Protein AF-A0A8H6WVQ0-F1 (afdb_monomer_lite)

Secondary structure (DSSP, 8-state):
-----------------EEEEEEE--SSS-EEEEEEEPTTSSBPP-S---EEE-TT-EEEEEEETTBEEEEEE--TTSS-SS-TT-STTTT-----EEEEEEEE--SSS--EEEEEEEE-SSS------SS-------STT--TTS---TT--S--SS------------SS----HHHHHHHHHHHHHHHHHTT--TT-EEEEEE-S-SHHHHHHHHHHHHTT-EEEEEEGGGGGGS--STTS-SSPPPP------TTPPPPPP-SS--TTSEEEEEEE--TTTSSPEEEEEEHHHHHHHHHHHHHHH--S-SSS--EEE--S-TTSHHHHHHHHHHHTTT-EEE--SSTT--HHHHHHHHHHH---EEE--HHHHHHHHHHHTT-HHHHHHHHH-SEEEEESSPPPHHHHHHHHHTT--EEEEEEETTTEEEEEEESS--TTS----EEPTTS----PPP-------------PPP---HHHHHHHHSTTTEEEEEEE-TTSSS-EEEEEESS------HHHHHHHHHHHHHHHHHHHTTS-GGG---SGGGEEE--TT-S-B-TTT--B-HHHHHHHTHHHHHHHH-

Foldseek 3Di:
DDDDDDDPDPPPPPPFDWDKDKDFAQDQAKFAKAKDFDPPFWDDDPDDGPGIDGHRGIDMDIGTARTWIKMWTQDPQQQCPRHPPDDPVPPTHHTWMKIKGWQDPDPDPDIDIAIEGQAHDPDKDDDDDPDDDDQDDDDPDDDPVRDDDPPDDQDDPPDDDDDDDYDYDIHDPPPDVLLLQLLLLVCLVVCVVVVHDAAEEDEDEDCLQDPLVVSNLSSVLQNRYAYEYHYPVCCVVDVDPPDPDPDDDDDSDSDRDPPGDGDDDPPPDDQQRFRYWAWDCPLPNNDTDIDTAGNVNVVVLLVVLLVVQPDPDPPPAAEEEQAFRCSDPVRVSPVSNCVSNVHHYDRAPANLDDLVSLLCCCPVVVHQEYEYEQVSVLRLLVVVVPDVSSLVSQQRHPEYEYEPDDHQPVSVVSCLVSNRFYKYFYADSHRGTFWIWTSPDDPVRDGDTDGDPPDDDDDDDDDDPDDDDDDPDPDDDPDDDLQRQLCVQCVQFFPGKDWEAVPHQAIAIETETPDQDPPPDPVVLVVSLVVSLVSCVVVQVPDDPRHHDNDSLSYHYDHHPPFDADRTNRHGRRVVCCVVCVVSSVSSVD

Sequence (590 aa):
MLSPFSFVTLLASVVSATRRITLKNNCGNSMSLTLSNFPHNGVDYTGPPIGEVTAHNTKDIEVPTGWHGRICHNAADSGCENDCLGGTLFNKPPCSMTEFKFDLVALEGQTDYDISNIHGFSVAQQIIPENGETVTCLDENCPCNESYRPGDTSGTCGGTGPKDQETRLGASAGYTIVDVEAMAAYWFRRLTQEGVPAGSVVGVWFSGWCYNDVLHVYGLSRAGFILQVFGLEFINANPEPSRSSSIPPFSLTCALESALPLPPVNMHPNPDDFALILHSSGSTSGMPKRMPYTFKFLDSLTTKAGTLARPTRKDEGDTFAWMGSICCNGQTRAFLGTLQHGSCTIQPTRPGFSSAELVRMHDECGLNRLHQYPQHLSKHLRSSRTDADVLRVLQSLDDVRYSAMPLDKEDDKWAFENEVTLQTHFASTECGPLMTLAHRRAEDGVTVFRPMGGFTYKFIPFRESGSGSGASRPRERPGLSIEDNIRNVCADLIHECVVVGNGRPSPTLFVEPSSASDSDSDDTNCNLKAEILRRTASFNARLFVHERIETPERVVVVARGVLPRTNTKGNVRRRAVEEMFKSEIDAAYA

Structure (mmCIF, N/CA/C/O backbone):
data_AF-A0A8H6WVQ0-F1
#
_entry.id   AF-A0A8H6WVQ0-F1
#
loop_
_atom_site.group_PDB
_atom_site.id
_atom_site.type_symbol
_atom_site.label_atom_id
_atom_site.label_alt_id
_atom_site.label_comp_id
_atom_site.label_asym_id
_atom_site.label_entity_id
_atom_site.label_seq_id
_atom_site.pdbx_PDB_ins_code
_atom_site.Cartn_x
_atom_site.Cartn_y
_atom_site.Cartn_z
_atom_site.occupancy
_atom_site.B_iso_or_equiv
_atom_site.auth_seq_id
_atom_site.auth_comp_id
_atom_site.auth_asym_id
_atom_site.auth_atom_id
_atom_site.pdbx_PDB_model_num
ATOM 1 N N . MET A 1 1 ? -67.039 -56.745 36.124 1.00 39.38 1 MET A N 1
ATOM 2 C CA . MET A 1 1 ? -65.928 -56.804 35.150 1.00 39.38 1 MET A CA 1
ATOM 3 C C . MET A 1 1 ? -65.747 -55.406 34.587 1.00 39.38 1 MET A C 1
ATOM 5 O O . MET A 1 1 ? -66.597 -54.963 33.831 1.00 39.38 1 MET A O 1
ATOM 9 N N . LEU A 1 2 ? -64.734 -54.678 35.057 1.00 33.69 2 LEU A N 1
ATOM 10 C CA . LEU A 1 2 ? -64.422 -53.311 34.631 1.00 33.69 2 LEU A CA 1
ATOM 11 C C . LEU A 1 2 ? -63.181 -53.379 33.733 1.00 33.69 2 LEU A C 1
ATOM 13 O O . LEU A 1 2 ? -62.146 -53.882 34.160 1.00 33.69 2 LEU A O 1
ATOM 17 N N . SER A 1 3 ? -63.334 -52.951 32.481 1.00 31.64 3 SER A N 1
ATOM 18 C CA . SER A 1 3 ? -62.285 -52.889 31.454 1.00 31.64 3 SER A CA 1
ATOM 19 C C . SER A 1 3 ? -61.475 -51.592 31.600 1.00 31.64 3 SER A C 1
ATOM 21 O O . SER A 1 3 ? -62.070 -50.572 31.958 1.00 31.64 3 SER A O 1
ATOM 23 N N . PRO A 1 4 ? -60.157 -51.579 31.326 1.00 41.91 4 PRO A N 1
ATOM 24 C CA . PRO A 1 4 ? -59.329 -50.400 31.537 1.00 41.91 4 PRO A CA 1
ATOM 25 C C . PRO A 1 4 ? -59.470 -49.399 30.381 1.00 41.91 4 PRO A C 1
ATOM 27 O O . PRO A 1 4 ? -59.544 -49.778 29.213 1.00 41.91 4 PRO A O 1
ATOM 30 N N . PHE A 1 5 ? -59.481 -48.109 30.718 1.00 34.19 5 PHE A N 1
ATOM 31 C CA . PHE A 1 5 ? -59.296 -47.012 29.772 1.00 34.19 5 PHE A CA 1
ATOM 32 C C . PHE A 1 5 ? -57.810 -46.923 29.394 1.00 34.19 5 PHE A C 1
ATOM 34 O O . PHE A 1 5 ? -56.979 -46.564 30.227 1.00 34.19 5 PHE A O 1
ATOM 41 N N . SER A 1 6 ? -57.472 -47.227 28.140 1.00 31.94 6 SER A N 1
ATOM 42 C CA . SER A 1 6 ? -56.183 -46.855 27.549 1.00 31.94 6 SER A CA 1
ATOM 43 C C . SER A 1 6 ? -56.224 -45.382 27.147 1.00 31.94 6 SER A C 1
ATOM 45 O O . SER A 1 6 ? -56.907 -45.010 26.196 1.00 31.94 6 SER A O 1
ATOM 47 N N . PHE A 1 7 ? -55.471 -44.546 27.860 1.00 33.50 7 PHE A N 1
ATOM 48 C CA . PHE A 1 7 ? -55.072 -43.231 27.367 1.00 33.50 7 PHE A CA 1
ATOM 49 C C . PHE A 1 7 ? -54.080 -43.438 26.216 1.00 33.50 7 PHE A C 1
ATOM 51 O O . PHE A 1 7 ? -52.951 -43.873 26.431 1.00 33.50 7 PHE A O 1
ATOM 58 N N . VAL A 1 8 ? -54.509 -43.158 24.985 1.00 34.19 8 VAL A N 1
ATOM 59 C CA . VAL A 1 8 ? -53.602 -43.000 23.846 1.00 34.19 8 VAL A CA 1
ATOM 60 C C . VAL A 1 8 ? -53.028 -41.592 23.939 1.00 34.19 8 VAL A C 1
ATOM 62 O O . VAL A 1 8 ? -53.697 -40.612 23.618 1.00 34.19 8 VAL A O 1
ATOM 65 N N . THR A 1 9 ? -51.797 -41.488 24.428 1.00 34.59 9 THR A N 1
ATOM 66 C CA . THR A 1 9 ? -51.009 -40.259 24.354 1.00 34.59 9 THR A CA 1
ATOM 67 C C . THR A 1 9 ? -50.671 -40.025 22.885 1.00 34.59 9 THR A C 1
ATOM 69 O O . THR A 1 9 ? -49.849 -40.737 22.310 1.00 34.59 9 THR A O 1
ATOM 72 N N . LEU A 1 10 ? -51.337 -39.058 22.253 1.00 32.56 10 LEU A N 1
ATOM 73 C CA . LEU A 1 10 ? -50.964 -38.579 20.927 1.00 32.56 10 LEU A CA 1
ATOM 74 C C . LEU A 1 10 ? -49.610 -37.862 21.074 1.00 32.56 10 LEU A C 1
ATOM 76 O O . LEU A 1 10 ? -49.553 -36.697 21.462 1.00 32.56 10 LEU A O 1
ATOM 80 N N . LEU A 1 11 ? -48.506 -38.573 20.834 1.00 35.59 11 LEU A N 1
ATOM 81 C CA . LEU A 1 11 ? -47.214 -37.938 20.588 1.00 35.59 11 LEU A CA 1
ATOM 82 C C . LEU A 1 11 ? -47.351 -37.204 19.256 1.00 35.59 11 LEU A C 1
ATOM 84 O O . LEU A 1 11 ? -47.245 -37.808 18.191 1.00 35.59 11 LEU A O 1
ATOM 88 N N . ALA A 1 12 ? -47.652 -35.909 19.324 1.00 31.78 12 ALA A N 1
ATOM 89 C CA . ALA A 1 12 ? -47.467 -35.023 18.193 1.00 31.78 12 ALA A CA 1
ATOM 90 C C . ALA A 1 12 ? -45.983 -35.093 17.819 1.00 31.78 12 ALA A C 1
ATOM 92 O O . ALA A 1 12 ? -45.122 -34.589 18.539 1.00 31.78 12 ALA A O 1
ATOM 93 N N . SER A 1 13 ? -45.679 -35.785 16.725 1.00 32.75 13 SER A N 1
ATOM 94 C CA . SER A 1 13 ? -44.389 -35.704 16.060 1.00 32.75 13 SER A CA 1
ATOM 95 C C . SER A 1 13 ? -44.189 -34.249 15.660 1.00 32.75 13 SER A C 1
ATOM 97 O O . SER A 1 13 ? -44.790 -33.776 14.694 1.00 32.75 13 SER A O 1
ATOM 99 N N . VAL A 1 14 ? -43.395 -33.528 16.449 1.00 32.91 14 VAL A N 1
ATOM 100 C CA . VAL A 1 14 ? -42.875 -32.220 16.070 1.00 32.91 14 VAL A CA 1
ATOM 101 C C . VAL A 1 14 ? -42.027 -32.479 14.833 1.00 32.91 14 VAL A C 1
ATOM 103 O O . VAL A 1 14 ? -40.942 -33.049 14.925 1.00 32.91 14 VAL A O 1
ATOM 106 N N . VAL A 1 15 ? -42.565 -32.154 13.660 1.00 34.34 15 VAL A N 1
ATOM 107 C CA . VAL A 1 15 ? -41.780 -32.090 12.431 1.00 34.34 15 VAL A CA 1
ATOM 108 C C . VAL A 1 15 ? -40.783 -30.960 12.661 1.00 34.34 15 VAL A C 1
ATOM 110 O O . VAL A 1 15 ? -41.132 -29.788 12.556 1.00 34.34 15 VAL A O 1
ATOM 113 N N . SER A 1 16 ? -39.572 -31.307 13.098 1.00 42.91 16 SER A N 1
ATOM 114 C CA . SER A 1 16 ? -38.459 -30.367 13.127 1.00 42.91 16 SER A CA 1
ATOM 115 C C . SER A 1 16 ? -38.181 -30.012 11.674 1.00 42.91 16 SER A C 1
ATOM 117 O O . SER A 1 16 ? -37.849 -30.888 10.878 1.00 42.91 16 SER A O 1
ATOM 119 N N . ALA A 1 17 ? -38.417 -28.757 11.300 1.00 52.81 17 ALA A N 1
ATOM 120 C CA . ALA A 1 17 ? -37.956 -28.262 10.017 1.00 52.81 17 ALA A CA 1
ATOM 121 C C . ALA A 1 17 ? -36.429 -28.467 9.951 1.00 52.81 17 ALA A C 1
ATOM 123 O O . ALA A 1 17 ? -35.717 -28.169 10.912 1.00 52.81 17 ALA A O 1
ATOM 124 N N . THR A 1 18 ? -35.939 -29.048 8.857 1.00 66.88 18 THR A N 1
ATOM 125 C CA . THR A 1 18 ? -34.509 -29.241 8.602 1.00 66.88 18 THR A CA 1
ATOM 126 C C . THR A 1 18 ? -34.034 -28.218 7.574 1.00 66.88 18 THR A C 1
ATOM 128 O O . THR A 1 18 ? -34.762 -27.845 6.651 1.00 66.88 18 THR A O 1
ATOM 131 N N . ARG A 1 19 ? -32.809 -27.718 7.745 1.00 73.81 19 ARG A N 1
ATOM 132 C CA . ARG A 1 19 ? -32.132 -26.817 6.806 1.00 73.81 19 ARG A CA 1
ATOM 133 C C . ARG A 1 19 ? -31.151 -27.621 5.974 1.00 73.81 19 ARG A C 1
ATOM 135 O O . ARG A 1 19 ? -30.399 -28.422 6.522 1.00 73.81 19 ARG A O 1
ATOM 142 N N . ARG A 1 20 ? -31.148 -27.403 4.660 1.00 83.19 20 ARG A N 1
ATOM 143 C CA . ARG A 1 20 ? -30.210 -28.060 3.749 1.00 83.19 20 ARG A CA 1
ATOM 144 C C . ARG A 1 20 ? -28.993 -27.173 3.529 1.00 83.19 20 ARG A C 1
ATOM 146 O O . ARG A 1 20 ? -29.134 -26.011 3.165 1.00 83.19 20 ARG A O 1
ATOM 153 N N . ILE A 1 21 ? -27.807 -27.736 3.717 1.00 84.75 21 ILE A N 1
ATOM 154 C CA . ILE A 1 21 ? -26.544 -27.137 3.287 1.00 84.75 21 ILE A CA 1
ATOM 155 C C . ILE A 1 21 ? -26.010 -27.983 2.137 1.00 84.75 21 ILE A C 1
ATOM 157 O O . ILE A 1 21 ? -25.754 -29.177 2.304 1.00 84.75 21 ILE A O 1
ATOM 161 N N . THR A 1 22 ? -25.820 -27.348 0.985 1.00 84.44 22 THR A N 1
ATOM 162 C CA . THR A 1 22 ? -25.262 -27.973 -0.216 1.00 84.44 22 THR A CA 1
ATOM 163 C C . THR A 1 22 ? -23.779 -27.648 -0.323 1.00 84.44 22 THR A C 1
ATOM 165 O O . THR A 1 22 ? -23.376 -26.516 -0.587 1.00 84.44 22 THR A O 1
ATOM 168 N N . LEU A 1 23 ? -22.941 -28.658 -0.121 1.00 86.19 23 LEU A N 1
ATOM 169 C CA . LEU A 1 23 ? -21.489 -28.560 -0.185 1.00 86.19 23 LEU A CA 1
ATOM 170 C C . LEU A 1 23 ? -21.038 -28.872 -1.609 1.00 86.19 23 LEU A C 1
ATOM 172 O O . LEU A 1 23 ? -21.154 -30.011 -2.059 1.00 86.19 23 LEU A O 1
ATOM 176 N N . LYS A 1 24 ? -20.514 -27.876 -2.328 1.00 79.81 24 LYS A N 1
ATOM 177 C CA . LYS A 1 24 ? -19.993 -28.044 -3.691 1.00 79.81 24 LYS A CA 1
ATOM 178 C C . LYS A 1 24 ? -18.469 -28.002 -3.692 1.00 79.81 24 LYS A C 1
ATOM 180 O O . LYS A 1 24 ? -17.873 -26.967 -3.403 1.00 79.81 24 LYS A O 1
ATOM 185 N N . ASN A 1 25 ? -17.838 -29.111 -4.059 1.00 80.62 25 ASN A N 1
ATOM 186 C CA . ASN A 1 25 ? -16.397 -29.169 -4.245 1.00 80.62 25 ASN A CA 1
ATOM 187 C C . ASN A 1 25 ? -16.042 -28.734 -5.674 1.00 80.62 25 ASN A C 1
ATOM 189 O O . ASN A 1 25 ? -16.269 -29.483 -6.616 1.00 80.62 25 ASN A O 1
ATOM 193 N N . ASN A 1 26 ? -15.478 -27.537 -5.843 1.00 72.44 26 ASN A N 1
ATOM 194 C CA . ASN A 1 26 ? -14.994 -27.058 -7.147 1.00 72.44 26 ASN A CA 1
ATOM 195 C C . ASN A 1 26 ? -13.518 -27.414 -7.414 1.00 72.44 26 ASN A C 1
ATOM 197 O O . ASN A 1 26 ? -13.008 -27.113 -8.492 1.00 72.44 26 ASN A O 1
ATOM 201 N N . CYS A 1 27 ? -12.825 -28.031 -6.455 1.00 59.03 27 CYS A N 1
ATOM 202 C CA . CYS A 1 27 ? -11.421 -28.402 -6.572 1.00 59.03 27 CYS A CA 1
ATOM 203 C C . CYS A 1 27 ? -11.244 -29.685 -7.402 1.00 59.03 27 CYS A C 1
ATOM 205 O O . CYS A 1 27 ? -12.135 -30.535 -7.462 1.00 59.03 27 CYS A O 1
ATOM 207 N N . GLY A 1 28 ? -10.050 -29.853 -7.982 1.00 66.88 28 GLY A N 1
ATOM 208 C CA . GLY A 1 28 ? -9.656 -31.070 -8.709 1.00 66.88 28 GLY A CA 1
ATOM 209 C C . GLY A 1 28 ? -9.325 -32.275 -7.816 1.00 66.88 28 GLY A C 1
ATOM 210 O O . GLY A 1 28 ? -9.060 -33.355 -8.331 1.00 66.88 28 GLY A O 1
ATOM 211 N N . ASN A 1 29 ? -9.354 -32.102 -6.490 1.00 75.44 29 ASN A N 1
ATOM 212 C CA . ASN A 1 29 ? -9.096 -33.141 -5.493 1.00 75.44 29 ASN A CA 1
ATOM 213 C C . ASN A 1 29 ? -10.320 -33.333 -4.586 1.00 75.44 29 ASN A C 1
ATOM 215 O O . ASN A 1 29 ? -11.144 -32.430 -4.436 1.00 75.44 29 ASN A O 1
ATOM 219 N N . SER A 1 30 ? -10.430 -34.509 -3.968 1.00 80.94 30 SER A N 1
ATOM 220 C CA . SER A 1 30 ? -11.442 -34.791 -2.947 1.00 80.94 30 SER A CA 1
ATOM 221 C C . SER A 1 30 ? -11.234 -33.991 -1.661 1.00 80.94 30 SER A C 1
ATOM 223 O O . SER A 1 30 ? -10.105 -33.691 -1.281 1.00 80.94 30 SER A O 1
ATOM 225 N N . MET A 1 31 ? -12.338 -33.698 -0.972 1.00 81.69 31 MET A N 1
ATOM 226 C CA . MET A 1 31 ? -12.387 -32.823 0.199 1.00 81.69 31 MET A CA 1
ATOM 227 C C . MET A 1 31 ? -13.004 -33.537 1.405 1.00 81.69 31 MET A C 1
ATOM 229 O O . MET A 1 31 ? -14.186 -33.870 1.378 1.00 81.69 31 MET A O 1
ATOM 233 N N . SER A 1 32 ? -12.236 -33.742 2.477 1.00 87.31 32 SER A N 1
ATOM 234 C CA . SER A 1 32 ? -12.718 -34.381 3.715 1.00 87.31 32 SER A CA 1
ATOM 235 C C . SER A 1 32 ? -13.291 -33.352 4.685 1.00 87.31 32 SER A C 1
ATOM 237 O O . SER A 1 32 ? -12.556 -32.506 5.175 1.00 87.31 32 SER A O 1
ATOM 239 N N . LEU A 1 33 ? -14.582 -33.403 5.002 1.00 87.75 33 LEU A N 1
ATOM 240 C CA . LEU A 1 33 ? -15.242 -32.396 5.837 1.00 87.75 33 LEU A CA 1
ATOM 241 C C . LEU A 1 33 ? -15.695 -32.966 7.189 1.00 87.75 33 LEU A C 1
ATOM 243 O O . LEU A 1 33 ? -16.226 -34.077 7.275 1.00 87.75 33 LEU A O 1
ATOM 247 N N . THR A 1 34 ? -15.529 -32.163 8.236 1.00 87.06 34 THR A N 1
ATOM 248 C CA . THR A 1 34 ? -16.010 -32.418 9.601 1.00 87.06 34 THR A CA 1
ATOM 249 C C . THR A 1 34 ? -17.043 -31.363 9.981 1.00 87.06 34 THR A C 1
ATOM 251 O O . THR A 1 34 ? -16.953 -30.224 9.533 1.00 87.06 34 THR A O 1
ATOM 254 N N . LEU A 1 35 ? -18.017 -31.747 10.807 1.00 89.00 35 LEU A N 1
ATOM 255 C CA . LEU A 1 35 ? -19.004 -30.860 11.421 1.00 89.00 35 LEU A CA 1
ATOM 256 C C . LEU A 1 35 ? -18.847 -30.929 12.942 1.00 89.00 35 LEU A C 1
ATOM 258 O O . LEU A 1 35 ? -18.700 -32.017 13.496 1.00 89.00 35 LEU A O 1
ATOM 262 N N . SER A 1 36 ? -18.880 -29.791 13.630 1.00 84.38 36 SER A N 1
ATOM 263 C CA . SER A 1 36 ? -18.856 -29.726 15.095 1.00 84.38 36 SER A CA 1
ATOM 264 C C . SER A 1 36 ? -19.938 -28.797 15.623 1.00 84.38 36 SER A C 1
ATOM 266 O O . SER A 1 36 ? -20.082 -27.679 15.137 1.00 84.38 36 SER A O 1
ATOM 268 N N . ASN A 1 37 ? -20.681 -29.248 16.633 1.00 82.56 37 ASN A N 1
ATOM 269 C CA . ASN A 1 37 ? -21.639 -28.403 17.345 1.00 82.56 37 ASN A CA 1
ATOM 270 C C . ASN A 1 37 ? -20.901 -27.363 18.189 1.00 82.56 37 ASN A C 1
ATOM 272 O O . ASN A 1 37 ? -19.827 -27.641 18.734 1.00 82.56 37 ASN A O 1
ATOM 276 N N . PHE A 1 38 ? -21.472 -26.168 18.301 1.00 72.94 38 PHE A N 1
ATOM 277 C CA . PHE A 1 38 ? -20.915 -25.138 19.163 1.00 72.94 38 PHE A CA 1
ATOM 278 C C . PHE A 1 38 ? -21.281 -25.413 20.636 1.00 72.94 38 PHE A C 1
ATOM 280 O O . PHE A 1 38 ? -22.445 -25.692 20.930 1.00 72.94 38 PHE A O 1
ATOM 287 N N . PRO A 1 39 ? -20.344 -25.315 21.598 1.00 60.59 39 PRO A N 1
ATOM 288 C CA . PRO A 1 39 ? -20.660 -25.553 23.003 1.00 60.59 39 PRO A CA 1
ATOM 289 C C . PRO A 1 39 ? -21.666 -24.529 23.554 1.00 60.59 39 PRO A C 1
ATOM 291 O O . PRO A 1 39 ? -21.463 -23.323 23.439 1.00 60.59 39 PRO A O 1
ATOM 294 N N . HIS A 1 40 ? -22.708 -25.013 24.233 1.00 53.09 40 HIS A N 1
ATOM 295 C CA . HIS A 1 40 ? -23.639 -24.223 25.056 1.00 53.09 40 HIS A CA 1
ATOM 296 C C . HIS A 1 40 ? -24.600 -23.254 24.339 1.00 53.09 40 HIS A C 1
ATOM 298 O O . HIS A 1 40 ? -25.270 -22.493 25.031 1.00 53.09 40 HIS A O 1
ATOM 304 N N . ASN A 1 41 ? -24.749 -23.311 23.009 1.00 54.12 41 ASN A N 1
ATOM 305 C CA . ASN A 1 41 ? -25.729 -22.504 22.265 1.00 54.12 41 ASN A CA 1
ATOM 306 C C . ASN A 1 41 ? -26.316 -23.292 21.078 1.00 54.12 41 ASN A C 1
ATOM 308 O O . ASN A 1 41 ? -25.554 -23.665 20.195 1.00 54.12 41 ASN A O 1
ATOM 312 N N . GLY A 1 42 ? -27.646 -23.451 21.006 1.00 62.53 42 GLY A N 1
ATOM 313 C CA . GLY A 1 42 ? -28.361 -24.035 19.852 1.00 62.53 42 GLY A CA 1
ATOM 314 C C . GLY A 1 42 ? -28.828 -25.490 20.023 1.00 62.53 42 GLY A C 1
ATOM 315 O O . GLY A 1 42 ? -28.685 -26.080 21.094 1.00 62.53 42 GLY A O 1
ATOM 316 N N . VAL A 1 43 ? -29.437 -26.053 18.972 1.00 77.56 43 VAL A N 1
ATOM 317 C CA . VAL A 1 43 ? -29.817 -27.478 18.879 1.00 77.56 43 VAL A CA 1
ATOM 318 C C . VAL A 1 43 ? -28.662 -28.261 18.268 1.00 77.56 43 VAL A C 1
ATOM 320 O O . VAL A 1 43 ? -28.236 -27.940 17.167 1.00 77.56 43 VAL A O 1
ATOM 323 N N . ASP A 1 44 ? -28.184 -29.308 18.937 1.00 82.56 44 ASP A N 1
ATOM 324 C CA . ASP A 1 44 ? -27.074 -30.120 18.432 1.00 82.56 44 ASP A CA 1
ATOM 325 C C . ASP A 1 44 ? -27.454 -30.931 17.185 1.00 82.56 44 ASP A C 1
ATOM 327 O O . ASP A 1 44 ? -28.477 -31.622 17.138 1.00 82.56 44 ASP A O 1
ATOM 331 N N . TYR A 1 45 ? -26.571 -30.926 16.186 1.00 85.25 45 TYR A N 1
ATOM 332 C CA . TYR A 1 45 ? -26.618 -31.889 15.096 1.00 85.25 45 TYR A CA 1
ATOM 333 C C . TYR A 1 45 ? -26.200 -33.269 15.614 1.00 85.25 45 TYR A C 1
ATOM 335 O O . TYR A 1 45 ? -25.126 -33.431 16.197 1.00 85.25 45 TYR A O 1
ATOM 343 N N . THR A 1 46 ? -27.049 -34.267 15.372 1.00 86.50 46 THR A N 1
ATOM 344 C CA . THR A 1 46 ? -26.841 -35.676 15.762 1.00 86.50 46 THR A CA 1
ATOM 345 C C . THR A 1 46 ? -26.856 -36.628 14.560 1.00 86.50 46 THR A C 1
ATOM 347 O O . THR A 1 46 ? -26.882 -37.848 14.724 1.00 86.50 46 THR A O 1
ATOM 350 N N . GLY A 1 47 ? -26.854 -36.074 13.343 1.00 82.50 47 GLY A N 1
ATOM 351 C CA . GLY A 1 47 ? -26.865 -36.839 12.101 1.00 82.50 47 GLY A CA 1
ATOM 352 C C . GLY A 1 47 ? -25.503 -37.454 11.743 1.00 82.50 47 GLY A C 1
ATOM 353 O O . GLY A 1 47 ? -24.523 -37.311 12.479 1.00 82.50 47 GLY A O 1
ATOM 354 N N . PRO A 1 48 ? -25.418 -38.154 10.598 1.00 85.56 48 PRO A N 1
ATOM 355 C CA . PRO A 1 48 ? -24.184 -38.798 10.157 1.00 85.56 48 PRO A CA 1
ATOM 356 C C . PRO A 1 48 ? -23.063 -37.779 9.876 1.00 85.56 48 PRO A C 1
ATOM 358 O O . PRO A 1 48 ? -23.339 -36.634 9.513 1.00 85.56 48 PRO A O 1
ATOM 361 N N . PRO A 1 49 ? -21.784 -38.175 9.992 1.00 84.12 49 PRO A N 1
ATOM 362 C CA . PRO A 1 49 ? -20.666 -37.301 9.646 1.00 84.12 49 PRO A CA 1
ATOM 363 C C . PRO A 1 49 ? -20.695 -36.917 8.159 1.00 84.12 49 PRO A C 1
ATOM 365 O O . PRO A 1 49 ? -21.115 -37.709 7.312 1.00 84.12 49 PRO A O 1
ATOM 368 N N . ILE A 1 50 ? -20.199 -35.717 7.833 1.00 89.06 50 ILE A N 1
ATOM 369 C CA . ILE A 1 50 ? -20.122 -35.249 6.441 1.00 89.06 50 ILE A CA 1
ATOM 370 C C . ILE A 1 50 ? -19.164 -36.138 5.643 1.00 89.06 50 ILE A C 1
ATOM 372 O O . ILE A 1 50 ? -19.565 -36.699 4.630 1.00 89.06 50 ILE A O 1
ATOM 376 N N . GLY A 1 51 ? -17.919 -36.319 6.088 1.00 86.56 51 GLY A N 1
ATOM 377 C CA . GLY A 1 51 ? -16.944 -37.145 5.373 1.00 86.56 51 GLY A CA 1
ATOM 378 C C . GLY A 1 51 ? -16.498 -36.517 4.048 1.00 86.56 51 GLY A C 1
ATOM 379 O O . GLY A 1 51 ? -16.409 -35.298 3.930 1.00 86.56 51 GLY A O 1
ATOM 380 N N . GLU A 1 52 ? -16.185 -37.346 3.053 1.00 89.06 52 GLU A N 1
ATOM 381 C CA . GLU A 1 52 ? -15.577 -36.897 1.795 1.00 89.06 52 GLU A CA 1
ATOM 382 C C . GLU A 1 52 ? -16.606 -36.366 0.777 1.00 89.06 52 GLU A C 1
ATOM 384 O O . GLU A 1 52 ? -17.662 -36.970 0.556 1.00 89.06 52 GLU A O 1
ATOM 389 N N . VAL A 1 53 ? -16.264 -35.255 0.119 1.00 89.25 53 VAL A N 1
ATOM 390 C CA . VAL A 1 53 ? -16.913 -34.729 -1.088 1.00 89.25 53 VAL A CA 1
ATOM 391 C C . VAL A 1 53 ? -15.909 -34.822 -2.237 1.00 89.25 53 VAL A C 1
ATOM 393 O O . VAL A 1 53 ? -14.905 -34.106 -2.258 1.00 89.25 53 VAL A O 1
ATOM 396 N N . THR A 1 54 ? -16.151 -35.721 -3.191 1.00 90.44 54 THR A N 1
ATOM 397 C CA . THR A 1 54 ? -15.221 -35.971 -4.306 1.00 90.44 54 THR A CA 1
ATOM 398 C C . THR A 1 54 ? -15.042 -34.738 -5.195 1.00 90.44 54 THR A C 1
ATOM 400 O O . THR A 1 54 ? -15.916 -33.869 -5.229 1.00 90.44 54 THR A O 1
ATOM 403 N N . ALA A 1 55 ? -13.926 -34.667 -5.927 1.00 81.88 55 ALA A N 1
ATOM 404 C CA . ALA A 1 55 ? -13.635 -33.583 -6.871 1.00 81.88 55 ALA A CA 1
ATOM 405 C C . ALA A 1 55 ? -14.826 -33.277 -7.799 1.00 81.88 55 ALA A C 1
ATOM 407 O O . ALA A 1 55 ? -15.462 -34.199 -8.317 1.00 81.88 55 ALA A O 1
ATOM 408 N N . HIS A 1 56 ? -15.117 -31.990 -8.004 1.00 79.94 56 HIS A N 1
ATOM 409 C CA . HIS A 1 56 ? -16.200 -31.495 -8.872 1.00 79.94 56 HIS A CA 1
ATOM 410 C C . HIS A 1 56 ? -17.608 -32.030 -8.556 1.00 79.94 56 HIS A C 1
ATOM 412 O O . HIS A 1 56 ? -18.477 -32.035 -9.428 1.00 79.94 56 HIS A O 1
ATOM 418 N N . ASN A 1 57 ? -17.846 -32.479 -7.322 1.00 87.69 57 ASN A N 1
ATOM 419 C CA . ASN A 1 57 ? -19.108 -33.084 -6.907 1.00 87.69 57 ASN A CA 1
ATOM 420 C C . ASN A 1 57 ? -19.788 -32.289 -5.784 1.00 87.69 57 ASN A C 1
ATOM 422 O O . ASN A 1 57 ? -19.208 -31.379 -5.183 1.00 87.69 57 ASN A O 1
ATOM 426 N N . THR A 1 58 ? -21.036 -32.646 -5.502 1.00 87.56 58 THR A N 1
ATOM 427 C CA . THR A 1 58 ? -21.895 -31.976 -4.531 1.00 87.56 58 THR A CA 1
ATOM 428 C C . THR A 1 58 ? -22.408 -32.964 -3.491 1.00 87.56 58 THR A C 1
ATOM 430 O O . THR A 1 58 ? -22.691 -34.121 -3.802 1.00 87.56 58 THR A O 1
ATOM 433 N N . LYS A 1 59 ? -22.535 -32.507 -2.245 1.00 90.69 59 LYS A N 1
ATOM 434 C CA . LYS A 1 59 ? -23.119 -33.274 -1.147 1.00 90.69 59 LYS A CA 1
ATOM 435 C C . LYS A 1 59 ? -24.033 -32.401 -0.304 1.00 90.69 59 LYS A C 1
ATOM 437 O O . LYS A 1 59 ? -23.618 -31.340 0.146 1.00 90.69 59 LYS A O 1
ATOM 442 N N . ASP A 1 60 ? -25.232 -32.896 -0.037 1.00 90.06 60 ASP A N 1
ATOM 443 C CA . ASP A 1 60 ? -26.185 -32.226 0.840 1.00 90.06 60 ASP A CA 1
ATOM 444 C C . ASP A 1 60 ? -26.098 -32.775 2.263 1.00 90.06 60 ASP A C 1
ATOM 446 O O . ASP A 1 60 ? -25.921 -33.979 2.476 1.00 90.06 60 ASP A O 1
ATOM 450 N N . ILE A 1 61 ? -26.255 -31.885 3.236 1.00 88.81 61 ILE A N 1
ATOM 451 C CA . ILE A 1 61 ? -26.457 -32.230 4.642 1.00 88.81 61 ILE A CA 1
ATOM 452 C C . ILE A 1 61 ? -27.700 -31.516 5.160 1.00 88.81 61 ILE A C 1
ATOM 454 O O . ILE A 1 61 ? -27.976 -30.378 4.780 1.00 88.81 61 ILE A O 1
ATOM 458 N N . GLU A 1 62 ? -28.446 -32.189 6.028 1.00 88.56 62 GLU A N 1
ATOM 459 C CA . GLU A 1 62 ? -29.630 -31.627 6.670 1.00 88.56 62 GLU A CA 1
ATOM 460 C C . GLU A 1 62 ? -29.349 -31.387 8.148 1.00 88.56 62 GLU A C 1
ATOM 462 O O . GLU A 1 62 ? -29.108 -32.329 8.899 1.00 88.56 62 GLU A O 1
ATOM 467 N N . VAL A 1 63 ? -29.372 -30.128 8.568 1.00 85.50 63 VAL A N 1
ATOM 468 C CA . VAL A 1 63 ? -29.135 -29.712 9.954 1.00 85.50 63 VAL A CA 1
ATOM 469 C C . VAL A 1 63 ? -30.453 -29.281 10.603 1.00 85.50 63 VAL A C 1
ATOM 471 O O . VAL A 1 63 ? -31.337 -28.777 9.903 1.00 85.50 63 VAL A O 1
ATOM 474 N N . PRO A 1 64 ? -30.650 -29.509 11.913 1.00 81.00 64 PRO A N 1
ATOM 475 C CA . PRO A 1 64 ? -31.905 -29.149 12.561 1.00 81.00 64 PRO A CA 1
ATOM 476 C C . PRO A 1 64 ? -32.088 -27.628 12.612 1.00 81.00 64 PRO A C 1
ATOM 478 O O . PRO A 1 64 ? -31.120 -26.871 12.690 1.00 81.00 64 PRO A O 1
ATOM 481 N N . THR A 1 65 ? -33.339 -27.171 12.617 1.00 72.88 65 THR A N 1
ATOM 482 C CA . THR A 1 65 ? -33.657 -25.773 12.927 1.00 72.88 65 THR A CA 1
ATOM 483 C C . THR A 1 65 ? -33.089 -25.367 14.289 1.00 72.88 65 THR A C 1
ATOM 485 O O . THR A 1 65 ? -33.220 -26.101 15.271 1.00 72.88 65 THR A O 1
ATOM 488 N N . GLY A 1 66 ? -32.447 -24.198 14.347 1.00 67.88 66 GLY A N 1
ATOM 489 C CA . GLY A 1 66 ? -31.735 -23.717 15.536 1.00 67.88 66 GLY A CA 1
ATOM 490 C C . GLY A 1 66 ? -30.337 -24.317 15.720 1.00 67.88 66 GLY A C 1
ATOM 491 O O . GLY A 1 66 ? -29.731 -24.126 16.780 1.00 67.88 66 GLY A O 1
ATOM 492 N N . TRP A 1 67 ? -29.824 -25.067 14.735 1.00 77.38 67 TRP A N 1
ATOM 493 C CA . TRP A 1 67 ? -28.458 -25.579 14.773 1.00 77.38 67 TRP A CA 1
ATOM 494 C C . TRP A 1 67 ? -27.438 -24.445 14.746 1.00 77.38 67 TRP A C 1
ATOM 496 O O . TRP A 1 67 ? -27.526 -23.510 13.944 1.00 77.38 67 TRP A O 1
ATOM 506 N N . HIS A 1 68 ? -26.445 -24.578 15.620 1.00 75.12 68 HIS A N 1
ATOM 507 C CA . HIS A 1 68 ? -25.285 -23.712 15.682 1.00 75.12 68 HIS A CA 1
ATOM 508 C C . HIS A 1 68 ? -24.030 -24.578 15.733 1.00 75.12 68 HIS A C 1
ATOM 510 O O . HIS A 1 68 ? -23.851 -25.425 16.616 1.00 75.12 68 HIS A O 1
ATOM 516 N N . GLY A 1 69 ? -23.153 -24.383 14.761 1.00 76.12 69 GLY A N 1
ATOM 517 C CA . GLY A 1 69 ? -21.964 -25.200 14.644 1.00 76.12 69 GLY A CA 1
ATOM 518 C C . GLY A 1 69 ? -21.070 -24.782 13.496 1.00 76.12 69 GLY A C 1
ATOM 519 O O . GLY A 1 69 ? -21.271 -23.766 12.836 1.00 76.12 69 GLY A O 1
ATOM 520 N N . ARG A 1 70 ? -20.030 -25.577 13.288 1.00 82.75 70 ARG A N 1
ATOM 521 C CA . ARG A 1 70 ? -18.957 -25.306 12.340 1.00 82.75 70 ARG A CA 1
ATOM 522 C C . ARG A 1 70 ? -18.767 -26.478 11.404 1.00 82.75 70 ARG A C 1
ATOM 524 O O . ARG A 1 70 ? -18.900 -27.625 11.821 1.00 82.75 70 ARG A O 1
ATOM 531 N N . ILE A 1 71 ? -18.403 -26.181 10.164 1.00 84.88 71 ILE A N 1
ATOM 532 C CA . ILE A 1 71 ? -17.950 -27.155 9.174 1.00 84.88 71 ILE A CA 1
ATOM 533 C C . ILE A 1 71 ? -16.528 -26.790 8.777 1.00 84.88 71 ILE A C 1
ATOM 535 O O . ILE A 1 71 ? -16.250 -25.635 8.466 1.00 84.88 71 ILE A O 1
ATOM 539 N N . CYS A 1 72 ? -15.623 -27.760 8.774 1.00 76.94 72 CYS A N 1
ATOM 540 C CA . CYS A 1 72 ? -14.217 -27.535 8.475 1.00 76.94 72 CYS A CA 1
ATOM 541 C C . CYS A 1 72 ? -13.609 -28.645 7.619 1.00 76.94 72 CYS A C 1
ATOM 543 O O . CYS A 1 72 ? -14.114 -29.767 7.571 1.00 76.94 72 CYS A O 1
ATOM 545 N N . HIS A 1 73 ? -12.505 -28.328 6.943 1.00 78.62 73 HIS A N 1
ATOM 546 C CA . HIS A 1 73 ? -11.709 -29.305 6.207 1.00 78.62 73 HIS A CA 1
ATOM 547 C C . HIS A 1 73 ? -10.819 -30.110 7.165 1.00 78.62 73 HIS A C 1
ATOM 549 O O . HIS A 1 73 ? -9.969 -29.542 7.844 1.00 78.62 73 HIS A O 1
ATOM 555 N N . ASN A 1 74 ? -11.008 -31.429 7.176 1.00 74.50 74 ASN A N 1
ATOM 556 C CA . ASN A 1 74 ? -10.312 -32.424 7.988 1.00 74.50 74 ASN A CA 1
ATOM 557 C C . ASN A 1 74 ? -9.320 -33.228 7.130 1.00 74.50 74 ASN A C 1
ATOM 559 O O . ASN A 1 74 ? -9.506 -34.420 6.874 1.00 74.50 74 ASN A O 1
ATOM 563 N N . ALA A 1 75 ? -8.285 -32.554 6.631 1.00 66.50 75 ALA A N 1
ATOM 564 C CA . ALA A 1 75 ? -7.122 -33.228 6.051 1.00 66.50 75 ALA A CA 1
ATOM 565 C C . ALA A 1 75 ? -6.140 -33.649 7.152 1.00 66.50 75 ALA A C 1
ATOM 567 O O . ALA A 1 75 ? -6.080 -33.001 8.199 1.00 66.50 75 ALA A O 1
ATOM 568 N N . ALA A 1 76 ? -5.333 -34.679 6.873 1.00 57.72 76 ALA A N 1
ATOM 569 C CA . ALA A 1 76 ? -4.361 -35.268 7.803 1.00 57.72 76 ALA A CA 1
ATOM 570 C C . ALA A 1 76 ? -3.325 -34.275 8.376 1.00 57.72 76 ALA A C 1
ATOM 572 O O . ALA A 1 76 ? -2.702 -34.583 9.378 1.00 57.72 76 ALA A O 1
ATOM 573 N N . ASP A 1 77 ? -3.195 -33.081 7.781 1.00 56.03 77 ASP A N 1
ATOM 574 C CA . ASP A 1 77 ? -2.282 -32.016 8.220 1.00 56.03 77 ASP A CA 1
ATOM 575 C C . ASP A 1 77 ? -3.006 -30.685 8.534 1.00 56.03 77 ASP A C 1
ATOM 577 O O . ASP A 1 77 ? -2.380 -29.638 8.694 1.00 56.03 77 ASP A O 1
ATOM 581 N N . SER A 1 78 ? -4.345 -30.684 8.582 1.00 53.53 78 SER A N 1
ATOM 582 C CA . SER A 1 78 ? -5.158 -29.458 8.703 1.00 53.53 78 SER A CA 1
ATOM 583 C C . SER A 1 78 ? -5.293 -28.919 10.132 1.00 53.53 78 SER A C 1
ATOM 585 O O . SER A 1 78 ? -5.783 -27.811 10.313 1.00 53.53 78 SER A O 1
ATOM 587 N N . GLY A 1 79 ? -4.894 -29.688 11.151 1.00 56.25 79 GLY A N 1
ATOM 588 C CA . GLY A 1 79 ? -5.013 -29.317 12.568 1.00 56.25 79 GLY A CA 1
ATOM 589 C C . GLY A 1 79 ? -6.433 -29.315 13.149 1.00 56.25 79 GLY A C 1
ATOM 590 O O . GLY A 1 79 ? -6.593 -29.140 14.356 1.00 56.25 79 GLY A O 1
ATOM 591 N N . CYS A 1 80 ? -7.448 -29.605 12.332 1.00 60.25 80 CYS A N 1
ATOM 592 C CA . CYS A 1 80 ? -8.837 -29.846 12.741 1.00 60.25 80 CYS A CA 1
ATOM 593 C C . CYS A 1 80 ? -9.177 -31.340 12.751 1.00 60.25 80 CYS A C 1
ATOM 595 O O . CYS A 1 80 ? -10.283 -31.756 12.402 1.00 60.25 80 CYS A O 1
ATOM 597 N N . GLU A 1 81 ? -8.197 -32.155 13.147 1.00 61.41 81 GLU A N 1
ATOM 598 C CA . GLU A 1 81 ? -8.354 -33.596 13.298 1.00 61.41 81 GLU A CA 1
ATOM 599 C C . GLU A 1 81 ? -9.481 -33.883 14.299 1.00 61.41 81 GLU A C 1
ATOM 601 O O . GLU A 1 81 ? -9.307 -33.787 15.515 1.00 61.41 81 GLU A O 1
ATOM 606 N N . ASN A 1 82 ? -10.646 -34.250 13.760 1.00 63.59 82 ASN A N 1
ATOM 607 C CA . ASN A 1 82 ? -11.868 -34.658 14.464 1.00 63.59 82 ASN A CA 1
ATOM 608 C C . ASN A 1 82 ? -12.715 -33.554 15.134 1.00 63.59 82 ASN A C 1
ATOM 610 O O . ASN A 1 82 ? -13.811 -33.871 15.594 1.00 63.59 82 ASN A O 1
ATOM 614 N N . ASP A 1 83 ? -12.293 -32.284 15.148 1.00 71.00 83 ASP A N 1
ATOM 615 C CA . ASP A 1 83 ? -13.129 -31.160 15.604 1.00 71.00 83 ASP A CA 1
ATOM 616 C C . ASP A 1 83 ? -12.856 -29.851 14.842 1.00 71.00 83 ASP A C 1
ATOM 618 O O . ASP A 1 83 ? -11.728 -29.544 14.465 1.00 71.00 83 ASP A O 1
ATOM 622 N N . CYS A 1 84 ? -13.909 -29.058 14.637 1.00 70.00 84 CYS A N 1
ATOM 623 C CA . CYS A 1 84 ? -13.860 -27.722 14.036 1.00 70.00 84 CYS A CA 1
ATOM 624 C C . CYS A 1 84 ? -13.758 -26.622 15.105 1.00 70.00 84 CYS A C 1
ATOM 626 O O . CYS A 1 84 ? -14.279 -25.520 14.942 1.00 70.00 84 CYS A O 1
ATOM 628 N N . LEU A 1 85 ? -13.127 -26.915 16.243 1.00 67.00 85 LEU A N 1
ATOM 629 C CA . LEU A 1 85 ? -12.834 -25.916 17.276 1.00 67.00 85 LEU A CA 1
ATOM 630 C C . LEU A 1 85 ? -11.391 -25.389 17.151 1.00 67.00 85 LEU A C 1
ATOM 632 O O . LEU A 1 85 ? -11.017 -24.445 17.845 1.00 67.00 85 LEU A O 1
ATOM 636 N N . GLY A 1 86 ? -10.603 -25.970 16.237 1.00 50.84 86 GLY A N 1
ATOM 637 C CA . GLY A 1 86 ? -9.202 -25.662 15.959 1.00 50.84 86 GLY A CA 1
ATOM 638 C C . GLY A 1 86 ? -8.958 -24.277 15.351 1.00 50.84 86 GLY A C 1
ATOM 639 O O . GLY A 1 86 ? -9.260 -23.999 14.193 1.00 50.84 86 GLY A O 1
ATOM 640 N N . GLY A 1 87 ? -8.339 -23.424 16.157 1.00 47.25 87 GLY A N 1
ATOM 641 C CA . GLY A 1 87 ? -7.736 -22.140 15.813 1.00 47.25 87 GLY A CA 1
ATOM 642 C C . GLY A 1 87 ? -6.723 -21.780 16.902 1.00 47.25 87 GLY A C 1
ATOM 643 O O . GLY A 1 87 ? -6.594 -22.511 17.885 1.00 47.25 87 GLY A O 1
ATOM 644 N N . THR A 1 88 ? -6.025 -20.654 16.774 1.00 39.66 88 THR A N 1
ATOM 645 C CA . THR A 1 88 ? -5.001 -20.127 17.711 1.00 39.66 88 THR A CA 1
ATOM 646 C C . THR A 1 88 ? -5.386 -20.113 19.205 1.00 39.66 88 THR A C 1
ATOM 648 O O . THR A 1 88 ? -4.509 -19.974 20.051 1.00 39.66 88 THR A O 1
ATOM 651 N N . LEU A 1 89 ? -6.659 -20.336 19.545 1.00 37.91 89 LEU A N 1
ATOM 652 C CA . LEU A 1 89 ? -7.191 -20.561 20.894 1.00 37.91 89 LEU A CA 1
ATOM 653 C C . LEU A 1 89 ? -6.748 -21.884 21.568 1.00 37.91 89 LEU A C 1
ATOM 655 O O . LEU A 1 89 ? -6.761 -21.950 22.794 1.00 37.91 89 LEU A O 1
ATOM 659 N N . PHE A 1 90 ? -6.345 -22.926 20.819 1.00 43.81 90 PHE A N 1
ATOM 660 C CA . PHE A 1 90 ? -6.092 -24.278 21.375 1.00 43.81 90 PHE A CA 1
ATOM 661 C C . PHE A 1 90 ? -4.758 -24.928 20.974 1.00 43.81 90 PHE A C 1
ATOM 663 O O . PHE A 1 90 ? -4.580 -26.132 21.152 1.00 43.81 90 PHE A O 1
ATOM 670 N N . ASN A 1 91 ? -3.801 -24.152 20.454 1.00 48.78 91 ASN A N 1
ATOM 671 C CA . ASN A 1 91 ? -2.467 -24.650 20.085 1.00 48.78 91 ASN A CA 1
ATOM 672 C C . ASN A 1 91 ? -2.480 -25.763 19.002 1.00 48.78 91 ASN A C 1
ATOM 674 O O . ASN A 1 91 ? -1.596 -26.619 18.979 1.00 48.78 91 ASN A O 1
ATOM 678 N N . LYS A 1 92 ? -3.486 -25.754 18.112 1.00 49.38 92 LYS A N 1
ATOM 679 C CA . LYS A 1 92 ? -3.612 -26.657 16.952 1.00 49.38 92 LYS A CA 1
ATOM 680 C C . LYS A 1 92 ? -3.336 -25.908 15.627 1.00 49.38 92 LYS A C 1
ATOM 682 O O . LYS A 1 92 ? -3.573 -24.697 15.577 1.00 49.38 92 LYS A O 1
ATOM 687 N N . PRO A 1 93 ? -2.854 -26.584 14.562 1.00 50.50 93 PRO A N 1
ATOM 688 C CA . PRO A 1 93 ? -2.720 -25.990 13.227 1.00 50.50 93 PRO A CA 1
ATOM 689 C C . PRO A 1 93 ? -4.074 -25.485 12.678 1.00 50.50 93 PRO A C 1
ATOM 691 O O . PRO A 1 93 ? -5.114 -26.040 13.033 1.00 50.50 93 PRO A O 1
ATOM 694 N N . PRO A 1 94 ? -4.098 -24.430 11.844 1.00 52.19 94 PRO A N 1
ATOM 695 C CA . PRO A 1 94 ? -5.348 -23.843 11.367 1.00 52.19 94 PRO A CA 1
ATOM 696 C C . PRO A 1 94 ? -5.920 -24.567 10.126 1.00 52.19 94 PRO A C 1
ATOM 698 O O . PRO A 1 94 ? -5.196 -24.814 9.162 1.00 52.19 94 PRO A O 1
ATOM 701 N N . CYS A 1 95 ? -7.235 -24.827 10.104 1.00 56.50 95 CYS A N 1
ATOM 702 C CA . CYS A 1 95 ? -7.964 -25.406 8.962 1.00 56.50 95 CYS A CA 1
ATOM 703 C C . CYS A 1 95 ? -8.942 -24.408 8.312 1.00 56.50 95 CYS A C 1
ATOM 705 O O . CYS A 1 95 ? -9.319 -23.409 8.924 1.00 56.50 95 CYS A O 1
ATOM 707 N N . SER A 1 96 ? -9.389 -24.678 7.076 1.00 56.22 96 SER A N 1
ATOM 708 C CA . SER A 1 96 ? -10.517 -23.943 6.477 1.00 56.22 96 SER A CA 1
ATOM 709 C C . SER A 1 96 ? -11.832 -24.287 7.171 1.00 56.22 96 SER A C 1
ATOM 711 O O . SER A 1 96 ? -12.137 -25.471 7.327 1.00 56.22 96 SER A O 1
ATOM 713 N N . MET A 1 97 ? -12.602 -23.274 7.571 1.00 64.75 97 MET A N 1
ATOM 714 C CA . MET A 1 97 ? -13.752 -23.416 8.459 1.00 64.75 97 MET A CA 1
ATOM 715 C C . MET A 1 97 ? -14.834 -22.357 8.220 1.00 64.75 97 MET A C 1
ATOM 717 O O . MET A 1 97 ? -14.548 -21.159 8.162 1.00 64.75 97 MET A O 1
ATOM 721 N N . THR A 1 98 ? -16.084 -22.812 8.218 1.00 63.47 98 THR A N 1
ATOM 722 C CA . THR A 1 98 ? -17.304 -22.001 8.154 1.00 63.47 98 THR A CA 1
ATOM 723 C C . THR A 1 98 ? -18.142 -22.236 9.406 1.00 63.47 98 THR A C 1
ATOM 725 O O . THR A 1 98 ? -18.343 -23.378 9.813 1.00 63.47 98 THR A O 1
ATOM 728 N N . GLU A 1 99 ? -18.635 -21.168 10.016 1.00 69.56 99 GLU A N 1
ATOM 729 C CA . GLU A 1 99 ? -19.585 -21.185 11.124 1.00 69.56 99 GLU A CA 1
ATOM 730 C C . GLU A 1 99 ? -20.991 -20.877 10.606 1.00 69.56 99 GLU A C 1
ATOM 732 O O . GLU A 1 99 ? -21.168 -20.042 9.717 1.00 69.56 99 GLU A O 1
ATOM 737 N N . PHE A 1 100 ? -21.976 -21.586 11.149 1.00 71.44 100 PHE A N 1
ATOM 738 C CA . PHE A 1 100 ? -23.380 -21.480 10.790 1.00 71.44 100 PHE A CA 1
ATOM 739 C C . PHE A 1 100 ? -24.226 -21.343 12.044 1.00 71.44 100 PHE A C 1
ATOM 741 O O . PHE A 1 100 ? -24.078 -22.128 12.983 1.00 71.44 100 PHE A O 1
ATOM 748 N N . LYS A 1 101 ? -25.179 -20.421 12.011 1.00 64.25 101 LYS A N 1
ATOM 749 C CA . LYS A 1 101 ? -26.181 -20.225 13.048 1.00 64.25 101 LYS A CA 1
ATOM 750 C C . LYS A 1 101 ? -27.536 -20.016 12.379 1.00 64.25 101 LYS A C 1
ATOM 752 O O . LYS A 1 101 ? -27.810 -18.968 11.795 1.00 64.25 101 LYS A O 1
ATOM 757 N N . PHE A 1 102 ? -28.362 -21.057 12.425 1.00 60.94 102 PHE A N 1
ATOM 758 C CA . PHE A 1 102 ? -29.663 -21.089 11.760 1.00 60.94 102 PHE A CA 1
ATOM 759 C C . PHE A 1 102 ? -30.797 -20.673 12.691 1.00 60.94 102 PHE A C 1
ATOM 761 O O . PHE A 1 102 ? -30.758 -20.962 13.885 1.00 60.94 102 PHE A O 1
ATOM 768 N N . ASP A 1 103 ? -31.846 -20.091 12.103 1.00 56.06 103 ASP A N 1
ATOM 769 C CA . ASP A 1 103 ? -33.134 -19.834 12.751 1.00 56.06 103 ASP A CA 1
ATOM 770 C C . ASP A 1 103 ? -32.994 -18.999 14.027 1.00 56.06 103 ASP A C 1
ATOM 772 O O . ASP A 1 103 ? -33.492 -19.341 15.105 1.00 56.06 103 ASP A O 1
ATOM 776 N N . LEU A 1 104 ? -32.301 -17.870 13.874 1.00 48.47 104 LEU A N 1
ATOM 777 C CA . LEU A 1 104 ? -32.343 -16.786 14.844 1.00 48.47 104 LEU A CA 1
ATOM 778 C C . LEU A 1 104 ? -33.810 -16.373 15.005 1.00 48.47 104 LEU A C 1
ATOM 780 O O . LEU A 1 104 ? -34.492 -16.077 14.027 1.00 48.47 104 LEU A O 1
ATOM 784 N N . VAL A 1 105 ? -34.335 -16.423 16.229 1.00 41.59 105 VAL A N 1
ATOM 785 C CA . VAL A 1 105 ? -35.744 -16.100 16.474 1.00 41.59 105 VAL A CA 1
ATOM 786 C C . VAL A 1 105 ? -35.957 -14.605 16.224 1.00 41.59 105 VAL A C 1
ATOM 788 O O . VAL A 1 105 ? -35.617 -13.790 17.080 1.00 41.59 105 VAL A O 1
ATOM 791 N N . ALA A 1 106 ? -36.548 -14.252 15.082 1.00 33.06 106 ALA A N 1
ATOM 792 C CA . ALA A 1 106 ? -37.016 -12.905 14.776 1.00 33.06 106 ALA A CA 1
ATOM 793 C C . ALA A 1 106 ? -38.537 -12.886 14.535 1.00 33.06 106 ALA A C 1
ATOM 795 O O . ALA A 1 106 ? -39.154 -13.874 14.135 1.00 33.06 106 ALA A O 1
ATOM 796 N N . LEU A 1 107 ? -39.142 -11.748 14.879 1.00 34.84 107 LEU A N 1
ATOM 797 C CA . LEU A 1 107 ? -40.573 -11.455 14.822 1.00 34.84 107 LEU A CA 1
ATOM 798 C C . LEU A 1 107 ? -41.185 -11.778 13.444 1.00 34.84 107 LEU A C 1
ATOM 800 O O . LEU A 1 107 ? -40.590 -11.510 12.410 1.00 34.84 107 LEU A O 1
ATOM 804 N N . GLU A 1 108 ? -42.413 -12.303 13.452 1.00 33.97 108 GLU A N 1
ATOM 805 C CA . GLU A 1 108 ? -43.293 -12.385 12.272 1.00 33.97 108 GLU A CA 1
ATOM 806 C C . GLU A 1 108 ? -42.805 -13.245 11.086 1.00 33.97 108 GLU A C 1
ATOM 808 O O . GLU A 1 108 ? -42.832 -12.832 9.931 1.00 33.97 108 GLU A O 1
ATOM 813 N N . GLY A 1 109 ? -42.474 -14.514 11.339 1.00 38.22 109 GLY A N 1
ATOM 814 C CA . GLY A 1 109 ? -42.515 -15.549 10.292 1.00 38.22 109 GLY A CA 1
ATOM 815 C C . GLY A 1 109 ? -41.408 -15.492 9.230 1.00 38.22 109 GLY A C 1
ATOM 816 O O . GLY A 1 109 ? -41.537 -16.171 8.210 1.00 38.22 109 GLY A O 1
ATOM 817 N N . GLN A 1 110 ? -40.333 -14.734 9.466 1.00 38.72 110 GLN A N 1
ATOM 818 C CA . GLN A 1 110 ? -39.098 -14.760 8.672 1.00 38.72 110 GLN A CA 1
ATOM 819 C C . GLN A 1 110 ? -38.028 -15.644 9.336 1.00 38.72 110 GLN A C 1
ATOM 821 O O . GLN A 1 110 ? -38.068 -15.887 10.541 1.00 38.72 110 GLN A O 1
ATOM 826 N N . THR A 1 111 ? -37.107 -16.185 8.534 1.00 46.31 111 THR A N 1
ATOM 827 C CA . THR A 1 111 ? -36.042 -17.096 8.986 1.00 46.31 111 THR A CA 1
ATOM 828 C C . THR A 1 111 ? -34.684 -16.501 8.631 1.00 46.31 111 THR A C 1
ATOM 830 O O . THR A 1 111 ? -34.309 -16.538 7.459 1.00 46.31 111 THR A O 1
ATOM 833 N N . ASP A 1 112 ? -33.983 -15.974 9.635 1.00 47.28 112 ASP A N 1
ATOM 834 C CA . ASP A 1 112 ? -32.671 -15.325 9.498 1.00 47.28 112 ASP A CA 1
ATOM 835 C C . ASP A 1 112 ? -31.520 -16.334 9.715 1.00 47.28 112 ASP A C 1
ATOM 837 O O . ASP A 1 112 ? -31.654 -17.289 10.498 1.00 47.28 112 ASP A O 1
ATOM 841 N N . TYR A 1 113 ? -30.381 -16.127 9.033 1.00 53.03 113 TYR A N 1
ATOM 842 C CA . TYR A 1 113 ? -29.214 -17.021 9.060 1.00 53.03 113 TYR A CA 1
ATOM 843 C C . TYR A 1 113 ? -27.898 -16.243 9.198 1.00 53.03 113 TYR A C 1
ATOM 845 O O . TYR A 1 113 ? -27.506 -15.520 8.289 1.00 53.03 113 TYR A O 1
ATOM 853 N N . ASP A 1 114 ? -27.131 -16.509 10.256 1.00 48.75 114 ASP A N 1
ATOM 854 C CA . ASP A 1 114 ? -25.770 -15.980 10.395 1.00 48.75 114 ASP A CA 1
ATOM 855 C C . ASP A 1 114 ? -24.750 -17.042 9.950 1.00 48.75 114 ASP A C 1
ATOM 857 O O . ASP A 1 114 ? -24.633 -18.112 10.555 1.00 48.75 114 ASP A O 1
ATOM 861 N N . ILE A 1 115 ? -24.071 -16.787 8.825 1.00 56.28 115 ILE A N 1
ATOM 862 C CA . ILE A 1 115 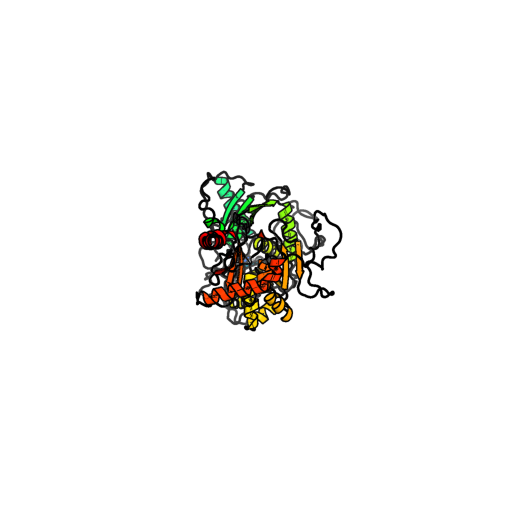? -23.131 -17.722 8.193 1.00 56.28 115 ILE A CA 1
ATOM 863 C C . ILE A 1 115 ? -21.836 -16.994 7.827 1.00 56.28 115 ILE A C 1
ATOM 865 O O . ILE A 1 115 ? -21.826 -16.080 6.996 1.00 56.28 115 ILE A O 1
ATOM 869 N N . SER A 1 116 ? -20.720 -17.458 8.390 1.00 48.12 116 SER A N 1
ATOM 870 C CA . SER A 1 116 ? -19.430 -16.771 8.316 1.00 48.12 116 SER A CA 1
ATOM 871 C C . SER A 1 116 ? -18.278 -17.739 8.069 1.00 48.12 116 SER A C 1
ATOM 873 O O . SER A 1 116 ? -18.143 -18.753 8.747 1.00 48.12 116 SER A O 1
ATOM 875 N N . ASN A 1 117 ? -17.389 -17.426 7.124 1.00 49.88 117 ASN A N 1
ATOM 876 C CA . ASN A 1 117 ? -16.123 -18.152 7.007 1.00 49.88 117 ASN A CA 1
ATOM 877 C C . ASN A 1 117 ? -15.160 -17.613 8.062 1.00 49.88 117 ASN A C 1
ATOM 879 O O . ASN A 1 117 ? -14.764 -16.452 8.004 1.00 49.88 117 ASN A O 1
ATOM 883 N N . ILE A 1 118 ? -14.786 -18.465 9.009 1.00 48.56 118 ILE A N 1
ATOM 884 C CA . ILE A 1 118 ? -13.958 -18.087 10.153 1.00 48.56 118 ILE A CA 1
ATOM 885 C C . ILE A 1 118 ? -12.480 -18.133 9.776 1.00 48.56 118 ILE A C 1
ATOM 887 O O . ILE A 1 118 ? -11.733 -17.225 10.114 1.00 48.56 118 ILE A O 1
ATOM 891 N N . HIS A 1 119 ? -12.067 -19.156 9.024 1.00 48.41 119 HIS A N 1
ATOM 892 C CA . HIS A 1 119 ? -10.682 -19.380 8.612 1.00 48.41 119 HIS A CA 1
ATOM 893 C C . HIS A 1 119 ? -10.640 -19.979 7.201 1.00 48.41 119 HIS A C 1
ATOM 895 O O . HIS A 1 119 ? -11.507 -20.770 6.842 1.00 48.41 119 HIS A O 1
ATOM 901 N N . GLY A 1 120 ? -9.616 -19.679 6.399 1.00 46.53 120 GLY A N 1
ATOM 902 C CA . GLY A 1 120 ? -9.409 -20.364 5.116 1.00 46.53 120 GLY A CA 1
ATOM 903 C C . GLY A 1 120 ? -7.938 -20.568 4.808 1.00 46.53 120 GLY A C 1
ATOM 904 O O . GLY A 1 120 ? -7.320 -19.759 4.128 1.00 46.53 120 GLY A O 1
ATOM 905 N N . PHE A 1 121 ? -7.386 -21.654 5.345 1.00 47.47 121 PHE A N 1
ATOM 906 C CA . PHE A 1 121 ? -5.957 -21.965 5.264 1.00 47.47 121 PHE A CA 1
ATOM 907 C C . PHE A 1 121 ? -5.634 -23.123 4.320 1.00 47.47 121 PHE A C 1
ATOM 909 O O . PHE A 1 121 ? -4.590 -23.102 3.680 1.00 47.47 121 PHE A O 1
ATOM 916 N N . SER A 1 122 ? -6.502 -24.135 4.225 1.00 49.84 122 SER A N 1
ATOM 917 C CA . SER A 1 122 ? -6.232 -25.352 3.445 1.00 49.84 122 SER A CA 1
ATOM 918 C C . SER A 1 122 ? -7.044 -25.449 2.150 1.00 49.84 122 SER A C 1
ATOM 920 O O . SER A 1 122 ? -6.722 -26.257 1.285 1.00 49.84 122 SER A O 1
ATOM 922 N N . VAL A 1 123 ? -8.096 -24.636 2.014 1.00 52.97 123 VAL A N 1
ATOM 923 C CA . VAL A 1 123 ? -9.056 -24.636 0.896 1.00 52.97 123 VAL A CA 1
ATOM 924 C C . VAL A 1 123 ? -9.802 -23.305 0.838 1.00 52.97 123 VAL A C 1
ATOM 926 O O . VAL A 1 123 ? -10.255 -22.814 1.878 1.00 52.97 123 VAL A O 1
ATOM 929 N N . ALA A 1 124 ? -10.007 -22.767 -0.363 1.00 51.28 124 ALA A N 1
ATOM 930 C CA . ALA A 1 124 ? -10.916 -21.647 -0.591 1.00 51.28 124 ALA A CA 1
ATOM 931 C C . ALA A 1 124 ? -12.386 -22.090 -0.450 1.00 51.28 124 ALA A C 1
ATOM 933 O O . ALA A 1 124 ? -12.757 -23.183 -0.882 1.00 51.28 124 ALA A O 1
ATOM 934 N N . GLN A 1 125 ? -13.226 -21.244 0.153 1.00 54.09 125 GLN A N 1
ATOM 935 C CA . GLN A 1 125 ? -14.638 -21.532 0.430 1.00 54.09 125 GLN A CA 1
ATOM 936 C C . GLN A 1 125 ? -15.512 -20.325 0.065 1.00 54.09 125 GLN A C 1
ATOM 938 O O . GLN A 1 125 ? -15.203 -19.194 0.436 1.00 54.09 125 GLN A O 1
ATOM 943 N N . GLN A 1 126 ? -16.624 -20.579 -0.624 1.00 53.31 126 GLN A N 1
ATOM 944 C CA . GLN A 1 126 ? -17.650 -19.597 -0.985 1.00 53.31 126 GLN A CA 1
ATOM 945 C C . GLN A 1 126 ? -18.998 -20.048 -0.410 1.00 53.31 126 GLN A C 1
ATOM 947 O O . GLN A 1 126 ? -19.279 -21.245 -0.376 1.00 53.31 126 GLN A O 1
ATOM 952 N N . ILE A 1 127 ? -19.830 -19.098 0.018 1.00 59.84 127 ILE A N 1
ATOM 953 C CA . ILE A 1 127 ? -21.185 -19.340 0.529 1.00 59.84 127 ILE A CA 1
ATOM 954 C C . ILE A 1 127 ? -22.170 -18.680 -0.430 1.00 59.84 127 ILE A C 1
ATOM 956 O O . ILE A 1 127 ? -22.016 -17.504 -0.760 1.00 59.84 127 ILE A O 1
ATOM 960 N N . ILE A 1 128 ? -23.168 -19.442 -0.873 1.00 55.97 128 ILE A N 1
ATOM 961 C CA . ILE A 1 128 ? -24.215 -18.983 -1.785 1.00 55.97 128 ILE A CA 1
ATOM 962 C C . ILE A 1 128 ? -25.566 -19.377 -1.170 1.00 55.97 128 ILE A C 1
ATOM 964 O O . ILE A 1 128 ? -25.788 -20.572 -0.965 1.00 55.97 128 ILE A O 1
ATOM 968 N N . PRO A 1 129 ? -26.460 -18.424 -0.851 1.00 57.56 129 PRO A N 1
ATOM 969 C CA . PRO A 1 129 ? -27.816 -18.757 -0.425 1.00 57.56 129 PRO A CA 1
ATOM 970 C C . PRO A 1 129 ? -28.633 -19.310 -1.607 1.00 57.56 129 PRO A C 1
ATOM 972 O O . PRO A 1 129 ? -28.578 -18.767 -2.706 1.00 57.56 129 PRO A O 1
ATOM 975 N N . GLU A 1 130 ? -29.405 -20.382 -1.383 1.00 53.69 130 GLU A N 1
ATOM 976 C CA . GLU A 1 130 ? -30.233 -21.026 -2.424 1.00 53.69 130 GLU A CA 1
ATOM 977 C C . GLU A 1 130 ? -31.373 -20.109 -2.905 1.00 53.69 130 GLU A C 1
ATOM 979 O O . GLU A 1 130 ? -31.728 -20.134 -4.079 1.00 53.69 130 GLU A O 1
ATOM 984 N N . ASN A 1 131 ? -31.902 -19.262 -2.012 1.00 47.81 131 ASN A N 1
ATOM 985 C CA . ASN A 1 131 ? -32.922 -18.253 -2.302 1.00 47.81 131 ASN A CA 1
ATOM 986 C C . ASN A 1 131 ? -32.679 -16.997 -1.439 1.00 47.81 131 ASN A C 1
ATOM 988 O O . ASN A 1 131 ? -33.207 -16.898 -0.333 1.00 47.81 131 ASN A O 1
ATOM 992 N N . GLY A 1 132 ? -31.858 -16.052 -1.910 1.00 43.53 132 GLY A N 1
ATOM 993 C CA . GLY A 1 132 ? -31.622 -14.775 -1.224 1.00 43.53 132 GLY A CA 1
ATOM 994 C C . GLY A 1 132 ? -30.595 -13.885 -1.927 1.00 43.53 132 GLY A C 1
ATOM 995 O O . GLY A 1 132 ? -29.703 -14.380 -2.613 1.00 43.53 132 GLY A O 1
ATOM 996 N N . GLU A 1 133 ? -30.716 -12.568 -1.761 1.00 35.97 133 GLU A N 1
ATOM 997 C CA . GLU A 1 133 ? -29.733 -11.594 -2.248 1.00 35.97 133 GLU A CA 1
ATOM 998 C C . GLU A 1 133 ? -28.616 -11.352 -1.219 1.00 35.97 133 GLU A C 1
ATOM 1000 O O . GLU A 1 133 ? -28.783 -11.503 -0.007 1.00 35.97 133 GLU A O 1
ATOM 1005 N N . THR A 1 134 ? -27.437 -10.962 -1.707 1.00 38.28 134 THR A N 1
ATOM 1006 C CA . THR A 1 134 ? -26.343 -10.471 -0.862 1.00 38.28 134 THR A CA 1
ATOM 1007 C C . THR A 1 134 ? -26.526 -8.981 -0.617 1.00 38.28 134 THR A C 1
ATOM 1009 O O . THR A 1 134 ? -26.175 -8.178 -1.475 1.00 38.28 134 THR A O 1
ATOM 1012 N N . VAL A 1 135 ? -27.086 -8.593 0.529 1.00 34.12 135 VAL A N 1
ATOM 1013 C CA . VAL A 1 135 ? -27.359 -7.175 0.811 1.00 34.12 135 VAL A CA 1
ATOM 1014 C C . VAL A 1 135 ? -26.051 -6.440 1.125 1.00 34.12 135 VAL A C 1
ATOM 1016 O O . VAL A 1 135 ? -25.400 -6.718 2.129 1.00 34.12 135 VAL A O 1
ATOM 1019 N N . THR A 1 136 ? -25.651 -5.509 0.257 1.00 35.72 136 THR A N 1
ATOM 1020 C CA . THR A 1 136 ? -24.558 -4.552 0.502 1.00 35.72 136 THR A CA 1
ATOM 1021 C C . THR A 1 136 ? -25.144 -3.152 0.335 1.00 35.72 136 THR A C 1
ATOM 1023 O O . THR A 1 136 ? -25.517 -2.777 -0.774 1.00 35.72 136 THR A O 1
ATOM 1026 N N . CYS A 1 137 ? -25.288 -2.391 1.422 1.00 32.59 137 CYS A N 1
ATOM 1027 C CA . CYS A 1 137 ? -25.832 -1.031 1.376 1.00 32.59 137 CYS A CA 1
ATOM 1028 C C . CYS A 1 137 ? -24.766 -0.058 0.840 1.00 32.59 137 CYS A C 1
ATOM 1030 O O . CYS A 1 137 ? -23.652 -0.010 1.360 1.00 32.59 137 CYS A O 1
ATOM 1032 N N . LEU A 1 138 ? -25.086 0.681 -0.228 1.00 34.53 138 LEU A N 1
ATOM 1033 C CA . LEU A 1 138 ? -24.127 1.503 -0.984 1.00 34.53 138 LEU A CA 1
ATOM 1034 C C . LEU A 1 138 ? -24.503 3.003 -1.056 1.00 34.53 138 LEU A C 1
ATOM 1036 O O . LEU A 1 138 ? -23.802 3.746 -1.746 1.00 34.53 138 LEU A O 1
ATOM 1040 N N . ASP A 1 139 ? -25.568 3.456 -0.373 1.00 33.28 139 ASP A N 1
ATOM 1041 C CA . ASP A 1 139 ? -26.073 4.847 -0.415 1.00 33.28 139 ASP A CA 1
ATOM 1042 C C . ASP A 1 139 ? -26.637 5.331 0.945 1.00 33.28 139 ASP A C 1
ATOM 1044 O O . ASP A 1 139 ? -27.093 4.536 1.764 1.00 33.28 139 ASP A O 1
ATOM 1048 N N . GLU A 1 140 ? -26.614 6.648 1.188 1.00 32.22 140 GLU A N 1
ATOM 1049 C CA . GLU A 1 140 ? -27.088 7.303 2.420 1.00 32.22 140 GLU A CA 1
ATOM 1050 C C . GLU A 1 140 ? -28.625 7.354 2.564 1.00 32.22 140 GLU A C 1
ATOM 1052 O O . GLU A 1 140 ? -29.125 7.633 3.655 1.00 32.22 140 GLU A O 1
ATOM 1057 N N . ASN A 1 141 ? -29.377 7.064 1.494 1.00 35.31 141 ASN A N 1
ATOM 1058 C CA . ASN A 1 141 ? -30.843 7.153 1.447 1.00 35.31 141 ASN A CA 1
ATOM 1059 C C . ASN A 1 141 ? -31.565 5.801 1.273 1.00 35.31 141 ASN A C 1
ATOM 1061 O O . ASN A 1 141 ? -32.714 5.779 0.820 1.00 35.31 141 ASN A O 1
ATOM 1065 N N . CYS A 1 142 ? -30.930 4.674 1.608 1.00 36.97 142 CYS A N 1
ATOM 1066 C CA . CYS A 1 142 ? -31.587 3.366 1.525 1.00 36.97 142 CYS A CA 1
ATOM 1067 C C . CYS A 1 142 ? -32.873 3.296 2.389 1.00 36.97 142 CYS A C 1
ATOM 1069 O O . CYS A 1 142 ? -32.887 3.795 3.521 1.00 36.97 142 CYS A O 1
ATOM 1071 N N . PRO A 1 143 ? -33.967 2.692 1.882 1.00 35.25 143 PRO A N 1
ATOM 1072 C CA . PRO A 1 143 ? -35.224 2.552 2.619 1.00 35.25 143 PRO A CA 1
ATOM 1073 C C . PRO A 1 143 ? -35.094 1.636 3.856 1.00 35.25 143 PRO A C 1
ATOM 1075 O O . PRO A 1 143 ? -34.197 0.804 3.960 1.00 35.25 143 PRO A O 1
ATOM 1078 N N . CYS A 1 144 ? -35.996 1.798 4.837 1.00 35.00 144 CYS A N 1
ATOM 1079 C CA . CYS A 1 144 ? -35.916 1.174 6.174 1.00 35.00 144 CYS A CA 1
ATOM 1080 C C . CYS A 1 144 ? -35.938 -0.367 6.221 1.00 35.00 144 CYS A C 1
ATOM 1082 O O . CYS A 1 144 ? -35.738 -0.931 7.291 1.00 35.00 144 CYS A O 1
ATOM 1084 N N . ASN A 1 145 ? -36.171 -1.052 5.105 1.00 40.62 145 ASN A N 1
ATOM 1085 C CA . ASN A 1 145 ? -36.009 -2.501 4.970 1.00 40.62 145 ASN A CA 1
ATOM 1086 C C . ASN A 1 145 ? -34.559 -2.920 4.635 1.00 40.62 145 ASN A C 1
ATOM 1088 O O . ASN A 1 145 ? -34.326 -4.094 4.373 1.00 40.62 145 ASN A O 1
ATOM 1092 N N . GLU A 1 146 ? -33.598 -1.985 4.643 1.00 36.47 146 GLU A N 1
ATOM 1093 C CA . GLU A 1 146 ? -32.211 -2.215 4.206 1.00 36.47 146 GLU A CA 1
ATOM 1094 C C . GLU A 1 146 ? -31.127 -1.646 5.165 1.00 36.47 146 GLU A C 1
ATOM 1096 O O . GLU A 1 146 ? -29.963 -1.555 4.775 1.00 36.47 146 GLU A O 1
ATOM 1101 N N . SER A 1 147 ? -31.437 -1.241 6.416 1.00 36.84 147 SER A N 1
ATOM 1102 C CA . SER A 1 147 ? -30.400 -0.751 7.365 1.00 36.84 147 SER A CA 1
ATOM 1103 C C . SER A 1 147 ? -30.768 -0.738 8.872 1.00 36.84 147 SER A C 1
ATOM 1105 O O . SER A 1 147 ? -31.877 -0.365 9.247 1.00 36.84 147 SER A O 1
ATOM 1107 N N . TYR A 1 148 ? -29.786 -1.035 9.749 1.00 34.59 148 TYR A N 1
ATOM 1108 C CA . TYR A 1 148 ? -29.748 -0.667 11.186 1.00 34.59 148 TYR A CA 1
ATOM 1109 C C . TYR A 1 148 ? -28.573 0.297 11.473 1.00 34.59 148 TYR A C 1
ATOM 1111 O O . TYR A 1 148 ? -27.574 0.288 10.756 1.00 34.59 148 TYR A O 1
ATOM 1119 N N . ARG A 1 149 ? -28.657 1.128 12.533 1.00 32.44 149 ARG A N 1
ATOM 1120 C CA . ARG A 1 149 ? -27.607 2.105 12.914 1.00 32.44 149 ARG A CA 1
ATOM 1121 C C . ARG A 1 149 ? -26.701 1.612 14.061 1.00 32.44 149 ARG A C 1
ATOM 1123 O O . ARG A 1 149 ? -27.225 1.195 15.094 1.00 32.44 149 ARG A O 1
ATOM 1130 N N . PRO A 1 150 ? -25.366 1.780 13.968 1.00 32.22 150 PRO A N 1
ATOM 1131 C CA . PRO A 1 150 ? -24.454 1.646 15.107 1.00 32.22 150 PRO A CA 1
ATOM 1132 C C . PRO A 1 150 ? -24.759 2.670 16.216 1.00 32.22 150 PRO A C 1
ATOM 1134 O O . PRO A 1 150 ? -24.742 3.876 15.973 1.00 32.22 150 PRO A O 1
ATOM 1137 N N . GLY A 1 151 ? -25.002 2.200 17.444 1.00 34.97 151 GLY A N 1
ATOM 1138 C CA . GLY A 1 151 ? -25.083 3.048 18.645 1.00 34.97 151 GLY A CA 1
ATOM 1139 C C . GLY A 1 151 ? -26.475 3.500 19.117 1.00 34.97 151 GLY A C 1
ATOM 1140 O O . GLY A 1 151 ? -26.544 4.189 20.133 1.00 34.97 151 GLY A O 1
ATOM 1141 N N . ASP A 1 152 ? -27.582 3.105 18.481 1.00 36.34 152 ASP A N 1
ATOM 1142 C CA . ASP A 1 152 ? -28.929 3.308 19.050 1.00 36.34 152 ASP A CA 1
ATOM 1143 C C . ASP A 1 152 ? -29.362 2.079 19.871 1.00 36.34 152 ASP A C 1
ATOM 1145 O O . ASP A 1 152 ? -29.377 0.955 19.375 1.00 36.34 152 ASP A O 1
ATOM 1149 N N . THR A 1 153 ? -29.697 2.284 21.151 1.00 38.28 153 THR A N 1
ATOM 1150 C CA . THR A 1 153 ? -30.090 1.221 22.100 1.00 38.28 153 THR A CA 1
ATOM 1151 C C . THR A 1 153 ? -31.564 1.257 22.508 1.00 38.28 153 THR A C 1
ATOM 1153 O O . THR A 1 153 ? -31.967 0.438 23.336 1.00 38.28 153 THR A O 1
ATOM 1156 N N . SER A 1 154 ? -32.370 2.168 21.949 1.00 38.12 154 SER A N 1
ATOM 1157 C CA . SER A 1 154 ? -33.769 2.367 22.359 1.00 38.12 154 SER A CA 1
ATOM 1158 C C . SER A 1 154 ? -34.774 1.478 21.620 1.00 38.12 154 SER A C 1
ATOM 1160 O O . SER A 1 154 ? -35.789 1.105 22.201 1.00 38.12 154 SER A O 1
ATOM 1162 N N . GLY A 1 155 ? -34.445 1.062 20.396 1.00 33.69 155 GLY A N 1
ATOM 1163 C CA . GLY A 1 155 ? -35.167 0.059 19.626 1.00 33.69 155 GLY A CA 1
ATOM 1164 C C . GLY A 1 155 ? -36.544 0.493 19.122 1.00 33.69 155 GLY A C 1
ATOM 1165 O O . GLY A 1 155 ? -37.483 0.610 19.907 1.00 33.69 155 GLY A O 1
ATOM 1166 N N . THR A 1 156 ? -36.636 0.500 17.781 1.00 32.88 156 THR A N 1
ATOM 1167 C CA . THR A 1 156 ? -37.782 0.265 16.867 1.00 32.88 156 THR A CA 1
ATOM 1168 C C . THR A 1 156 ? -38.573 1.482 16.352 1.00 32.88 156 THR A C 1
ATOM 1170 O O . THR A 1 156 ? -38.750 2.489 17.033 1.00 32.88 156 THR A O 1
ATOM 1173 N N . CYS A 1 157 ? -39.199 1.316 15.181 1.00 42.03 157 CYS A N 1
ATOM 1174 C CA . CYS A 1 157 ? -40.616 1.670 15.114 1.00 42.03 157 CYS A CA 1
ATOM 1175 C C . CYS A 1 157 ? -41.416 0.486 15.684 1.00 42.03 157 CYS A C 1
ATOM 1177 O O . CYS A 1 157 ? -41.627 -0.497 14.986 1.00 42.03 157 CYS A O 1
ATOM 1179 N N . GLY A 1 158 ? -41.808 0.573 16.958 1.00 35.34 158 GLY A N 1
ATOM 1180 C CA . GLY A 1 158 ? -42.601 -0.440 17.675 1.00 35.34 158 GLY A CA 1
ATOM 1181 C C . GLY A 1 158 ? -41.805 -1.317 18.647 1.00 35.34 158 GLY A C 1
ATOM 1182 O O . GLY A 1 158 ? -41.372 -2.404 18.287 1.00 35.34 158 GLY A O 1
ATOM 1183 N N . GLY A 1 159 ? -41.581 -0.795 19.862 1.00 38.75 159 GLY A N 1
ATOM 1184 C CA . GLY A 1 159 ? -40.613 -1.306 20.834 1.00 38.75 159 GLY A CA 1
ATOM 1185 C C . GLY A 1 159 ? -40.826 -2.766 21.195 1.00 38.75 159 GLY A C 1
ATOM 1186 O O . GLY A 1 159 ? -41.957 -3.239 21.182 1.00 38.75 159 GLY A O 1
ATOM 1187 N N . THR A 1 160 ? -39.732 -3.401 21.639 1.00 33.31 160 THR A N 1
ATOM 1188 C CA . THR A 1 160 ? -39.613 -4.715 22.312 1.00 33.31 160 THR A CA 1
ATOM 1189 C C . THR A 1 160 ? -39.173 -5.912 21.438 1.00 33.31 160 THR A C 1
ATOM 1191 O O . THR A 1 160 ? -39.983 -6.715 20.998 1.00 33.31 160 THR A O 1
ATOM 1194 N N . GLY A 1 161 ? -37.853 -6.097 21.251 1.00 36.19 161 GLY A N 1
ATOM 1195 C CA . GLY A 1 161 ? -37.262 -7.339 20.709 1.00 36.19 161 GLY A CA 1
ATOM 1196 C C . GLY A 1 161 ? -35.728 -7.421 20.885 1.00 36.19 161 GLY A C 1
ATOM 1197 O O . GLY A 1 161 ? -35.098 -6.362 20.947 1.00 36.19 161 GLY A O 1
ATOM 1198 N N . PRO A 1 162 ? -35.110 -8.618 21.039 1.00 27.12 162 PRO A N 1
ATOM 1199 C CA . PRO A 1 162 ? -33.685 -8.761 21.356 1.00 27.12 162 PRO A CA 1
ATOM 1200 C C . PRO A 1 162 ? -32.757 -8.428 20.183 1.00 27.12 162 PRO A C 1
ATOM 1202 O O . PRO A 1 162 ? -33.106 -8.589 19.019 1.00 27.12 162 PRO A O 1
ATOM 1205 N N . LYS A 1 163 ? -31.562 -7.970 20.561 1.00 28.59 163 LYS A N 1
ATOM 1206 C CA . LYS A 1 163 ? -30.442 -7.514 19.735 1.00 28.59 163 LYS A CA 1
ATOM 1207 C C . LYS A 1 163 ? -29.649 -8.730 19.245 1.00 28.59 163 LYS A C 1
ATOM 1209 O O . LYS A 1 163 ? -29.391 -9.584 20.085 1.00 28.59 163 LYS A O 1
ATOM 1214 N N . ASP A 1 164 ? -29.328 -8.810 17.949 1.00 26.52 164 ASP A N 1
ATOM 1215 C CA . ASP A 1 164 ? -28.055 -9.309 17.368 1.00 26.52 164 ASP A CA 1
ATOM 1216 C C . ASP A 1 164 ? -28.266 -9.845 15.927 1.00 26.52 164 ASP A C 1
ATOM 1218 O O . ASP A 1 164 ? -28.901 -10.882 15.740 1.00 26.52 164 ASP A O 1
ATOM 1222 N N . GLN A 1 165 ? -27.712 -9.154 14.914 1.00 26.47 165 GLN A N 1
ATOM 1223 C CA . GLN A 1 165 ? -27.672 -9.567 13.492 1.00 26.47 165 GLN A CA 1
ATOM 1224 C C . GLN A 1 165 ? -26.273 -9.339 12.830 1.00 26.47 165 GLN A C 1
ATOM 1226 O O . GLN A 1 165 ? -25.717 -8.249 12.957 1.00 26.47 165 GLN A O 1
ATOM 1231 N N . GLU A 1 166 ? -25.778 -10.413 12.169 1.00 26.19 166 GLU A N 1
ATOM 1232 C CA . GLU A 1 166 ? -24.911 -10.721 10.972 1.00 26.19 166 GLU A CA 1
ATOM 1233 C C . GLU A 1 166 ? -23.688 -9.894 10.450 1.00 26.19 166 GLU A C 1
ATOM 1235 O O . GLU A 1 166 ? -23.805 -8.679 10.317 1.00 26.19 166 GLU A O 1
ATOM 1240 N N . THR A 1 167 ? -22.594 -10.566 9.950 1.00 24.77 167 THR A N 1
ATOM 1241 C CA . THR A 1 167 ? -21.908 -10.386 8.599 1.00 24.77 167 THR A CA 1
ATOM 1242 C C . THR A 1 167 ? -20.748 -11.398 8.219 1.00 24.77 167 THR A C 1
ATOM 1244 O O . THR A 1 167 ? -20.131 -11.982 9.095 1.00 24.77 167 THR A O 1
ATOM 1247 N N . ARG A 1 168 ? -20.400 -11.506 6.898 1.00 23.92 168 ARG A N 1
ATOM 1248 C CA . ARG A 1 168 ? -19.874 -12.613 6.004 1.00 23.92 168 ARG A CA 1
ATOM 1249 C C . ARG A 1 168 ? -18.340 -12.836 5.696 1.00 23.92 168 ARG A C 1
ATOM 1251 O O . ARG A 1 168 ? -17.567 -11.892 5.741 1.00 23.92 168 ARG A O 1
ATOM 1258 N N . LEU A 1 169 ? -18.022 -14.066 5.178 1.00 26.56 169 LEU A N 1
ATOM 1259 C CA . LEU A 1 169 ? -17.038 -14.594 4.138 1.00 26.56 169 LEU A CA 1
ATOM 1260 C C . LEU A 1 169 ? -15.510 -14.215 4.148 1.00 26.56 169 LEU A C 1
ATOM 1262 O O . LEU A 1 169 ? -15.174 -13.049 4.082 1.00 26.56 169 LEU A O 1
ATOM 1266 N N . GLY A 1 170 ? -14.509 -15.130 4.172 1.00 24.44 170 GLY A N 1
ATOM 1267 C CA . GLY A 1 170 ? -13.896 -15.833 3.011 1.00 24.44 170 GLY A CA 1
ATOM 1268 C C . GLY A 1 170 ? -12.341 -15.864 3.031 1.00 24.44 170 GLY A C 1
ATOM 1269 O O . GLY A 1 170 ? -11.712 -14.945 2.529 1.00 24.44 170 GLY A O 1
ATOM 1270 N N . ALA A 1 171 ? -11.725 -16.916 3.604 1.00 29.98 171 ALA A N 1
ATOM 1271 C CA . ALA A 1 171 ? -10.276 -17.229 3.632 1.00 29.98 171 ALA A CA 1
ATOM 1272 C C . ALA A 1 171 ? -9.287 -16.083 3.915 1.00 29.98 171 ALA A C 1
ATOM 1274 O O . ALA A 1 171 ? -8.276 -15.887 3.246 1.00 29.98 171 ALA A O 1
ATOM 1275 N N . SER A 1 172 ? -9.557 -15.360 4.982 1.00 32.06 172 SER A N 1
ATOM 1276 C CA . SER A 1 172 ? -8.642 -14.407 5.585 1.00 32.06 172 SER A CA 1
ATOM 1277 C C . SER A 1 172 ? -8.310 -14.928 6.983 1.00 32.06 172 SER A C 1
ATOM 1279 O O . SER A 1 172 ? -9.177 -15.520 7.626 1.00 32.06 172 SER A O 1
ATOM 1281 N N . ALA A 1 173 ? -7.131 -14.637 7.540 1.00 33.19 173 ALA A N 1
ATOM 1282 C CA . ALA A 1 173 ? -7.188 -14.188 8.929 1.00 33.19 173 ALA A CA 1
ATOM 1283 C C . ALA A 1 173 ? -8.093 -12.957 8.850 1.00 33.19 173 ALA A C 1
ATOM 1285 O O . ALA A 1 173 ? -7.661 -11.901 8.384 1.00 33.19 173 ALA A O 1
ATOM 1286 N N . GLY A 1 174 ? -9.398 -13.172 9.051 1.00 38.84 174 GLY A N 1
ATOM 1287 C CA . GLY A 1 174 ? -10.377 -12.111 8.961 1.00 38.84 174 GLY A CA 1
ATOM 1288 C C . GLY A 1 174 ? -9.873 -11.058 9.900 1.00 38.84 174 GLY A C 1
ATOM 1289 O O . GLY A 1 174 ? -9.563 -11.358 11.047 1.00 38.84 174 GLY A O 1
ATOM 1290 N N . TYR A 1 175 ? -9.706 -9.837 9.420 1.00 43.22 175 TYR A N 1
ATOM 1291 C CA . TYR A 1 175 ? -9.721 -8.731 10.349 1.00 43.22 175 TYR A CA 1
ATOM 1292 C C . TYR A 1 175 ? -11.138 -8.735 10.922 1.00 43.22 175 TYR A C 1
ATOM 1294 O O . TYR A 1 175 ? -12.056 -8.161 10.343 1.00 43.22 175 TYR A O 1
ATOM 1302 N N . THR A 1 176 ? -11.352 -9.533 11.963 1.00 51.06 176 THR A N 1
ATOM 1303 C CA . THR A 1 176 ? -12.653 -9.652 12.584 1.00 51.06 176 THR A CA 1
ATOM 1304 C C . THR A 1 176 ? -12.709 -8.578 13.643 1.00 51.06 176 THR A C 1
ATOM 1306 O O . THR A 1 176 ? -11.735 -8.310 14.355 1.00 51.06 176 THR A O 1
ATOM 1309 N N . ILE A 1 177 ? -13.868 -7.940 13.756 1.00 58.94 177 ILE A N 1
ATOM 1310 C CA . ILE A 1 177 ? -14.108 -7.034 14.871 1.00 58.94 177 ILE A CA 1
ATOM 1311 C C . ILE A 1 177 ? -13.877 -7.756 16.207 1.00 58.94 177 ILE A C 1
ATOM 1313 O O . ILE A 1 177 ? -13.377 -7.142 17.138 1.00 58.94 177 ILE A O 1
ATOM 1317 N N . VAL A 1 178 ? -14.111 -9.073 16.260 1.00 59.00 178 VAL A N 1
ATOM 1318 C CA . VAL A 1 178 ? -13.852 -9.931 17.423 1.00 59.00 178 VAL A CA 1
ATOM 1319 C C . VAL A 1 178 ? -12.372 -9.946 17.807 1.00 59.00 178 VAL A C 1
ATOM 1321 O O . VAL A 1 178 ? -12.046 -9.724 18.970 1.00 59.00 178 VAL A O 1
ATOM 1324 N N . ASP A 1 179 ? -11.462 -10.148 16.854 1.00 65.75 179 ASP A N 1
ATOM 1325 C CA . ASP A 1 179 ? -10.018 -10.162 17.119 1.00 65.75 179 ASP A CA 1
ATOM 1326 C C . ASP A 1 179 ? -9.511 -8.777 17.531 1.00 65.75 179 ASP A C 1
ATOM 1328 O O . ASP A 1 179 ? -8.672 -8.639 18.424 1.00 65.75 179 ASP A O 1
ATOM 1332 N N . VAL A 1 180 ? -10.060 -7.728 16.915 1.00 72.19 180 VAL A N 1
ATOM 1333 C CA . VAL A 1 180 ? -9.762 -6.330 17.256 1.00 72.19 180 VAL A CA 1
ATOM 1334 C C . VAL A 1 180 ? -10.234 -6.005 18.660 1.00 72.19 180 VAL A C 1
ATOM 1336 O O . VAL A 1 180 ? -9.518 -5.346 19.409 1.00 72.19 180 VAL A O 1
ATOM 1339 N N . GLU A 1 181 ? -11.425 -6.459 19.029 1.00 73.69 181 GLU A N 1
ATOM 1340 C CA . GLU A 1 181 ? -12.002 -6.249 20.347 1.00 73.69 181 GLU A CA 1
ATOM 1341 C C . GLU A 1 181 ? -11.273 -7.061 21.414 1.00 73.69 181 GLU A C 1
ATOM 1343 O O . GLU A 1 181 ? -10.921 -6.507 22.452 1.00 73.69 181 GLU A O 1
ATOM 1348 N N . ALA A 1 182 ? -10.927 -8.320 21.151 1.00 70.12 182 ALA A N 1
ATOM 1349 C CA . ALA A 1 182 ? -10.085 -9.105 22.049 1.00 70.12 182 ALA A CA 1
ATOM 1350 C C . ALA A 1 182 ? -8.718 -8.428 22.264 1.00 70.12 182 ALA A C 1
ATOM 1352 O O . ALA A 1 182 ? -8.262 -8.277 23.401 1.00 70.12 182 ALA A O 1
ATOM 1353 N N . MET A 1 183 ? -8.098 -7.926 21.191 1.00 75.94 183 MET A N 1
ATOM 1354 C CA . MET A 1 183 ? -6.853 -7.161 21.266 1.00 75.94 183 MET A CA 1
ATOM 1355 C C . MET A 1 183 ? -7.037 -5.834 22.021 1.00 75.94 183 MET A C 1
ATOM 1357 O O . MET A 1 183 ? -6.181 -5.443 22.819 1.00 75.94 183 MET A O 1
ATOM 1361 N N . ALA A 1 184 ? -8.158 -5.141 21.817 1.00 82.31 184 ALA A N 1
ATOM 1362 C CA . ALA A 1 184 ? -8.480 -3.901 22.513 1.00 82.31 184 ALA A CA 1
ATOM 1363 C C . ALA A 1 184 ? -8.675 -4.123 24.013 1.00 82.31 184 ALA A C 1
ATOM 1365 O O . ALA A 1 184 ? -8.132 -3.373 24.822 1.00 82.31 184 ALA A O 1
ATOM 1366 N N . ALA A 1 185 ? -9.411 -5.165 24.395 1.00 80.19 185 ALA A N 1
ATOM 1367 C CA . ALA A 1 185 ? -9.650 -5.508 25.786 1.00 80.19 185 ALA A CA 1
ATOM 1368 C C . ALA A 1 185 ? -8.338 -5.887 26.494 1.00 80.19 185 ALA A C 1
ATOM 1370 O O . ALA A 1 185 ? -8.070 -5.404 27.599 1.00 80.19 185 ALA A O 1
ATOM 1371 N N . TYR A 1 186 ? -7.480 -6.661 25.819 1.00 82.69 186 TYR A N 1
ATOM 1372 C CA . TYR A 1 186 ? -6.134 -6.983 26.290 1.00 82.69 186 TYR A CA 1
ATOM 1373 C C . TYR A 1 186 ? -5.301 -5.719 26.556 1.00 82.69 186 TYR A C 1
ATOM 1375 O O . TYR A 1 186 ? -4.829 -5.516 27.679 1.00 82.69 186 TYR A O 1
ATOM 1383 N N . TRP A 1 187 ? -5.155 -4.826 25.567 1.00 86.06 187 TRP A N 1
ATOM 1384 C CA . TRP A 1 187 ? -4.333 -3.621 25.731 1.00 86.06 187 TRP A CA 1
ATOM 1385 C C . TRP A 1 187 ? -4.919 -2.627 26.720 1.00 86.06 187 TRP A C 1
ATOM 1387 O O . TRP A 1 187 ? -4.167 -2.052 27.506 1.00 86.06 187 TRP A O 1
ATOM 1397 N N . PHE A 1 188 ? -6.239 -2.446 26.722 1.00 86.62 188 PHE A N 1
ATOM 1398 C CA . PHE A 1 188 ? -6.906 -1.578 27.682 1.00 86.62 188 PHE A CA 1
ATOM 1399 C C . PHE A 1 188 ? -6.608 -2.023 29.112 1.00 86.62 188 PHE A C 1
ATOM 1401 O O . PHE A 1 188 ? -6.127 -1.225 29.917 1.00 86.62 188 PHE A O 1
ATOM 1408 N N . ARG A 1 189 ? -6.808 -3.312 29.416 1.00 85.06 189 ARG A N 1
ATOM 1409 C CA . ARG A 1 189 ? -6.498 -3.884 30.730 1.00 85.06 189 ARG A CA 1
ATOM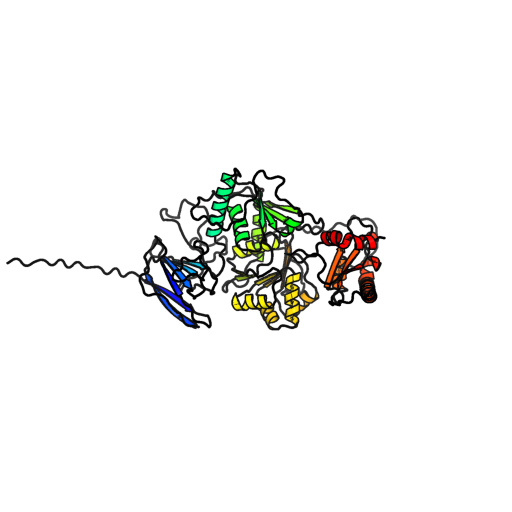 1410 C C . ARG A 1 189 ? -5.020 -3.723 31.063 1.00 85.06 189 ARG A C 1
ATOM 1412 O O . ARG A 1 189 ? -4.693 -3.232 32.142 1.00 85.06 189 ARG A O 1
ATOM 1419 N N . ARG A 1 190 ? -4.138 -4.132 30.148 1.00 85.38 190 ARG A N 1
ATOM 1420 C CA . ARG A 1 190 ? -2.693 -4.173 30.386 1.00 85.38 190 ARG A CA 1
ATOM 1421 C C . ARG A 1 190 ? -2.118 -2.788 30.663 1.00 85.38 190 ARG A C 1
ATOM 1423 O O . ARG A 1 190 ? -1.379 -2.626 31.624 1.00 85.38 190 ARG A O 1
ATOM 1430 N N . LEU A 1 191 ? -2.474 -1.798 29.852 1.00 87.31 191 LEU A N 1
ATOM 1431 C CA . LEU A 1 191 ? -1.960 -0.435 29.982 1.00 87.31 191 LEU A CA 1
ATOM 1432 C C . LEU A 1 191 ? -2.596 0.303 31.167 1.00 87.31 191 LEU A C 1
ATOM 1434 O O . LEU A 1 191 ? -1.896 1.008 31.891 1.00 87.31 191 LEU A O 1
ATOM 1438 N N . THR A 1 192 ? -3.881 0.071 31.447 1.00 87.19 192 THR A N 1
ATOM 1439 C CA . THR A 1 192 ? -4.545 0.657 32.624 1.00 87.19 192 THR A CA 1
ATOM 1440 C C . THR A 1 192 ? -3.965 0.117 33.936 1.00 87.19 192 THR A C 1
ATOM 1442 O O . THR A 1 192 ? -3.796 0.884 34.882 1.00 87.19 192 THR A O 1
ATOM 1445 N N . GLN A 1 193 ? -3.606 -1.174 34.005 1.00 86.88 193 GLN A N 1
ATOM 1446 C CA . GLN A 1 193 ? -2.917 -1.764 35.169 1.00 86.88 193 GLN A CA 1
ATOM 1447 C C . GLN A 1 193 ? -1.573 -1.088 35.474 1.00 86.88 193 GLN A C 1
ATOM 1449 O O . GLN A 1 193 ? -1.154 -1.047 36.626 1.00 86.88 193 GLN A O 1
ATOM 1454 N N . GLU A 1 194 ? -0.934 -0.530 34.451 1.00 87.06 194 GLU A N 1
ATOM 1455 C CA . GLU A 1 194 ? 0.343 0.185 34.532 1.00 87.06 194 GLU A CA 1
ATOM 1456 C C . GLU A 1 194 ? 0.138 1.705 34.689 1.00 87.06 194 GLU A C 1
ATOM 1458 O O . GLU A 1 194 ? 1.082 2.488 34.609 1.00 87.06 194 GLU A O 1
ATOM 1463 N N . GLY A 1 195 ? -1.107 2.145 34.914 1.00 88.88 195 GLY A N 1
ATOM 1464 C CA . GLY A 1 195 ? -1.459 3.544 35.145 1.00 88.88 195 GLY A CA 1
ATOM 1465 C C . GLY A 1 195 ? -1.511 4.413 33.886 1.00 88.88 195 GLY A C 1
ATOM 1466 O O . GLY A 1 195 ? -1.493 5.636 34.007 1.00 88.88 195 GLY A O 1
ATOM 1467 N N . VAL A 1 196 ? -1.578 3.822 32.688 1.00 89.19 196 VAL A N 1
ATOM 1468 C CA . VAL A 1 196 ? -1.682 4.556 31.417 1.00 89.19 196 VAL A CA 1
ATOM 1469 C C . VAL A 1 196 ? -3.160 4.795 31.076 1.00 89.19 196 VAL A C 1
ATOM 1471 O O . VAL A 1 196 ? -3.869 3.840 30.752 1.00 89.19 196 VAL A O 1
ATOM 1474 N N . PRO A 1 197 ? -3.657 6.046 31.118 1.00 89.50 197 PRO A N 1
ATOM 1475 C CA . PRO A 1 197 ? -5.053 6.338 30.807 1.00 89.50 197 PRO A CA 1
ATOM 1476 C C . PRO A 1 197 ? -5.330 6.306 29.297 1.00 89.50 197 PRO A C 1
ATOM 1478 O O . PRO A 1 197 ? -4.440 6.569 28.480 1.00 89.50 197 PRO A O 1
ATOM 1481 N N . ALA A 1 198 ? -6.590 6.063 28.921 1.00 87.75 198 ALA A N 1
ATOM 1482 C CA . ALA A 1 198 ? -7.069 6.287 27.555 1.00 87.75 198 ALA A CA 1
ATOM 1483 C C . ALA A 1 198 ? -6.777 7.733 27.100 1.00 87.75 198 ALA A C 1
ATOM 1485 O O . ALA A 1 198 ? -6.742 8.662 27.907 1.00 87.75 198 ALA A O 1
ATOM 1486 N N . GLY A 1 199 ? -6.524 7.917 25.807 1.00 87.62 199 GLY A N 1
ATOM 1487 C CA . GLY A 1 199 ? -6.027 9.159 25.211 1.00 87.62 199 GLY A CA 1
ATOM 1488 C C . GLY A 1 199 ? -4.503 9.316 25.270 1.00 87.62 199 GLY A C 1
ATOM 1489 O O . GLY A 1 199 ? -3.961 10.239 24.666 1.00 87.62 199 GLY A O 1
ATOM 1490 N N . SER A 1 200 ? -3.783 8.419 25.951 1.00 90.94 200 SER A N 1
ATOM 1491 C CA . SER A 1 200 ? -2.315 8.433 25.953 1.00 90.94 200 SER A CA 1
ATOM 1492 C C . SER A 1 200 ? -1.738 8.039 24.595 1.00 90.94 200 SER A C 1
ATOM 1494 O O . SER A 1 200 ? -2.291 7.190 23.892 1.00 90.94 200 SER A O 1
ATOM 1496 N N . VAL A 1 201 ? -0.582 8.618 24.255 1.00 91.75 201 VAL A N 1
ATOM 1497 C CA . VAL A 1 201 ? 0.188 8.213 23.074 1.00 91.75 201 VAL A CA 1
ATOM 1498 C C . VAL A 1 201 ? 0.956 6.930 23.376 1.00 91.75 201 VAL A C 1
ATOM 1500 O O . VAL A 1 201 ? 1.783 6.903 24.286 1.00 91.75 201 VAL A O 1
ATOM 1503 N N . VAL A 1 202 ? 0.718 5.883 22.587 1.00 89.81 202 VAL A N 1
ATOM 1504 C CA . VAL A 1 202 ? 1.396 4.588 22.709 1.00 89.81 202 VAL A CA 1
ATOM 1505 C C . VAL A 1 202 ? 2.276 4.377 21.484 1.00 89.81 202 VAL A C 1
ATOM 1507 O O . VAL A 1 202 ? 1.790 4.225 20.363 1.00 89.81 202 VAL A O 1
ATOM 1510 N N . GLY A 1 203 ? 3.590 4.396 21.705 1.00 86.75 203 GLY A N 1
ATOM 1511 C CA . GLY A 1 203 ? 4.577 4.083 20.678 1.00 86.75 203 GLY A CA 1
ATOM 1512 C C . GLY A 1 203 ? 4.653 2.582 20.440 1.00 86.75 203 GLY A C 1
ATOM 1513 O O . GLY A 1 203 ? 4.835 1.825 21.392 1.00 86.75 203 GLY A O 1
ATOM 1514 N N . VAL A 1 204 ? 4.541 2.153 19.185 1.00 82.44 204 VAL A N 1
ATOM 1515 C CA . VAL A 1 204 ? 4.576 0.730 18.844 1.00 82.44 204 VAL A CA 1
ATOM 1516 C C . VAL A 1 204 ? 5.484 0.458 17.657 1.00 82.44 204 VAL A C 1
ATOM 1518 O O . VAL A 1 204 ? 5.420 1.144 16.637 1.00 82.44 204 VAL A O 1
ATOM 1521 N N . TRP A 1 205 ? 6.338 -0.551 17.806 1.00 77.50 205 TRP A N 1
ATOM 1522 C CA . TRP A 1 205 ? 7.314 -0.965 16.808 1.00 77.50 205 TRP A CA 1
ATOM 1523 C C . TRP A 1 205 ? 6.916 -2.315 16.240 1.00 77.50 205 TRP A C 1
ATOM 1525 O O . TRP A 1 205 ? 6.934 -3.313 16.956 1.00 77.50 205 TRP A O 1
ATOM 1535 N N . PHE A 1 206 ? 6.607 -2.352 14.947 1.00 75.31 206 PHE A N 1
ATOM 1536 C CA . PHE A 1 206 ? 6.289 -3.598 14.260 1.00 75.31 206 PHE A CA 1
ATOM 1537 C C . PHE A 1 206 ? 6.944 -3.686 12.889 1.00 75.31 206 PHE A C 1
ATOM 1539 O O . PHE A 1 206 ? 7.364 -2.684 12.297 1.00 75.31 206 PHE A O 1
ATOM 1546 N N . SER A 1 207 ? 7.014 -4.915 12.371 1.00 68.00 207 SER A N 1
ATOM 1547 C CA . SER A 1 207 ? 7.388 -5.160 10.974 1.00 68.00 207 SER A CA 1
ATOM 1548 C C . SER A 1 207 ? 6.404 -4.464 10.021 1.00 68.00 207 SER A C 1
ATOM 1550 O O . SER A 1 207 ? 6.778 -3.932 8.972 1.00 68.00 207 SER A O 1
ATOM 1552 N N . GLY A 1 208 ? 5.139 -4.405 10.446 1.00 69.44 208 GLY A N 1
ATOM 1553 C CA . GLY A 1 208 ? 3.990 -3.921 9.701 1.00 69.44 208 GLY A CA 1
ATOM 1554 C C . GLY A 1 208 ? 3.615 -4.828 8.533 1.00 69.44 208 GLY A C 1
ATOM 1555 O O . GLY A 1 208 ? 2.963 -4.370 7.598 1.00 69.44 208 GLY A O 1
ATOM 1556 N N . TRP A 1 209 ? 4.070 -6.078 8.561 1.00 68.69 209 TRP A N 1
ATOM 1557 C CA . TRP A 1 209 ? 3.929 -7.046 7.480 1.00 68.69 209 TRP A CA 1
ATOM 1558 C C . TRP A 1 209 ? 3.137 -8.280 7.903 1.00 68.69 209 TRP A C 1
ATOM 1560 O O . TRP A 1 209 ? 3.042 -9.212 7.123 1.00 68.69 209 TRP A O 1
ATOM 1570 N N . CYS A 1 210 ? 2.589 -8.332 9.118 1.00 65.06 210 CYS A N 1
ATOM 1571 C CA . CYS A 1 210 ? 1.757 -9.454 9.540 1.00 65.06 210 CYS A CA 1
ATOM 1572 C C . CYS A 1 210 ? 0.393 -8.999 10.052 1.00 65.06 210 CYS A C 1
ATOM 1574 O O . CYS A 1 210 ? 0.216 -7.867 10.503 1.00 65.06 210 CYS A O 1
ATOM 1576 N N . TYR A 1 211 ? -0.561 -9.922 10.017 1.00 67.69 211 TYR A N 1
ATOM 1577 C CA . TYR A 1 211 ? -1.912 -9.734 10.533 1.00 67.69 211 TYR A CA 1
ATOM 1578 C C . TYR A 1 211 ? -1.942 -9.213 11.983 1.00 67.69 211 TYR A C 1
ATOM 1580 O O . TYR A 1 211 ? -2.695 -8.294 12.297 1.00 67.69 211 TYR A O 1
ATOM 1588 N N . ASN A 1 212 ? -1.057 -9.707 12.853 1.00 71.38 212 ASN A N 1
ATOM 1589 C CA . ASN A 1 212 ? -0.993 -9.237 14.240 1.00 71.38 212 ASN A CA 1
ATOM 1590 C C . ASN A 1 212 ? -0.617 -7.757 14.346 1.00 71.38 212 ASN A C 1
ATOM 1592 O O . ASN A 1 212 ? -1.156 -7.057 15.197 1.00 71.38 212 ASN A O 1
ATOM 1596 N N . ASP A 1 213 ? 0.251 -7.252 13.465 1.00 76.00 213 ASP A N 1
ATOM 1597 C CA . ASP A 1 213 ? 0.601 -5.828 13.445 1.00 76.00 213 ASP A CA 1
ATOM 1598 C C . ASP A 1 213 ? -0.652 -4.974 13.183 1.00 76.00 213 ASP A C 1
ATOM 1600 O O . ASP A 1 213 ? -0.835 -3.923 13.793 1.00 76.00 213 ASP A O 1
ATOM 1604 N N . VAL A 1 214 ? -1.556 -5.459 12.327 1.00 77.62 214 VAL A N 1
ATOM 1605 C CA . VAL A 1 214 ? -2.855 -4.831 12.044 1.00 77.62 214 VAL A CA 1
ATOM 1606 C C . VAL A 1 214 ? -3.760 -4.872 13.271 1.00 77.62 214 VAL A C 1
ATOM 1608 O O . VAL A 1 214 ? -4.313 -3.840 13.652 1.00 77.62 214 VAL A O 1
ATOM 1611 N N . LEU A 1 215 ? -3.871 -6.028 13.931 1.00 76.25 215 LEU A N 1
ATOM 1612 C CA . LEU A 1 215 ? -4.652 -6.157 15.162 1.00 76.25 215 LEU A CA 1
ATOM 1613 C C . LEU A 1 215 ? -4.153 -5.225 16.260 1.00 76.25 215 LEU A C 1
ATOM 1615 O O . LEU A 1 215 ? -4.963 -4.585 16.921 1.00 76.25 215 LEU A O 1
ATOM 1619 N N . HIS A 1 216 ? -2.840 -5.090 16.440 1.00 81.81 216 HIS A N 1
ATOM 1620 C CA . HIS A 1 216 ? -2.284 -4.135 17.394 1.00 81.81 216 HIS A CA 1
ATOM 1621 C C . HIS A 1 216 ? -2.650 -2.697 17.027 1.00 81.81 216 HIS A C 1
ATOM 1623 O O . HIS A 1 216 ? -3.025 -1.932 17.916 1.00 81.81 216 HIS A O 1
ATOM 1629 N N . VAL A 1 217 ? -2.592 -2.339 15.736 1.00 85.38 217 VAL A N 1
ATOM 1630 C CA . VAL A 1 217 ? -2.947 -0.992 15.269 1.00 85.38 217 VAL A CA 1
ATOM 1631 C C . VAL A 1 217 ? -4.387 -0.638 15.637 1.00 85.38 217 VAL A C 1
ATOM 1633 O O . VAL A 1 217 ? -4.642 0.380 16.283 1.00 85.38 217 VAL A O 1
ATOM 1636 N N . TYR A 1 218 ? -5.335 -1.486 15.254 1.00 84.81 218 TYR A N 1
ATOM 1637 C CA . TYR A 1 218 ? -6.747 -1.193 15.472 1.00 84.81 218 TYR A CA 1
ATOM 1638 C C . TYR A 1 218 ? -7.216 -1.505 16.891 1.00 84.81 218 TYR A C 1
ATOM 1640 O O . TYR A 1 218 ? -8.044 -0.772 17.420 1.00 84.81 218 TYR A O 1
ATOM 1648 N N . GLY A 1 219 ? -6.659 -2.523 17.544 1.00 85.44 219 GLY A N 1
ATOM 1649 C CA . GLY A 1 219 ? -6.981 -2.889 18.922 1.00 85.44 219 GLY A CA 1
ATOM 1650 C C . GLY A 1 219 ? -6.600 -1.789 19.910 1.00 85.44 219 GLY A C 1
ATOM 1651 O O . GLY A 1 219 ? -7.426 -1.381 20.720 1.00 85.44 219 GLY A O 1
ATOM 1652 N N . LEU A 1 220 ? -5.393 -1.219 19.807 1.00 89.50 220 LEU A N 1
ATOM 1653 C CA . LEU A 1 220 ? -4.997 -0.072 20.639 1.00 89.50 220 LEU A CA 1
ATOM 1654 C C . LEU A 1 220 ? -5.868 1.166 20.363 1.00 89.50 220 LEU A C 1
ATOM 1656 O O . LEU A 1 220 ? -6.199 1.900 21.294 1.00 89.50 220 LEU A O 1
ATOM 1660 N N . SER A 1 221 ? -6.278 1.376 19.109 1.00 88.94 221 SER A N 1
ATOM 1661 C CA . SER A 1 221 ? -7.152 2.492 18.738 1.00 88.94 221 SER A CA 1
ATOM 1662 C C . SER A 1 221 ? -8.551 2.300 19.331 1.00 88.94 221 SER A C 1
ATOM 1664 O O . SER A 1 221 ? -9.072 3.190 20.000 1.00 88.94 221 SER A O 1
ATOM 1666 N N . ARG A 1 222 ? -9.114 1.092 19.201 1.00 86.00 222 ARG A N 1
ATOM 1667 C CA . ARG A 1 222 ? -10.389 0.668 19.798 1.00 86.00 222 ARG A CA 1
ATOM 1668 C C . ARG A 1 222 ? -10.361 0.678 21.329 1.00 86.00 222 ARG A C 1
ATOM 1670 O O . ARG A 1 222 ? -11.405 0.892 21.947 1.00 86.00 222 ARG A O 1
ATOM 1677 N N . ALA A 1 223 ? -9.190 0.476 21.932 1.00 88.31 223 ALA A N 1
ATOM 1678 C CA . ALA A 1 223 ? -8.954 0.600 23.368 1.00 88.31 223 ALA A CA 1
ATOM 1679 C C . ALA A 1 223 ? -8.892 2.062 23.857 1.00 88.31 223 ALA A C 1
ATOM 1681 O O . ALA A 1 223 ? -8.847 2.302 25.063 1.00 88.31 223 ALA A O 1
ATOM 1682 N N . GLY A 1 224 ? -8.906 3.035 22.938 1.00 88.75 224 GLY A N 1
ATOM 1683 C CA . GLY A 1 224 ? -8.914 4.463 23.240 1.00 88.75 224 GLY A CA 1
ATOM 1684 C C . GLY A 1 224 ? -7.529 5.105 23.322 1.00 88.75 224 GLY A C 1
ATOM 1685 O O . GLY A 1 224 ? -7.423 6.203 23.860 1.00 88.75 224 GLY A O 1
ATOM 1686 N N . PHE A 1 225 ? -6.466 4.465 22.826 1.00 91.75 225 PHE A N 1
ATOM 1687 C CA . PHE A 1 225 ? -5.115 5.041 22.802 1.00 91.75 225 PHE A CA 1
ATOM 1688 C C . PHE A 1 225 ? -4.798 5.726 21.468 1.00 91.75 225 PHE A C 1
ATOM 1690 O O . PHE A 1 225 ? -5.319 5.356 20.416 1.00 91.75 225 PHE A O 1
ATOM 1697 N N . ILE A 1 226 ? -3.884 6.699 21.505 1.00 91.88 226 ILE A N 1
ATOM 1698 C CA . ILE A 1 226 ? -3.368 7.379 20.312 1.00 91.88 226 ILE A CA 1
ATOM 1699 C C . ILE A 1 226 ? -2.117 6.633 19.862 1.00 91.88 226 ILE A C 1
ATOM 1701 O O . ILE A 1 226 ? -1.071 6.703 20.507 1.00 91.88 226 ILE A O 1
ATOM 1705 N N . LEU A 1 227 ? -2.188 5.901 18.756 1.00 91.25 227 LEU A N 1
ATOM 1706 C CA . LEU A 1 227 ? -1.025 5.137 18.316 1.00 91.25 227 LEU A CA 1
ATOM 1707 C C . LEU A 1 227 ? 0.023 6.026 17.670 1.00 91.25 227 LEU A C 1
ATOM 1709 O O . LEU A 1 227 ? -0.280 6.814 16.779 1.00 91.25 227 LEU A O 1
ATOM 1713 N N . GLN A 1 228 ? 1.278 5.801 18.034 1.00 90.06 228 GLN A N 1
ATOM 1714 C CA . GLN A 1 228 ? 2.430 6.267 17.284 1.00 90.06 228 GLN A CA 1
ATOM 1715 C C . GLN A 1 228 ? 3.160 5.067 16.689 1.00 90.06 228 GLN A C 1
ATOM 1717 O O . GLN A 1 228 ? 3.790 4.286 17.398 1.00 90.06 228 GLN A O 1
ATOM 1722 N N . VAL A 1 229 ? 3.052 4.911 15.372 1.00 85.19 229 VAL A N 1
ATOM 1723 C CA . VAL A 1 229 ? 3.460 3.688 14.679 1.00 85.19 229 VAL A CA 1
ATOM 1724 C C . VAL A 1 229 ? 4.861 3.823 14.087 1.00 85.19 229 VAL A C 1
ATOM 1726 O O . VAL A 1 229 ? 5.119 4.693 13.252 1.00 85.19 229 VAL A O 1
ATOM 1729 N N . PHE A 1 230 ? 5.753 2.907 14.455 1.00 79.31 230 PHE A N 1
ATOM 1730 C CA . PHE A 1 230 ? 7.123 2.826 13.963 1.00 79.31 230 PHE A CA 1
ATOM 1731 C C . PHE A 1 230 ? 7.343 1.525 13.182 1.00 79.31 230 PHE A C 1
ATOM 1733 O O . PHE A 1 230 ? 7.117 0.426 13.683 1.00 79.31 230 PHE A O 1
ATOM 1740 N N . GLY A 1 231 ? 7.846 1.632 11.950 1.00 71.12 231 GLY A N 1
ATOM 1741 C CA . GLY A 1 231 ? 8.431 0.479 11.260 1.00 71.12 231 GLY A CA 1
ATOM 1742 C C . GLY A 1 231 ? 9.781 0.091 11.873 1.00 71.12 231 GLY A C 1
ATOM 1743 O O . GLY A 1 231 ? 10.540 0.971 12.289 1.00 71.12 231 GLY A O 1
ATOM 1744 N N . LEU A 1 232 ? 10.124 -1.204 11.873 1.00 65.94 232 LEU A N 1
ATOM 1745 C CA . LEU A 1 232 ? 11.425 -1.693 12.380 1.00 65.94 232 LEU A CA 1
ATOM 1746 C C . LEU A 1 232 ? 12.633 -1.030 11.695 1.00 65.94 232 LEU A C 1
ATOM 1748 O O . LEU A 1 232 ? 13.700 -0.931 12.294 1.00 65.94 232 LEU A O 1
ATOM 1752 N N . GLU A 1 233 ? 12.463 -0.505 10.477 1.00 59.06 233 GLU A N 1
ATOM 1753 C CA . GLU A 1 233 ? 13.486 0.271 9.758 1.00 59.06 233 GLU A CA 1
ATOM 1754 C C . GLU A 1 233 ? 14.006 1.481 10.572 1.00 59.06 233 GLU A C 1
ATOM 1756 O O . GLU A 1 233 ? 15.128 1.939 10.353 1.00 59.06 233 GLU A O 1
ATOM 1761 N N . PHE A 1 234 ? 13.219 1.990 11.529 1.00 57.19 234 PHE A N 1
ATOM 1762 C CA . PHE A 1 234 ? 13.596 3.106 12.401 1.00 57.19 234 PHE A CA 1
ATOM 1763 C C . PHE A 1 234 ? 14.421 2.696 13.630 1.00 57.19 234 PHE A C 1
ATOM 1765 O O . PHE A 1 234 ? 15.034 3.568 14.243 1.00 57.19 234 PHE A O 1
ATOM 1772 N N . ILE A 1 235 ? 14.490 1.403 13.971 1.00 53.81 235 ILE A N 1
ATOM 1773 C CA . ILE A 1 235 ? 15.244 0.905 15.138 1.00 53.81 235 ILE A CA 1
ATOM 1774 C C . ILE A 1 235 ? 16.751 1.113 14.945 1.00 53.81 235 ILE A C 1
ATOM 1776 O O . ILE A 1 235 ? 17.450 1.495 15.877 1.00 53.81 235 ILE A O 1
ATOM 1780 N N . ASN A 1 236 ? 17.250 0.972 13.714 1.00 44.44 236 ASN A N 1
ATOM 1781 C CA . ASN A 1 236 ? 18.672 1.177 13.420 1.00 44.44 236 ASN A CA 1
ATOM 1782 C C . ASN A 1 236 ? 19.082 2.662 13.375 1.00 44.44 236 ASN A C 1
ATOM 1784 O O . ASN A 1 236 ? 20.270 2.961 13.424 1.00 44.44 236 ASN A O 1
ATOM 1788 N N . ALA A 1 237 ? 18.126 3.595 13.276 1.00 43.34 237 ALA A N 1
ATOM 1789 C CA . ALA A 1 237 ? 18.394 5.039 13.260 1.00 43.34 237 ALA A CA 1
ATOM 1790 C C . ALA A 1 237 ? 18.335 5.685 14.659 1.00 43.34 237 ALA A C 1
ATOM 1792 O O . ALA A 1 237 ? 18.781 6.817 14.825 1.00 43.34 237 ALA A O 1
ATOM 1793 N N . ASN A 1 238 ? 17.781 4.979 15.647 1.00 41.56 238 ASN A N 1
ATOM 1794 C CA . ASN A 1 238 ? 17.775 5.356 17.057 1.00 41.56 238 ASN A CA 1
ATOM 1795 C C . ASN A 1 238 ? 17.840 4.066 17.886 1.00 41.56 238 ASN A C 1
ATOM 1797 O O . ASN A 1 238 ? 16.794 3.462 18.146 1.00 41.56 238 ASN A O 1
ATOM 1801 N N . PRO A 1 239 ? 19.040 3.617 18.295 1.00 39.00 239 PRO A N 1
ATOM 1802 C CA . PRO A 1 239 ? 19.126 2.546 19.265 1.00 39.00 239 PRO A CA 1
ATOM 1803 C C . PRO A 1 239 ? 18.578 3.111 20.578 1.00 39.00 239 PRO A C 1
ATOM 1805 O O . PRO A 1 239 ? 19.120 4.084 21.092 1.00 39.00 239 PRO A O 1
ATOM 1808 N N . GLU A 1 240 ? 17.498 2.505 21.072 1.00 44.06 240 GLU A N 1
ATOM 1809 C CA . GLU A 1 240 ? 16.841 2.711 22.375 1.00 44.06 240 GLU A CA 1
ATOM 1810 C C . GLU A 1 240 ? 15.485 3.456 22.388 1.00 44.06 240 GLU A C 1
ATOM 1812 O O . GLU A 1 240 ? 15.423 4.685 22.438 1.00 44.06 240 GLU A O 1
ATOM 1817 N N . PRO A 1 241 ? 14.373 2.707 22.538 1.00 47.59 241 PRO A N 1
ATOM 1818 C CA . PRO A 1 241 ? 13.104 3.215 23.071 1.00 47.59 241 PRO A CA 1
ATOM 1819 C C . PRO A 1 241 ? 13.165 3.601 24.569 1.00 47.59 241 PRO A C 1
ATOM 1821 O O . PRO A 1 241 ? 12.176 4.075 25.124 1.00 47.59 241 PRO A O 1
ATOM 1824 N N . SER A 1 242 ? 14.291 3.374 25.258 1.00 44.19 242 SER A N 1
ATOM 1825 C CA . SER A 1 242 ? 14.356 3.234 26.723 1.00 44.19 242 SER A CA 1
ATOM 1826 C C . SER A 1 242 ? 14.654 4.510 27.522 1.00 44.19 242 SER A C 1
ATOM 1828 O O . SER A 1 242 ? 14.629 4.459 28.747 1.00 44.19 242 SER A O 1
ATOM 1830 N N . ARG A 1 243 ? 14.910 5.672 26.905 1.00 42.78 243 ARG A N 1
ATOM 1831 C CA . ARG A 1 243 ? 15.404 6.846 27.665 1.00 42.78 243 ARG A CA 1
ATOM 1832 C C . ARG A 1 243 ? 14.357 7.836 28.184 1.00 42.78 243 ARG A C 1
ATOM 1834 O O . ARG A 1 243 ? 14.744 8.793 28.847 1.00 42.78 243 ARG A O 1
ATOM 1841 N N . SER A 1 244 ? 13.060 7.648 27.920 1.00 48.50 244 SER A N 1
ATOM 1842 C CA . SER A 1 244 ? 12.029 8.594 28.409 1.00 48.50 244 SER A CA 1
ATOM 1843 C C . SER A 1 244 ? 10.760 7.981 29.007 1.00 48.50 244 SER A C 1
ATOM 1845 O O . SER A 1 244 ? 9.980 8.717 29.605 1.00 48.50 244 SER A O 1
ATOM 1847 N N . SER A 1 245 ? 10.551 6.665 28.893 1.00 53.28 245 SER A N 1
ATOM 1848 C CA . SER A 1 245 ? 9.391 5.998 29.498 1.00 53.28 245 SER A CA 1
ATOM 1849 C C . SER A 1 245 ? 9.760 5.415 30.859 1.00 53.28 245 SER A C 1
ATOM 1851 O O . SER A 1 245 ? 10.744 4.688 30.973 1.00 53.28 245 SER A O 1
ATOM 1853 N N . SER A 1 246 ? 8.951 5.695 31.881 1.00 56.50 246 SER A N 1
ATOM 1854 C CA . SER A 1 246 ? 9.032 5.045 33.197 1.00 56.50 246 SER A CA 1
ATOM 1855 C C . SER A 1 246 ? 8.475 3.615 33.199 1.00 56.50 246 SER A C 1
ATOM 1857 O O . SER A 1 246 ? 8.625 2.912 34.195 1.00 56.50 246 SER A O 1
ATOM 1859 N N . ILE A 1 247 ? 7.834 3.189 32.104 1.00 59.38 247 ILE A N 1
ATOM 1860 C CA . ILE A 1 247 ? 7.230 1.862 31.934 1.00 59.38 247 ILE A CA 1
ATOM 1861 C C . ILE A 1 247 ? 8.115 1.036 30.987 1.00 59.38 247 ILE A C 1
ATOM 1863 O O . ILE A 1 247 ? 8.443 1.531 29.898 1.00 59.38 247 ILE A O 1
ATOM 1867 N N . PRO A 1 248 ? 8.512 -0.197 31.364 1.00 60.00 248 PRO A N 1
ATOM 1868 C CA . PRO A 1 248 ? 9.301 -1.068 30.500 1.00 60.00 248 PRO A CA 1
ATOM 1869 C C . PRO A 1 248 ? 8.526 -1.439 29.224 1.00 60.00 248 PRO A C 1
ATOM 1871 O O . PRO A 1 248 ? 7.299 -1.544 29.255 1.00 60.00 248 PRO A O 1
ATOM 1874 N N . PRO A 1 249 ? 9.215 -1.657 28.088 1.00 63.16 249 PRO A N 1
ATOM 1875 C CA . PRO A 1 249 ? 8.551 -2.026 26.846 1.00 63.16 249 PRO A CA 1
ATOM 1876 C C . PRO A 1 249 ? 7.863 -3.390 26.979 1.00 63.16 249 PRO A C 1
ATOM 1878 O O . PRO A 1 249 ? 8.444 -4.349 27.491 1.00 63.16 249 PRO A O 1
ATOM 1881 N N . PHE A 1 250 ? 6.634 -3.485 26.474 1.00 62.72 250 PHE A N 1
ATOM 1882 C CA . PHE A 1 250 ? 5.909 -4.749 26.384 1.00 62.72 250 PHE A CA 1
ATOM 1883 C C . PHE A 1 250 ? 6.297 -5.496 25.110 1.00 62.72 250 PHE A C 1
ATOM 1885 O O . PHE A 1 250 ? 6.488 -4.893 24.054 1.00 62.72 250 PHE A O 1
ATOM 1892 N N . SER A 1 251 ? 6.375 -6.824 25.201 1.00 61.19 251 SER A N 1
ATOM 1893 C CA . SER A 1 251 ? 6.410 -7.662 24.006 1.00 61.19 251 SER A CA 1
ATOM 1894 C C . SER A 1 251 ? 5.022 -7.680 23.369 1.00 61.19 251 SER A C 1
ATOM 1896 O O . SER A 1 251 ? 4.012 -7.769 24.071 1.00 61.19 251 SER A O 1
ATOM 1898 N N . LEU A 1 252 ? 4.975 -7.590 22.043 1.00 57.75 252 LEU A N 1
ATOM 1899 C CA . LEU A 1 252 ? 3.752 -7.807 21.284 1.00 57.75 252 LEU A CA 1
ATOM 1900 C C . LEU A 1 252 ? 3.435 -9.304 21.340 1.00 57.75 252 LEU A C 1
ATOM 1902 O O . LEU A 1 252 ? 4.099 -10.113 20.694 1.00 57.75 252 LEU A O 1
ATOM 1906 N N . THR A 1 253 ? 2.473 -9.682 22.176 1.00 53.66 253 THR A N 1
ATOM 1907 C CA . THR A 1 253 ? 2.024 -11.066 22.335 1.00 53.66 253 THR A CA 1
ATOM 1908 C C . THR A 1 253 ? 0.746 -11.302 21.536 1.00 53.66 253 THR A C 1
ATOM 1910 O O . THR A 1 253 ? -0.101 -10.420 21.417 1.00 53.66 253 THR A O 1
ATOM 1913 N N . CYS A 1 254 ? 0.569 -12.524 21.028 1.00 42.94 254 CYS A N 1
ATOM 1914 C CA . CYS A 1 254 ? -0.670 -12.963 20.372 1.00 42.94 254 CYS A CA 1
ATOM 1915 C C . CYS A 1 254 ? -1.756 -13.398 21.371 1.00 42.94 254 CYS A C 1
ATOM 1917 O O . CYS A 1 254 ? -2.633 -14.183 21.019 1.00 42.94 254 CYS A O 1
ATOM 1919 N N . ALA A 1 255 ? -1.670 -12.968 22.632 1.00 41.59 255 ALA A N 1
ATOM 1920 C CA . ALA A 1 255 ? -2.611 -13.382 23.661 1.00 41.59 255 ALA A CA 1
ATOM 1921 C 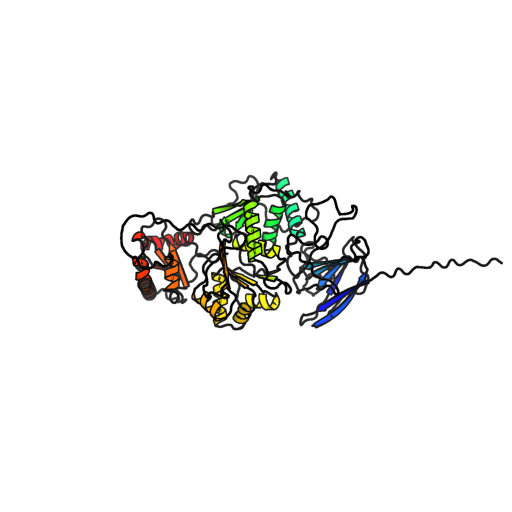C . ALA A 1 255 ? -3.945 -12.647 23.461 1.00 41.59 255 ALA A C 1
ATOM 1923 O O . ALA A 1 255 ? -4.136 -11.536 23.948 1.00 41.59 255 ALA A O 1
ATOM 1924 N N . LEU A 1 256 ? -4.856 -13.267 22.713 1.00 50.00 256 LEU A N 1
ATOM 1925 C CA . LEU A 1 256 ? -6.246 -12.838 22.618 1.00 50.00 256 LEU A CA 1
ATOM 1926 C C . LEU A 1 256 ? -6.973 -13.340 23.870 1.00 50.00 256 LEU A C 1
ATOM 1928 O O . LEU A 1 256 ? -7.308 -14.517 23.982 1.00 50.00 256 LEU A O 1
ATOM 1932 N N . GLU A 1 257 ? -7.175 -12.457 24.848 1.00 47.22 257 GLU A N 1
ATOM 1933 C CA . GLU A 1 257 ? -8.006 -12.764 26.013 1.00 47.22 257 GLU A CA 1
ATOM 1934 C C . GLU A 1 257 ? -9.480 -12.556 25.642 1.00 47.22 257 GLU A C 1
ATOM 1936 O O . GLU A 1 257 ? -10.003 -11.441 25.674 1.00 47.22 257 GLU A O 1
ATOM 1941 N N . SER A 1 258 ? -10.167 -13.640 25.276 1.00 46.25 258 SER A N 1
ATOM 1942 C CA . SER A 1 258 ? -11.621 -13.623 25.107 1.00 46.25 258 SER A CA 1
ATOM 1943 C C . SER A 1 258 ? -12.308 -13.383 26.459 1.00 46.25 258 SER A C 1
ATOM 1945 O O . SER A 1 258 ? -11.906 -13.981 27.457 1.00 46.25 258 SER A O 1
ATOM 1947 N N . ALA A 1 259 ? -13.376 -12.577 26.470 1.00 49.44 259 ALA A N 1
ATOM 1948 C CA . ALA A 1 259 ? -14.230 -12.267 27.630 1.00 49.44 259 ALA A CA 1
ATOM 1949 C C . ALA A 1 259 ? -13.741 -11.184 28.618 1.00 49.44 259 ALA A C 1
ATOM 1951 O O . ALA A 1 259 ? -14.270 -11.077 29.727 1.00 49.44 259 ALA A O 1
ATOM 1952 N N . LEU A 1 260 ? -12.791 -10.328 28.229 1.00 58.53 260 LEU A N 1
ATOM 1953 C CA . LEU A 1 260 ? -12.506 -9.103 28.982 1.00 58.53 260 LEU A CA 1
ATOM 1954 C C . LEU A 1 260 ? -13.498 -7.971 28.638 1.00 58.53 260 LEU A C 1
ATOM 1956 O O . LEU A 1 260 ? -13.889 -7.830 27.479 1.00 58.53 260 LEU A O 1
ATOM 1960 N N . PRO A 1 261 ? -13.881 -7.122 29.612 1.00 64.81 261 PRO A N 1
ATOM 1961 C CA . PRO A 1 261 ? -14.732 -5.969 29.348 1.00 64.81 261 PRO A CA 1
ATOM 1962 C C . PRO A 1 261 ? -14.014 -4.949 28.457 1.00 64.81 261 PRO A C 1
ATOM 1964 O O . PRO A 1 261 ? -12.894 -4.523 28.746 1.00 64.81 261 PRO A O 1
ATOM 1967 N N . LEU A 1 262 ? -14.687 -4.541 27.382 1.00 70.50 262 LEU A N 1
ATOM 1968 C CA . LEU A 1 262 ? -14.202 -3.515 26.464 1.00 70.50 262 LEU A CA 1
ATOM 1969 C C . LEU A 1 262 ? -14.365 -2.116 27.067 1.00 70.50 262 LEU A C 1
ATOM 1971 O O . LEU A 1 262 ? -15.394 -1.837 27.691 1.00 70.50 262 LEU A O 1
ATOM 1975 N N . PRO A 1 263 ? -13.413 -1.195 26.834 1.00 74.19 263 PRO A N 1
ATOM 1976 C CA . PRO A 1 263 ? -13.631 0.202 27.166 1.00 74.19 263 PRO A CA 1
ATOM 1977 C C . PRO A 1 263 ? -14.730 0.810 26.279 1.00 74.19 263 PRO A C 1
ATOM 1979 O O . PRO A 1 263 ? -14.887 0.402 25.116 1.00 74.19 263 PRO A O 1
ATOM 1982 N N . PRO A 1 264 ? -15.476 1.804 26.797 1.00 72.94 264 PRO A N 1
ATOM 1983 C CA . PRO A 1 264 ? -16.442 2.545 26.001 1.00 72.94 264 PRO A CA 1
ATOM 1984 C C . PRO A 1 264 ? -15.739 3.267 24.847 1.00 72.94 264 PRO A C 1
ATOM 1986 O O . PRO A 1 264 ? -14.674 3.860 25.022 1.00 72.94 264 PRO A O 1
ATOM 1989 N N . VAL A 1 265 ? -16.351 3.231 23.664 1.00 71.31 265 VAL A N 1
ATOM 1990 C CA . VAL A 1 265 ? -15.872 3.977 22.495 1.00 71.31 265 VAL A CA 1
ATOM 1991 C C . VAL A 1 265 ? -16.387 5.404 22.583 1.00 71.31 265 VAL A C 1
ATOM 1993 O O . VAL A 1 265 ? -17.584 5.628 22.769 1.00 71.31 265 VAL A O 1
ATOM 1996 N N . ASN A 1 266 ? -15.500 6.381 22.400 1.00 71.12 266 ASN A N 1
ATOM 1997 C CA . ASN A 1 266 ? -15.946 7.739 22.137 1.00 71.12 266 ASN A CA 1
ATOM 1998 C C . ASN A 1 266 ? -16.475 7.819 20.698 1.00 71.12 266 ASN A C 1
ATOM 2000 O O . ASN A 1 266 ? -15.698 7.952 19.757 1.00 71.12 266 ASN A O 1
ATOM 2004 N N . MET A 1 267 ? -17.796 7.728 20.540 1.00 69.50 267 MET A N 1
ATOM 2005 C CA . MET A 1 267 ? -18.467 7.811 19.235 1.00 69.50 267 MET A CA 1
ATOM 2006 C C . MET A 1 267 ? -18.462 9.228 18.641 1.00 69.50 267 MET A C 1
ATOM 2008 O O . MET A 1 267 ? -18.747 9.403 17.459 1.00 69.50 267 MET A O 1
ATOM 2012 N N . HIS A 1 268 ? -18.129 10.241 19.445 1.00 73.75 268 HIS A N 1
ATOM 2013 C CA . HIS A 1 268 ? -18.095 11.645 19.040 1.00 73.75 268 HIS A CA 1
ATOM 2014 C C . HIS A 1 268 ? -16.786 12.298 19.503 1.00 73.75 268 HIS A C 1
ATOM 2016 O O . HIS A 1 268 ? -16.800 13.183 20.366 1.00 73.75 268 HIS A O 1
ATOM 2022 N N . PRO A 1 269 ? -15.631 11.851 18.974 1.00 79.94 269 PRO A N 1
ATOM 2023 C CA . PRO A 1 269 ? -14.361 12.468 19.308 1.00 79.94 269 PRO A CA 1
ATOM 2024 C C . PRO A 1 269 ? -14.328 13.912 18.808 1.00 79.94 269 PRO A C 1
ATOM 2026 O O . PRO A 1 269 ? -14.953 14.253 17.799 1.00 79.94 269 PRO A O 1
ATOM 2029 N N . ASN A 1 270 ? -13.577 14.768 19.502 1.00 87.00 270 ASN A N 1
ATOM 2030 C CA . ASN A 1 270 ? -13.308 16.099 18.983 1.00 87.00 270 ASN A CA 1
ATOM 2031 C C . ASN A 1 270 ? -12.534 15.945 17.656 1.00 87.00 270 ASN A C 1
ATOM 2033 O O . ASN A 1 270 ? -11.496 15.279 17.640 1.00 87.00 270 ASN A O 1
ATOM 2037 N N . PRO A 1 271 ? -13.004 16.534 16.539 1.00 89.25 271 PRO A N 1
ATOM 2038 C CA . PRO A 1 271 ? -12.367 16.367 15.234 1.00 89.25 271 PRO A CA 1
ATOM 2039 C C . PRO A 1 271 ? -10.891 16.790 15.187 1.00 89.25 271 PRO A C 1
ATOM 2041 O O . PRO A 1 271 ? -10.157 16.320 14.314 1.00 89.25 271 PRO A O 1
ATOM 2044 N N . ASP A 1 272 ? -10.459 17.664 16.099 1.00 93.81 272 ASP A N 1
ATOM 2045 C CA . ASP A 1 272 ? -9.086 18.168 16.179 1.00 93.81 272 ASP A CA 1
ATOM 2046 C C . ASP A 1 272 ? -8.173 17.335 17.099 1.00 93.81 272 ASP A C 1
ATOM 2048 O O . ASP A 1 272 ? -6.956 17.537 17.088 1.00 93.81 272 ASP A O 1
ATOM 2052 N N . ASP A 1 273 ? -8.717 16.363 17.838 1.00 91.06 273 ASP A N 1
ATOM 2053 C CA . ASP A 1 273 ? -7.912 15.433 18.634 1.00 91.06 273 ASP A CA 1
ATOM 2054 C C . ASP A 1 273 ? -7.151 14.462 17.724 1.00 91.06 273 ASP A C 1
ATOM 2056 O O . ASP A 1 273 ? -7.616 14.081 16.643 1.00 91.06 273 ASP A O 1
ATOM 2060 N N . PHE A 1 274 ? -5.966 14.037 18.166 1.00 92.25 274 PHE A N 1
ATOM 2061 C CA . PHE A 1 274 ? -5.149 13.081 17.424 1.00 92.25 274 PHE A CA 1
ATOM 2062 C C . PHE A 1 274 ? -5.709 11.661 17.532 1.00 92.25 274 PHE A C 1
ATOM 2064 O O . PHE A 1 274 ? -5.952 11.160 18.623 1.00 92.25 274 PHE A O 1
ATOM 2071 N N . ALA A 1 275 ? -5.837 10.999 16.385 1.00 88.94 275 ALA A N 1
ATOM 2072 C CA . ALA A 1 275 ? -6.254 9.604 16.274 1.00 88.94 275 ALA A CA 1
ATOM 2073 C C . ALA A 1 275 ? -5.058 8.662 16.049 1.00 88.94 275 ALA A C 1
ATOM 2075 O O . ALA A 1 275 ? -5.028 7.540 16.548 1.00 88.94 275 ALA A O 1
ATOM 2076 N N . LEU A 1 276 ? -4.060 9.116 15.287 1.00 89.75 276 LEU A N 1
ATOM 2077 C CA . LEU A 1 276 ? -2.926 8.305 14.846 1.00 89.75 276 LEU A CA 1
ATOM 2078 C C . LEU A 1 276 ? -1.719 9.201 14.568 1.00 89.75 276 LEU A C 1
ATOM 2080 O O . LEU A 1 276 ? -1.866 10.310 14.069 1.00 89.75 276 LEU A O 1
ATOM 2084 N N . ILE A 1 277 ? -0.509 8.721 14.827 1.00 88.38 277 ILE A N 1
ATOM 2085 C CA . ILE A 1 277 ? 0.738 9.386 14.456 1.00 88.38 277 ILE A CA 1
ATOM 2086 C C . ILE A 1 277 ? 1.524 8.440 13.551 1.00 88.38 277 ILE A C 1
ATOM 2088 O O . ILE A 1 277 ? 2.048 7.415 13.992 1.00 88.38 277 ILE A O 1
ATOM 2092 N N . LEU A 1 278 ? 1.626 8.812 12.276 1.00 84.50 278 LEU A N 1
ATOM 2093 C CA . LEU A 1 278 ? 2.479 8.133 11.305 1.00 84.50 278 LEU A CA 1
ATOM 2094 C C . LEU A 1 278 ? 3.816 8.853 11.162 1.00 84.50 278 LEU A C 1
ATOM 2096 O O . LEU A 1 278 ? 3.973 10.022 11.517 1.00 84.50 278 LEU A O 1
ATOM 2100 N N . HIS A 1 279 ? 4.793 8.157 10.591 1.00 79.06 279 HIS A N 1
ATOM 2101 C CA . HIS A 1 279 ? 6.096 8.729 10.288 1.00 79.06 279 HIS A CA 1
ATOM 2102 C C . HIS A 1 279 ? 6.327 8.778 8.781 1.00 79.06 279 HIS A C 1
ATOM 2104 O O . HIS A 1 279 ? 6.087 7.813 8.055 1.00 79.06 279 HIS A O 1
ATOM 2110 N N . SER A 1 280 ? 6.844 9.904 8.293 1.00 70.31 280 SER A N 1
ATOM 2111 C CA . SER A 1 280 ? 7.473 9.929 6.973 1.00 70.31 280 SER A CA 1
ATOM 2112 C C . SER A 1 280 ? 8.931 9.492 7.110 1.00 70.31 280 SER A C 1
ATOM 2114 O O . SER A 1 280 ? 9.609 9.872 8.065 1.00 70.31 280 SER A O 1
ATOM 2116 N N . SER A 1 281 ? 9.437 8.722 6.141 1.00 61.97 281 SER A N 1
ATOM 2117 C CA . SER A 1 281 ? 10.833 8.257 6.117 1.00 61.97 281 SER A CA 1
ATOM 2118 C C . SER A 1 281 ? 11.859 9.393 6.007 1.00 61.97 281 SER A C 1
ATOM 2120 O O . SER A 1 281 ? 13.056 9.143 6.116 1.00 61.97 281 SER A O 1
ATOM 2122 N N . GLY A 1 282 ? 11.407 10.637 5.791 1.00 53.25 282 GLY A N 1
ATOM 2123 C CA . GLY A 1 282 ? 12.261 11.816 5.746 1.00 53.25 282 GLY A CA 1
ATOM 2124 C C . GLY A 1 282 ? 13.326 11.716 4.658 1.00 53.25 282 GLY A C 1
ATOM 2125 O O . GLY A 1 282 ? 14.490 11.940 4.952 1.00 53.25 282 GLY A O 1
ATOM 2126 N N . SER A 1 283 ? 12.962 11.390 3.410 1.00 50.69 283 SER A N 1
ATOM 2127 C CA . SER A 1 283 ? 13.916 11.160 2.303 1.00 50.69 283 SER A CA 1
ATOM 2128 C C . SER A 1 283 ? 14.949 12.277 2.098 1.00 50.69 283 SER A C 1
ATOM 2130 O O . SER A 1 283 ? 16.019 12.017 1.557 1.00 50.69 283 SER A O 1
ATOM 2132 N N . THR A 1 284 ? 14.632 13.500 2.531 1.00 44.06 284 THR A N 1
ATOM 2133 C CA . THR A 1 284 ? 15.492 14.687 2.412 1.00 44.06 284 THR A CA 1
ATOM 2134 C C . THR A 1 284 ? 16.246 15.032 3.705 1.00 44.06 284 THR A C 1
ATOM 2136 O O . THR A 1 284 ? 17.337 15.573 3.635 1.00 44.06 284 THR A O 1
ATOM 2139 N N . SER A 1 285 ? 15.699 14.726 4.890 1.00 48.12 285 SER A N 1
ATOM 2140 C CA . SER A 1 285 ? 16.327 15.045 6.193 1.00 48.12 285 SER A CA 1
ATOM 2141 C C . SER A 1 285 ? 17.019 13.847 6.853 1.00 48.12 285 SER A C 1
ATOM 2143 O O . SER A 1 285 ? 17.777 14.009 7.808 1.00 48.12 285 SER A O 1
ATOM 2145 N N . GLY A 1 286 ? 16.688 12.632 6.415 1.00 50.09 286 GLY A N 1
ATOM 2146 C CA . GLY A 1 286 ? 17.044 11.333 6.991 1.00 50.09 286 GLY A CA 1
ATOM 2147 C C . GLY A 1 286 ? 16.610 11.085 8.439 1.00 50.09 286 GLY A C 1
ATOM 2148 O O . GLY A 1 286 ? 16.786 9.981 8.939 1.00 50.09 286 GLY A O 1
ATOM 2149 N N . MET A 1 287 ? 15.997 12.072 9.094 1.00 56.84 287 MET A N 1
ATOM 2150 C CA . MET A 1 287 ? 15.261 11.899 10.344 1.00 56.84 287 MET A CA 1
ATOM 2151 C C . MET A 1 287 ? 13.770 11.664 10.067 1.00 56.84 287 MET A C 1
ATOM 2153 O O . MET A 1 287 ? 13.185 12.439 9.296 1.00 56.84 287 MET A O 1
ATOM 2157 N N . PRO A 1 288 ? 13.139 10.667 10.716 1.00 64.50 288 PRO A N 1
ATOM 2158 C CA . PRO A 1 288 ? 11.708 10.426 10.581 1.00 64.50 288 PRO A CA 1
ATOM 2159 C C . PRO A 1 288 ? 10.909 11.623 11.095 1.00 64.50 288 PRO A C 1
ATOM 2161 O O . PRO A 1 288 ? 11.075 12.039 12.243 1.00 64.50 288 PRO A O 1
ATOM 2164 N N . LYS A 1 289 ? 10.015 12.175 10.269 1.00 71.50 289 LYS A N 1
ATOM 2165 C CA . LYS A 1 289 ? 9.133 13.275 10.696 1.00 71.50 289 LYS A CA 1
ATOM 2166 C C . LYS A 1 289 ? 7.803 12.709 11.174 1.00 71.50 289 LYS A C 1
ATOM 2168 O O . LYS A 1 289 ? 7.195 11.919 10.450 1.00 71.50 289 LYS A O 1
ATOM 2173 N N . ARG A 1 290 ? 7.373 13.131 12.367 1.00 80.19 290 ARG A N 1
ATOM 2174 C CA . ARG A 1 290 ? 6.064 12.802 12.949 1.00 80.19 290 ARG A CA 1
ATOM 2175 C C . ARG A 1 290 ? 4.954 13.508 12.179 1.00 80.19 290 ARG A C 1
ATOM 2177 O O . ARG A 1 290 ? 5.056 14.708 11.941 1.00 80.19 290 ARG A O 1
ATOM 2184 N N . MET A 1 291 ? 3.911 12.762 11.845 1.00 83.06 291 MET A N 1
ATOM 2185 C CA . MET A 1 291 ? 2.719 13.229 11.148 1.00 83.06 291 MET A CA 1
ATOM 2186 C C . MET A 1 291 ? 1.496 12.862 11.988 1.00 83.06 291 MET A C 1
ATOM 2188 O O . MET A 1 291 ? 0.993 11.743 11.872 1.00 83.06 291 MET A O 1
ATOM 2192 N N . PRO A 1 292 ? 1.059 13.762 12.883 1.00 88.44 292 PRO A N 1
ATOM 2193 C CA . PRO A 1 292 ? -0.140 13.541 13.668 1.00 88.44 292 PRO A CA 1
ATOM 2194 C C . PRO A 1 292 ? -1.376 13.708 12.781 1.00 88.44 292 PRO A C 1
ATOM 2196 O O . PRO A 1 292 ? -1.551 14.727 12.113 1.00 88.44 292 PRO A O 1
ATOM 2199 N N . TYR A 1 293 ? -2.222 12.689 12.760 1.00 90.31 293 TYR A N 1
ATOM 2200 C CA . TYR A 1 293 ? -3.513 12.682 12.091 1.00 90.31 293 TYR A CA 1
ATOM 2201 C C . TYR A 1 293 ? -4.582 12.954 13.132 1.00 90.31 293 TYR A C 1
ATOM 2203 O O . TYR A 1 293 ? -4.712 12.215 14.108 1.00 90.31 293 TYR A O 1
ATOM 2211 N N . THR A 1 294 ? -5.342 14.021 12.920 1.00 91.88 294 THR A N 1
ATOM 2212 C CA . THR A 1 294 ? -6.547 14.281 13.704 1.00 91.88 294 THR A CA 1
ATOM 2213 C C . THR A 1 294 ? -7.689 13.381 13.240 1.00 91.88 294 THR A C 1
ATOM 2215 O O . THR A 1 294 ? -7.635 12.851 12.125 1.00 91.88 294 THR A O 1
ATOM 2218 N N . PHE A 1 295 ? -8.746 13.231 14.039 1.00 88.06 295 PHE A N 1
ATOM 2219 C CA . PHE A 1 295 ? -9.956 12.519 13.606 1.00 88.06 295 PHE A CA 1
ATOM 2220 C C . PHE A 1 295 ? -10.540 13.106 12.316 1.00 88.06 295 PHE A C 1
ATOM 2222 O O . PHE A 1 295 ? -10.870 12.358 11.401 1.00 88.06 295 PHE A O 1
ATOM 2229 N N . LYS A 1 296 ? -10.555 14.438 12.172 1.00 88.19 296 LYS A N 1
ATOM 2230 C CA . LYS A 1 296 ? -10.971 15.122 10.937 1.00 88.19 296 LYS A CA 1
ATOM 2231 C C . LYS A 1 296 ? -10.105 14.754 9.733 1.00 88.19 296 LYS A C 1
ATOM 2233 O O . LYS A 1 296 ? -10.608 14.579 8.624 1.00 88.19 296 LYS A O 1
ATOM 2238 N N . PHE A 1 297 ? -8.788 14.682 9.923 1.00 87.62 297 PHE A N 1
ATOM 2239 C CA . PHE A 1 297 ? -7.883 14.292 8.845 1.00 87.62 297 PHE A CA 1
ATOM 2240 C C . PHE A 1 297 ? -8.065 12.817 8.477 1.00 87.62 297 PHE A C 1
ATOM 2242 O O . PHE A 1 297 ? -8.099 12.484 7.293 1.00 87.62 297 PHE A O 1
ATOM 2249 N N . LEU A 1 298 ? -8.208 11.944 9.477 1.00 87.81 298 LEU A N 1
ATOM 2250 C CA . LEU A 1 298 ? -8.416 10.512 9.282 1.00 87.81 298 LEU A CA 1
ATOM 2251 C C . LEU A 1 298 ? -9.747 10.220 8.577 1.00 87.81 298 LEU A C 1
ATOM 2253 O O . LEU A 1 298 ? -9.778 9.376 7.686 1.00 87.81 298 LEU A O 1
ATOM 2257 N N . ASP A 1 299 ? -10.810 10.953 8.895 1.00 86.56 299 ASP A N 1
ATOM 2258 C CA . ASP A 1 299 ? -12.105 10.877 8.211 1.00 86.56 299 ASP A CA 1
ATOM 2259 C C . ASP A 1 299 ? -11.991 11.261 6.722 1.00 86.56 299 ASP A C 1
ATOM 2261 O O . ASP A 1 299 ? -12.385 10.510 5.821 1.00 86.56 299 ASP A O 1
ATOM 2265 N N . SER A 1 300 ? -11.301 12.372 6.432 1.00 85.19 300 SER A N 1
ATOM 2266 C CA . SER A 1 300 ? -10.990 12.767 5.052 1.00 85.19 300 SER A CA 1
ATOM 2267 C C . SER A 1 300 ? -10.146 11.715 4.325 1.00 85.19 300 SER A C 1
ATOM 2269 O O . SER A 1 300 ? -10.407 11.398 3.161 1.00 85.19 300 SER A O 1
ATOM 2271 N N . LEU A 1 301 ? -9.139 11.148 4.997 1.00 86.62 301 LEU A N 1
ATOM 2272 C CA . LEU A 1 301 ? -8.299 10.089 4.443 1.00 86.62 301 LEU A CA 1
ATOM 2273 C C . LEU A 1 301 ? -9.116 8.829 4.148 1.00 86.62 301 LEU A C 1
ATOM 2275 O O . LEU A 1 301 ? -8.925 8.240 3.087 1.00 86.62 301 LEU A O 1
ATOM 2279 N N . THR A 1 302 ? -10.026 8.451 5.044 1.00 84.81 302 THR A N 1
ATOM 2280 C CA . THR A 1 302 ? -10.911 7.286 4.912 1.00 84.81 302 THR A CA 1
ATOM 2281 C C . THR A 1 302 ? -11.838 7.453 3.715 1.00 84.81 302 THR A C 1
ATOM 2283 O O . THR A 1 302 ? -11.863 6.580 2.849 1.00 84.81 302 THR A O 1
ATOM 2286 N N . THR A 1 303 ? -12.469 8.622 3.567 1.00 85.25 303 THR A N 1
ATOM 2287 C CA . THR A 1 303 ? -13.325 8.954 2.413 1.00 85.25 303 THR A CA 1
ATOM 2288 C C . THR A 1 303 ? -12.554 8.871 1.087 1.00 85.25 303 THR A C 1
ATOM 2290 O O . THR A 1 303 ? -12.985 8.240 0.114 1.00 85.25 303 THR A O 1
ATOM 2293 N N . LYS A 1 304 ? -11.354 9.467 1.034 1.00 87.00 304 LYS A N 1
ATOM 2294 C CA . LYS A 1 304 ? -10.478 9.403 -0.151 1.00 87.00 304 LYS A CA 1
ATOM 2295 C C . LYS A 1 304 ? -10.020 7.976 -0.443 1.00 87.00 304 LYS A C 1
ATOM 2297 O O . LYS A 1 304 ? -9.968 7.569 -1.602 1.00 87.00 304 LYS A O 1
ATOM 2302 N N . ALA A 1 305 ? -9.661 7.223 0.594 1.00 87.38 305 ALA A N 1
ATOM 2303 C CA . ALA A 1 305 ? -9.224 5.840 0.482 1.00 87.38 305 ALA A CA 1
ATOM 2304 C C . ALA A 1 305 ? -10.340 4.948 -0.062 1.00 87.38 305 ALA A C 1
ATOM 2306 O O . ALA A 1 305 ? -10.077 4.187 -0.989 1.00 87.38 305 ALA A O 1
ATOM 2307 N N . GLY A 1 306 ? -11.565 5.100 0.446 1.00 85.31 306 GLY A N 1
ATOM 2308 C CA . GLY A 1 306 ? -12.746 4.380 -0.025 1.00 85.31 306 GLY A CA 1
ATOM 2309 C C . GLY A 1 306 ? -13.032 4.679 -1.493 1.00 85.31 306 GLY A C 1
ATOM 2310 O O . GLY A 1 306 ? -13.261 3.763 -2.275 1.00 85.31 306 GLY A O 1
ATOM 2311 N N . THR A 1 307 ? -12.890 5.938 -1.914 1.00 85.31 307 THR A N 1
ATOM 2312 C CA . THR A 1 307 ? -13.032 6.314 -3.332 1.00 85.31 307 THR A CA 1
ATOM 2313 C C . THR A 1 307 ? -12.018 5.589 -4.223 1.00 85.31 307 THR A C 1
ATOM 2315 O O . THR A 1 307 ? -12.382 5.053 -5.265 1.00 85.31 307 THR A O 1
ATOM 2318 N N . LEU A 1 308 ? -10.743 5.542 -3.818 1.00 85.06 308 LEU A N 1
ATOM 2319 C CA . LEU A 1 308 ? -9.690 4.868 -4.590 1.00 85.06 308 LEU A CA 1
ATOM 2320 C C . LEU A 1 308 ? -9.826 3.342 -4.573 1.00 85.06 308 LEU A C 1
ATOM 2322 O O . LEU A 1 308 ? -9.490 2.675 -5.548 1.00 85.06 308 LEU A O 1
ATOM 2326 N N . ALA A 1 309 ? -10.267 2.784 -3.452 1.00 84.75 309 ALA A N 1
ATOM 2327 C CA . ALA A 1 309 ? -10.357 1.347 -3.250 1.00 84.75 309 ALA A CA 1
ATOM 2328 C C . ALA A 1 309 ? -11.671 0.742 -3.747 1.00 84.75 309 ALA A C 1
ATOM 2330 O O . ALA A 1 309 ? -11.816 -0.473 -3.647 1.00 84.75 309 ALA A O 1
ATOM 2331 N N . ARG A 1 310 ? -12.584 1.536 -4.322 1.00 85.50 310 ARG A N 1
ATOM 2332 C CA . ARG A 1 310 ? -13.857 1.045 -4.857 1.00 85.50 310 ARG A CA 1
ATOM 2333 C C . ARG A 1 310 ? -13.624 -0.069 -5.898 1.00 85.50 310 ARG A C 1
ATOM 2335 O O . ARG A 1 310 ? -12.864 0.165 -6.844 1.00 85.50 310 ARG A O 1
ATOM 2342 N N . PRO A 1 311 ? -14.225 -1.260 -5.729 1.00 82.56 311 PRO A N 1
ATOM 2343 C CA . PRO A 1 311 ? -14.156 -2.334 -6.712 1.00 82.56 311 PRO A CA 1
ATOM 2344 C C . PRO A 1 311 ? -14.798 -1.925 -8.036 1.00 82.56 311 PRO A C 1
ATOM 2346 O O . PRO A 1 311 ? -15.773 -1.169 -8.070 1.00 82.56 311 PRO A O 1
ATOM 2349 N N . THR A 1 312 ? -14.254 -2.436 -9.133 1.00 77.31 312 THR A N 1
ATOM 2350 C CA . THR A 1 312 ? -14.779 -2.211 -10.486 1.00 77.31 312 THR A CA 1
ATOM 2351 C C . THR A 1 312 ? -15.898 -3.194 -10.821 1.00 77.31 312 THR A C 1
ATOM 2353 O O . THR A 1 312 ? -16.864 -2.816 -11.483 1.00 77.31 312 THR A O 1
ATOM 2356 N N . ARG A 1 313 ? -15.793 -4.436 -10.333 1.00 71.50 313 ARG A N 1
ATOM 2357 C CA . ARG A 1 313 ? -16.810 -5.485 -10.462 1.00 71.50 313 ARG A CA 1
ATOM 2358 C C . ARG A 1 313 ? -17.654 -5.537 -9.192 1.00 71.50 313 ARG A C 1
ATOM 2360 O O . ARG A 1 313 ? -17.107 -5.682 -8.105 1.00 71.50 313 ARG A O 1
ATOM 2367 N N . LYS A 1 314 ? -18.974 -5.388 -9.330 1.00 56.22 314 LYS A N 1
ATOM 2368 C CA . LYS A 1 314 ? -19.901 -5.382 -8.186 1.00 56.22 314 LYS A CA 1
ATOM 2369 C C . LYS A 1 314 ? -20.222 -6.789 -7.665 1.00 56.22 314 LYS A C 1
ATOM 2371 O O . LYS A 1 314 ? -20.456 -6.928 -6.472 1.00 56.22 314 LYS A O 1
ATOM 2376 N N . ASP A 1 315 ? -20.145 -7.808 -8.528 1.00 56.59 315 ASP A N 1
ATOM 2377 C CA . ASP A 1 315 ? -20.739 -9.129 -8.254 1.00 56.59 315 ASP A CA 1
ATOM 2378 C C . ASP A 1 315 ? -19.729 -10.300 -8.215 1.00 56.59 315 ASP A C 1
ATOM 2380 O O . ASP A 1 315 ? -20.112 -11.432 -7.933 1.00 56.59 315 ASP A O 1
ATOM 2384 N N . GLU A 1 316 ? -18.435 -10.062 -8.475 1.00 59.44 316 GLU A N 1
ATOM 2385 C CA . GLU A 1 316 ? -17.423 -11.130 -8.662 1.00 59.44 316 GLU A CA 1
ATOM 2386 C C . GLU A 1 316 ? -16.364 -11.220 -7.540 1.00 59.44 316 GLU A C 1
ATOM 2388 O O . GLU A 1 316 ? -15.377 -11.942 -7.670 1.00 59.44 316 GLU A O 1
ATOM 2393 N N . GLY A 1 317 ? -16.578 -10.524 -6.418 1.00 68.56 317 GLY A N 1
ATOM 2394 C CA . GLY A 1 317 ? -15.605 -10.416 -5.322 1.00 68.56 317 GLY A CA 1
ATOM 2395 C C . GLY A 1 317 ? -14.441 -9.467 -5.644 1.00 68.56 317 GLY A C 1
ATOM 2396 O O . GLY A 1 317 ? -14.082 -9.252 -6.800 1.00 68.56 317 GLY A O 1
ATOM 2397 N N . ASP A 1 318 ? -13.844 -8.858 -4.617 1.00 79.81 318 ASP A N 1
ATOM 2398 C CA . ASP A 1 318 ? -12.698 -7.949 -4.760 1.00 79.81 318 ASP A CA 1
ATOM 2399 C C . ASP A 1 318 ? -11.505 -8.486 -3.976 1.00 79.81 318 ASP A C 1
ATOM 2401 O O . ASP A 1 318 ? -11.577 -8.608 -2.754 1.00 79.81 318 ASP A O 1
ATOM 2405 N N . THR A 1 319 ? -10.405 -8.774 -4.670 1.00 82.25 319 THR A N 1
ATOM 2406 C CA . THR A 1 319 ? -9.201 -9.358 -4.080 1.00 82.25 319 THR A CA 1
ATOM 2407 C C . THR A 1 319 ? -7.977 -8.556 -4.478 1.00 82.25 319 THR A C 1
ATOM 2409 O O . THR A 1 319 ? -7.612 -8.436 -5.651 1.00 82.25 319 THR A O 1
ATOM 2412 N N . PHE A 1 320 ? -7.286 -8.045 -3.469 1.00 85.38 320 PHE A N 1
ATOM 2413 C CA . PHE A 1 320 ? -6.246 -7.050 -3.635 1.00 85.38 320 PHE A CA 1
ATOM 2414 C C . PHE A 1 320 ? -4.917 -7.468 -2.998 1.00 85.38 320 PHE A C 1
ATOM 2416 O O . PHE A 1 320 ? -4.887 -8.073 -1.929 1.00 85.38 320 PHE A O 1
ATOM 2423 N N . ALA A 1 321 ? -3.792 -7.112 -3.618 1.00 85.06 321 ALA A N 1
ATOM 2424 C CA . ALA A 1 321 ? -2.463 -7.422 -3.086 1.00 85.06 321 ALA A CA 1
ATOM 2425 C C . ALA A 1 321 ? -1.986 -6.400 -2.037 1.00 85.06 321 ALA A C 1
ATOM 2427 O O . ALA A 1 321 ? -1.925 -5.198 -2.294 1.00 85.06 321 ALA A O 1
ATOM 2428 N N . TRP A 1 322 ? -1.549 -6.883 -0.875 1.00 82.69 322 TRP A N 1
ATOM 2429 C CA . TRP A 1 322 ? -0.890 -6.078 0.152 1.00 82.69 322 TRP A CA 1
ATOM 2430 C C . TRP A 1 322 ? 0.414 -5.461 -0.388 1.00 82.69 322 TRP A C 1
ATOM 2432 O O . TRP A 1 322 ? 1.297 -6.157 -0.888 1.00 82.69 322 TRP A O 1
ATOM 2442 N N . MET A 1 323 ? 0.555 -4.140 -0.272 1.00 82.19 323 MET A N 1
ATOM 2443 C CA . MET A 1 323 ? 1.576 -3.366 -0.989 1.00 82.19 323 MET A CA 1
ATOM 2444 C C . MET A 1 323 ? 2.839 -3.087 -0.162 1.00 82.19 323 MET A C 1
ATOM 2446 O O . MET A 1 323 ? 3.943 -3.038 -0.705 1.00 82.19 323 MET A O 1
ATOM 2450 N N . GLY A 1 324 ? 2.694 -2.794 1.133 1.00 78.94 324 GLY A N 1
ATOM 2451 C CA . GLY A 1 324 ? 3.776 -2.229 1.953 1.00 78.94 324 GLY A CA 1
ATOM 2452 C C . GLY A 1 324 ? 3.565 -2.421 3.453 1.00 78.94 324 GLY A C 1
ATOM 2453 O O . GLY A 1 324 ? 2.567 -2.982 3.869 1.00 78.94 324 GLY A O 1
ATOM 2454 N N . SER A 1 325 ? 4.488 -1.964 4.296 1.00 81.88 325 SER A N 1
ATOM 2455 C CA . SER A 1 325 ? 4.298 -2.018 5.753 1.00 81.88 325 SER A CA 1
ATOM 2456 C C . SER A 1 325 ? 3.076 -1.189 6.188 1.00 81.88 325 SER A C 1
ATOM 2458 O O . SER A 1 325 ? 2.950 -0.049 5.736 1.00 81.88 325 SER A O 1
ATOM 2460 N N . ILE A 1 326 ? 2.219 -1.692 7.094 1.00 81.94 326 ILE A N 1
ATOM 2461 C CA . ILE A 1 326 ? 1.074 -0.949 7.678 1.00 81.94 326 ILE A CA 1
ATOM 2462 C C . ILE A 1 326 ? 1.511 0.340 8.393 1.00 81.94 326 ILE A C 1
ATOM 2464 O O . ILE A 1 326 ? 0.703 1.241 8.594 1.00 81.94 326 ILE A O 1
ATOM 2468 N N . CYS A 1 327 ? 2.801 0.458 8.722 1.00 82.06 327 CYS A N 1
ATOM 2469 C CA . CYS A 1 327 ? 3.421 1.663 9.268 1.00 82.06 327 CYS A CA 1
ATOM 2470 C C . CYS A 1 327 ? 3.574 2.789 8.232 1.00 82.06 327 CYS A C 1
ATOM 2472 O O . CYS A 1 327 ? 3.856 3.936 8.581 1.00 82.06 327 CYS A O 1
ATOM 2474 N N . CYS A 1 328 ? 3.444 2.474 6.943 1.00 80.44 328 CYS A N 1
ATOM 2475 C CA . CYS A 1 328 ? 3.504 3.439 5.862 1.00 80.44 328 CYS A CA 1
ATOM 2476 C C . CYS A 1 328 ? 2.094 3.876 5.462 1.00 80.44 328 CYS A C 1
ATOM 2478 O O . CYS A 1 328 ? 1.271 3.043 5.091 1.00 80.44 328 CYS A O 1
ATOM 2480 N N . ASN A 1 329 ? 1.883 5.195 5.371 1.00 83.50 329 ASN A N 1
ATOM 2481 C CA . ASN A 1 329 ? 0.616 5.798 4.936 1.00 83.50 329 ASN A CA 1
ATOM 2482 C C . ASN A 1 329 ? 0.019 5.132 3.680 1.00 83.50 329 ASN A C 1
ATOM 2484 O O . ASN A 1 329 ? -1.177 4.889 3.616 1.00 83.50 329 ASN A O 1
ATOM 2488 N N . GLY A 1 330 ? 0.849 4.787 2.689 1.00 82.88 330 GLY A N 1
ATOM 2489 C CA . GLY A 1 330 ? 0.384 4.089 1.485 1.00 82.88 330 GLY A CA 1
ATOM 2490 C C . GLY A 1 330 ? -0.373 2.784 1.771 1.00 82.88 330 GLY A C 1
ATOM 2491 O O . GLY A 1 330 ? -1.452 2.597 1.212 1.00 82.88 330 GLY A O 1
ATOM 2492 N N . GLN A 1 331 ? 0.157 1.918 2.644 1.00 86.25 331 GLN A N 1
ATOM 2493 C CA . GLN A 1 331 ? -0.517 0.675 3.031 1.00 86.25 331 GLN A CA 1
ATOM 2494 C C . GLN A 1 331 ? -1.671 0.947 3.991 1.00 86.25 331 GLN A C 1
ATOM 2496 O O . GLN A 1 331 ? -2.748 0.410 3.767 1.00 86.25 331 GLN A O 1
ATOM 2501 N N . THR A 1 332 ? -1.482 1.787 5.020 1.00 86.94 332 THR A N 1
ATOM 2502 C CA . THR A 1 332 ? -2.555 2.143 5.970 1.00 86.94 332 THR A CA 1
ATOM 2503 C C . THR A 1 332 ? -3.793 2.617 5.217 1.00 86.94 332 THR A C 1
ATOM 2505 O O . THR A 1 332 ? -4.893 2.129 5.442 1.00 86.94 332 THR A O 1
ATOM 2508 N N . ARG A 1 333 ? -3.596 3.511 4.243 1.00 86.31 333 ARG A N 1
ATOM 2509 C CA . ARG A 1 333 ? -4.649 4.018 3.368 1.00 86.31 333 ARG A CA 1
ATOM 2510 C C . ARG A 1 333 ? -5.234 2.929 2.475 1.00 86.31 333 ARG A C 1
ATOM 2512 O O . ARG A 1 333 ? -6.447 2.885 2.321 1.00 86.31 333 ARG A O 1
ATOM 2519 N N . ALA A 1 334 ? -4.402 2.118 1.820 1.00 85.31 334 ALA A N 1
ATOM 2520 C CA . ALA A 1 334 ? -4.898 1.055 0.948 1.00 85.31 334 ALA A CA 1
ATOM 2521 C C . ALA A 1 334 ? -5.813 0.105 1.732 1.00 85.31 334 ALA A C 1
ATOM 2523 O O . ALA A 1 334 ? -6.938 -0.122 1.305 1.00 85.31 334 ALA A O 1
ATOM 2524 N N . PHE A 1 335 ? -5.368 -0.316 2.916 1.00 84.69 335 PHE A N 1
ATOM 2525 C CA . PHE A 1 335 ? -6.107 -1.199 3.808 1.00 84.69 335 PHE A CA 1
ATOM 2526 C C . PHE A 1 335 ? -7.399 -0.554 4.345 1.00 84.69 335 PHE A C 1
ATOM 2528 O O . PHE A 1 335 ? -8.462 -1.157 4.264 1.00 84.69 335 PHE A O 1
ATOM 2535 N N . LEU A 1 336 ? -7.358 0.707 4.800 1.00 83.50 336 LEU A N 1
ATOM 2536 C CA . LEU A 1 336 ? -8.566 1.459 5.190 1.00 83.50 336 LEU A CA 1
ATOM 2537 C C . LEU A 1 336 ? -9.584 1.575 4.048 1.00 83.50 336 LEU A C 1
ATOM 2539 O O . LEU A 1 336 ? -10.790 1.585 4.277 1.00 83.50 336 LEU A O 1
ATOM 2543 N N . GLY A 1 337 ? -9.104 1.710 2.812 1.00 82.62 337 GLY A N 1
ATOM 2544 C CA . GLY A 1 337 ? -9.957 1.770 1.634 1.00 82.62 337 GLY A CA 1
ATOM 2545 C C . GLY A 1 337 ? -10.629 0.433 1.339 1.00 82.62 337 GLY A C 1
ATOM 2546 O O . GLY A 1 337 ? -11.829 0.407 1.100 1.00 82.62 337 GLY A O 1
ATOM 2547 N N . THR A 1 338 ? -9.873 -0.665 1.356 1.00 78.25 338 THR A N 1
ATOM 2548 C CA . THR A 1 338 ? -10.389 -2.009 1.044 1.00 78.25 338 THR A CA 1
ATOM 2549 C C . THR A 1 338 ? -11.365 -2.518 2.103 1.00 78.25 338 THR A C 1
ATOM 2551 O O . THR A 1 338 ? -12.355 -3.152 1.756 1.00 78.25 338 THR A O 1
ATOM 2554 N N . LEU A 1 339 ? -11.153 -2.172 3.379 1.00 76.31 339 LEU A N 1
ATOM 2555 C CA . LEU A 1 339 ? -12.084 -2.514 4.462 1.00 76.31 339 LEU A CA 1
ATOM 2556 C C . LEU A 1 339 ? -13.498 -1.958 4.229 1.00 76.31 339 LEU A C 1
ATOM 2558 O O . LEU A 1 339 ? -14.472 -2.624 4.558 1.00 76.31 339 LEU A O 1
ATOM 2562 N N . GLN A 1 340 ? -13.625 -0.771 3.626 1.00 78.25 340 GLN A N 1
ATOM 2563 C CA . GLN A 1 340 ? -14.929 -0.147 3.354 1.00 78.25 340 GLN A CA 1
ATOM 2564 C C . GLN A 1 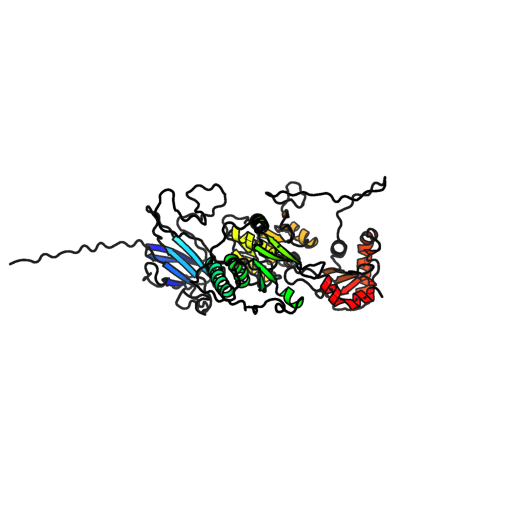340 ? -15.760 -0.895 2.304 1.00 78.25 340 GLN A C 1
ATOM 2566 O O . GLN A 1 340 ? -16.964 -0.675 2.226 1.00 78.25 340 GLN A O 1
ATOM 2571 N N . HIS A 1 341 ? -15.130 -1.751 1.497 1.00 75.25 341 HIS A N 1
ATOM 2572 C CA . HIS A 1 341 ? -15.790 -2.484 0.412 1.00 75.25 341 HIS A CA 1
ATOM 2573 C C . HIS A 1 341 ? -15.834 -3.993 0.656 1.00 75.25 341 HIS A C 1
ATOM 2575 O O . HIS A 1 341 ? -16.192 -4.738 -0.250 1.00 75.25 341 HIS A O 1
ATOM 2581 N N . GLY A 1 342 ? -15.447 -4.452 1.852 1.00 72.25 342 GLY A N 1
ATOM 2582 C CA . GLY A 1 342 ? -15.403 -5.880 2.174 1.00 72.25 342 GLY A CA 1
ATOM 2583 C C . GLY A 1 342 ? -14.413 -6.674 1.314 1.00 72.25 342 GLY A C 1
ATOM 2584 O O . GLY A 1 342 ? -14.620 -7.863 1.092 1.00 72.25 342 GLY A O 1
ATOM 2585 N N . SER A 1 343 ? -13.362 -6.029 0.796 1.00 74.94 343 SER A N 1
ATOM 2586 C CA . SER A 1 343 ? -12.400 -6.680 -0.096 1.00 74.94 343 SER A CA 1
ATOM 2587 C C . SER A 1 343 ? -11.490 -7.665 0.643 1.00 74.94 343 SER A C 1
ATOM 2589 O O . SER A 1 343 ? -11.004 -7.387 1.743 1.00 74.94 343 SER A O 1
ATOM 2591 N N . CYS A 1 344 ? -11.126 -8.757 -0.023 1.00 73.25 344 CYS A N 1
ATOM 2592 C CA . CYS A 1 344 ? -10.076 -9.667 0.414 1.00 73.25 344 CYS A CA 1
ATOM 2593 C C . CYS A 1 344 ? -8.692 -9.056 0.149 1.00 73.25 344 CYS A C 1
ATOM 2595 O O . CYS A 1 344 ? -8.443 -8.455 -0.897 1.00 73.25 344 CYS A O 1
ATOM 2597 N N . THR A 1 345 ? -7.757 -9.225 1.087 1.00 75.31 345 THR A N 1
ATOM 2598 C CA . THR A 1 345 ? -6.363 -8.792 0.905 1.00 75.31 345 THR A CA 1
ATOM 2599 C C . THR A 1 345 ? -5.425 -9.990 0.951 1.00 75.31 345 THR A C 1
ATOM 2601 O O . THR A 1 345 ? -5.372 -10.694 1.955 1.00 75.31 345 THR A O 1
ATOM 2604 N N . ILE A 1 346 ? -4.643 -10.194 -0.108 1.00 75.19 346 ILE A N 1
ATOM 2605 C CA . ILE A 1 346 ? -3.594 -11.213 -0.148 1.00 75.19 346 ILE A CA 1
ATOM 2606 C C . ILE A 1 346 ? -2.302 -10.600 0.374 1.00 75.19 346 ILE A C 1
ATOM 2608 O O . ILE A 1 346 ? -1.803 -9.621 -0.185 1.00 75.19 346 ILE A O 1
ATOM 2612 N N . GLN A 1 347 ? -1.739 -11.193 1.423 1.00 74.88 347 GLN A N 1
ATOM 2613 C CA . GLN A 1 347 ? -0.421 -10.829 1.926 1.00 74.88 347 GLN A CA 1
ATOM 2614 C C . GLN A 1 347 ? 0.660 -11.602 1.151 1.00 74.88 347 GLN A C 1
ATOM 2616 O O . GLN A 1 347 ? 0.747 -12.821 1.307 1.00 74.88 347 GLN A O 1
ATOM 2621 N N . PRO A 1 348 ? 1.500 -10.941 0.333 1.00 70.75 348 PRO A N 1
ATOM 2622 C CA . PRO A 1 348 ? 2.584 -11.622 -0.346 1.00 70.75 348 PRO A CA 1
ATOM 2623 C C . PRO A 1 348 ? 3.709 -11.954 0.639 1.00 70.75 348 PRO A C 1
ATOM 2625 O O . PRO A 1 348 ? 3.836 -11.363 1.719 1.00 70.75 348 PRO A O 1
ATOM 2628 N N . THR A 1 349 ? 4.595 -12.860 0.236 1.00 70.00 349 THR A N 1
ATOM 2629 C CA . THR A 1 349 ? 5.755 -13.287 1.030 1.00 70.00 349 THR A CA 1
ATOM 2630 C C . THR A 1 349 ? 6.661 -12.117 1.419 1.00 70.00 349 THR A C 1
ATOM 2632 O O . THR A 1 349 ? 7.304 -12.147 2.466 1.00 70.00 349 THR A O 1
ATOM 2635 N N . ARG A 1 350 ? 6.706 -11.065 0.589 1.00 67.75 350 ARG A N 1
ATOM 2636 C CA . ARG A 1 350 ? 7.482 -9.828 0.785 1.00 67.75 350 ARG A CA 1
ATOM 2637 C C . ARG A 1 350 ? 6.989 -8.710 -0.149 1.00 67.75 350 ARG A C 1
ATOM 2639 O O . ARG A 1 350 ? 6.413 -9.032 -1.185 1.00 67.75 350 ARG A O 1
ATOM 2646 N N . PRO A 1 351 ? 7.288 -7.421 0.115 1.00 66.62 351 PRO A N 1
ATOM 2647 C CA . PRO A 1 351 ? 6.841 -6.308 -0.738 1.00 66.62 351 PRO A CA 1
ATOM 2648 C C . PRO A 1 351 ? 7.233 -6.437 -2.222 1.00 66.62 351 PRO A C 1
ATOM 2650 O O . PRO A 1 351 ? 6.452 -6.104 -3.107 1.00 66.62 351 PRO A O 1
ATOM 2653 N N . GLY A 1 352 ? 8.439 -6.950 -2.497 1.00 72.31 352 GLY A N 1
ATOM 2654 C CA . GLY A 1 352 ? 8.978 -7.156 -3.850 1.00 72.31 352 GLY A CA 1
ATOM 2655 C C . GLY A 1 352 ? 8.880 -8.601 -4.349 1.00 72.31 352 GLY A C 1
ATOM 2656 O O . GLY A 1 352 ? 9.877 -9.141 -4.852 1.00 72.31 352 GLY A O 1
ATOM 2657 N N . PHE A 1 353 ? 7.731 -9.248 -4.138 1.00 78.25 353 PHE A N 1
ATOM 2658 C CA . PHE A 1 353 ? 7.470 -10.649 -4.483 1.00 78.25 353 PHE A CA 1
ATOM 2659 C C . PHE A 1 353 ? 7.766 -11.000 -5.955 1.00 78.25 353 PHE A C 1
ATOM 2661 O O . PHE A 1 353 ? 8.040 -10.145 -6.803 1.00 78.25 353 PHE A O 1
ATOM 2668 N N . SER A 1 354 ? 7.874 -12.294 -6.258 1.00 83.00 354 SER A N 1
ATOM 2669 C CA . SER A 1 354 ? 8.249 -12.765 -7.603 1.00 83.00 354 SER A CA 1
ATOM 2670 C C . SER A 1 354 ? 7.078 -12.701 -8.588 1.00 83.00 354 SER A C 1
ATOM 2672 O O . SER A 1 354 ? 5.926 -12.734 -8.174 1.00 83.00 354 SER A O 1
ATOM 2674 N N . SER A 1 355 ? 7.347 -12.637 -9.896 1.00 90.12 355 SER A N 1
ATOM 2675 C CA . SER A 1 355 ? 6.271 -12.732 -10.895 1.00 90.12 355 SER A CA 1
ATOM 2676 C C . SER A 1 355 ? 5.585 -14.102 -10.875 1.00 90.12 355 SER A C 1
ATOM 2678 O O . SER A 1 355 ? 4.386 -14.173 -11.090 1.00 90.12 355 SER A O 1
ATOM 2680 N N . ALA A 1 356 ? 6.303 -15.174 -10.521 1.00 80.56 356 ALA A N 1
ATOM 2681 C CA . ALA A 1 356 ? 5.694 -16.488 -10.307 1.00 80.56 356 ALA A CA 1
ATOM 2682 C C . ALA A 1 356 ? 4.687 -16.470 -9.143 1.00 80.56 356 ALA A C 1
ATOM 2684 O O . ALA A 1 356 ? 3.620 -17.066 -9.223 1.00 80.56 356 ALA A O 1
ATOM 2685 N N . GLU A 1 357 ? 5.001 -15.743 -8.069 1.00 82.06 357 GLU A N 1
ATOM 2686 C CA . GLU A 1 357 ? 4.070 -15.537 -6.960 1.00 82.06 357 GLU A CA 1
ATOM 2687 C C . GLU A 1 357 ? 2.873 -14.676 -7.376 1.00 82.06 357 GLU A C 1
ATOM 2689 O O . GLU A 1 357 ? 1.757 -15.018 -7.013 1.00 82.06 357 GLU A O 1
ATOM 2694 N N . LEU A 1 358 ? 3.072 -13.635 -8.197 1.00 89.31 358 LEU A N 1
ATOM 2695 C CA . LEU A 1 358 ? 1.969 -12.861 -8.784 1.00 89.31 358 LEU A CA 1
ATOM 2696 C C . LEU A 1 358 ? 0.998 -13.762 -9.562 1.00 89.31 358 LEU A C 1
ATOM 2698 O O . LEU A 1 358 ? -0.213 -13.654 -9.380 1.00 89.31 358 LEU A O 1
ATOM 2702 N N . VAL A 1 359 ? 1.528 -14.659 -10.400 1.00 84.94 359 VAL A N 1
ATOM 2703 C CA . VAL A 1 359 ? 0.718 -15.605 -11.182 1.00 84.94 359 VAL A CA 1
ATOM 2704 C C . VAL A 1 359 ? -0.067 -16.536 -10.262 1.00 84.94 359 VAL A C 1
ATOM 2706 O O . VAL A 1 359 ? -1.276 -16.668 -10.424 1.00 84.94 359 VAL A O 1
ATOM 2709 N N . ARG A 1 360 ? 0.571 -17.091 -9.225 1.00 79.94 360 ARG A N 1
ATOM 2710 C CA . ARG A 1 360 ? -0.122 -17.911 -8.219 1.00 79.94 360 ARG A CA 1
ATOM 2711 C C . ARG A 1 360 ? -1.189 -17.136 -7.448 1.00 79.94 360 ARG A C 1
ATOM 2713 O O . ARG A 1 360 ? -2.273 -17.656 -7.236 1.00 79.94 360 ARG A O 1
ATOM 2720 N N . MET A 1 361 ? -0.925 -15.889 -7.053 1.00 80.44 361 MET A N 1
ATOM 2721 C CA . MET A 1 361 ? -1.919 -15.043 -6.379 1.00 80.44 361 MET A CA 1
ATOM 2722 C C . MET A 1 361 ? -3.158 -14.821 -7.255 1.00 80.44 361 MET A C 1
ATOM 2724 O O . MET A 1 361 ? -4.275 -14.796 -6.743 1.00 80.44 361 MET A O 1
ATOM 2728 N N . HIS A 1 362 ? -2.977 -14.678 -8.566 1.00 88.06 362 HIS A N 1
ATOM 2729 C CA . HIS A 1 362 ? -4.082 -14.607 -9.515 1.00 88.06 362 HIS A CA 1
ATOM 2730 C C . HIS A 1 362 ? -4.805 -15.954 -9.654 1.00 88.06 362 HIS A C 1
ATOM 2732 O O . HIS A 1 362 ? -6.005 -16.027 -9.401 1.00 88.06 362 HIS A O 1
ATOM 2738 N N . ASP A 1 363 ? -4.086 -17.019 -10.010 1.00 78.81 363 ASP A N 1
ATOM 2739 C CA . ASP A 1 363 ? -4.691 -18.300 -10.392 1.00 78.81 363 ASP A CA 1
ATOM 2740 C C . ASP A 1 363 ? -5.239 -19.099 -9.190 1.00 78.81 363 ASP A C 1
ATOM 2742 O O . ASP A 1 363 ? -6.243 -19.795 -9.322 1.00 78.81 363 ASP A O 1
ATOM 2746 N N . GLU A 1 364 ? -4.610 -19.000 -8.013 1.00 78.81 364 GLU A N 1
ATOM 2747 C CA . GLU A 1 364 ? -4.985 -19.762 -6.808 1.00 78.81 364 GLU A CA 1
ATOM 2748 C C . GLU A 1 364 ? -5.844 -18.947 -5.831 1.00 78.81 364 GLU A C 1
ATOM 2750 O O . GLU A 1 364 ? -6.693 -19.514 -5.144 1.00 78.81 364 GLU A O 1
ATOM 2755 N N . CYS A 1 365 ? -5.632 -17.627 -5.755 1.00 70.56 365 CYS A N 1
ATOM 2756 C CA . CYS A 1 365 ? -6.290 -16.765 -4.764 1.00 70.56 365 CYS A CA 1
ATOM 2757 C C . CYS A 1 365 ? -7.282 -15.763 -5.377 1.00 70.56 365 CYS A C 1
ATOM 2759 O O . CYS A 1 365 ? -7.888 -14.989 -4.638 1.00 70.56 365 CYS A O 1
ATOM 2761 N N . GLY A 1 366 ? -7.449 -15.746 -6.703 1.00 79.38 366 GLY A N 1
ATOM 2762 C CA . GLY A 1 366 ? -8.395 -14.862 -7.385 1.00 79.38 366 GLY A CA 1
ATOM 2763 C C . GLY A 1 366 ? -8.018 -13.380 -7.329 1.00 79.38 366 GLY A C 1
ATOM 2764 O O . GLY A 1 366 ? -8.910 -12.533 -7.329 1.00 79.38 366 GLY A O 1
ATOM 2765 N N . LEU A 1 367 ? -6.721 -13.047 -7.238 1.00 85.69 367 LEU A N 1
ATOM 2766 C CA . LEU A 1 367 ? -6.249 -11.658 -7.281 1.00 85.69 367 LEU A CA 1
ATOM 2767 C C . LEU A 1 367 ? -6.800 -10.952 -8.522 1.00 85.69 367 LEU A C 1
ATOM 2769 O O . LEU A 1 367 ? -6.514 -11.364 -9.644 1.00 85.69 367 LEU A O 1
ATOM 2773 N N . ASN A 1 368 ? -7.503 -9.840 -8.317 1.00 90.25 368 ASN A N 1
ATOM 2774 C CA . ASN A 1 368 ? -8.036 -9.037 -9.411 1.00 90.25 368 ASN A CA 1
ATOM 2775 C C . ASN A 1 368 ? -7.597 -7.574 -9.404 1.00 90.25 368 ASN A C 1
ATOM 2777 O O . ASN A 1 368 ? -7.726 -6.900 -10.426 1.00 90.25 368 ASN A O 1
ATOM 2781 N N . ARG A 1 369 ? -7.003 -7.088 -8.311 1.00 91.06 369 ARG A N 1
ATOM 2782 C CA . ARG A 1 369 ? -6.405 -5.752 -8.252 1.00 91.06 369 ARG A CA 1
ATOM 2783 C C . ARG A 1 369 ? -5.006 -5.781 -7.663 1.00 91.06 369 ARG A C 1
ATOM 2785 O O . ARG A 1 369 ? -4.785 -6.225 -6.537 1.00 91.06 369 ARG A O 1
ATOM 2792 N N . LEU A 1 370 ? -4.051 -5.234 -8.401 1.00 93.25 370 LEU A N 1
ATOM 2793 C CA . LEU A 1 370 ? -2.660 -5.139 -7.971 1.00 93.25 370 LEU A CA 1
ATOM 2794 C C . LEU A 1 370 ? -2.346 -3.702 -7.572 1.00 93.25 370 LEU A C 1
ATOM 2796 O O . LEU A 1 370 ? -2.578 -2.784 -8.346 1.00 93.25 370 LEU A O 1
ATOM 2800 N N . HIS A 1 371 ? -1.766 -3.490 -6.392 1.00 89.81 371 HIS A N 1
ATOM 2801 C CA . HIS A 1 371 ? -1.206 -2.193 -6.015 1.00 89.81 371 HIS A CA 1
ATOM 2802 C C . HIS A 1 371 ? 0.200 -2.384 -5.487 1.00 89.81 371 HIS A C 1
ATOM 2804 O O . HIS A 1 371 ? 0.426 -3.081 -4.500 1.00 89.81 371 HIS A O 1
ATOM 2810 N N . GLN A 1 372 ? 1.153 -1.748 -6.150 1.00 89.31 372 GLN A N 1
ATOM 2811 C CA . GLN A 1 372 ? 2.558 -1.846 -5.797 1.00 89.31 372 GLN A CA 1
ATOM 2812 C C . GLN A 1 372 ? 3.250 -0.499 -5.957 1.00 89.31 372 GLN A C 1
ATOM 2814 O O . GLN A 1 372 ? 2.846 0.361 -6.740 1.00 89.31 372 GLN A O 1
ATOM 2819 N N . TYR A 1 373 ? 4.342 -0.316 -5.217 1.00 85.75 373 TYR A N 1
ATOM 2820 C CA . TYR A 1 373 ? 5.256 0.781 -5.508 1.00 85.75 373 TYR A CA 1
ATOM 2821 C C . TYR A 1 373 ? 5.910 0.567 -6.884 1.00 85.75 373 TYR A C 1
ATOM 2823 O O . TYR A 1 373 ? 6.194 -0.582 -7.233 1.00 85.75 373 TYR A O 1
ATOM 2831 N N . PRO A 1 374 ? 6.205 1.642 -7.644 1.00 83.50 374 PRO A N 1
ATOM 2832 C CA . PRO A 1 374 ? 6.701 1.546 -9.018 1.00 83.50 374 PRO A CA 1
ATOM 2833 C C . PRO A 1 374 ? 7.891 0.609 -9.199 1.00 83.50 374 PRO A C 1
ATOM 2835 O O . PRO A 1 374 ? 7.912 -0.171 -10.136 1.00 83.50 374 PRO A O 1
ATOM 2838 N N . GLN A 1 375 ? 8.837 0.618 -8.258 1.00 78.19 375 GLN A N 1
ATOM 2839 C CA . GLN A 1 375 ? 10.028 -0.235 -8.296 1.00 78.19 375 GLN A CA 1
ATOM 2840 C C . GLN A 1 375 ? 9.678 -1.736 -8.324 1.00 78.19 375 GLN A C 1
ATOM 2842 O O . GLN A 1 375 ? 10.318 -2.516 -9.028 1.00 78.19 375 GLN A O 1
ATOM 2847 N N . HIS A 1 376 ? 8.637 -2.143 -7.589 1.00 85.69 376 HIS A N 1
ATOM 2848 C CA . HIS A 1 376 ? 8.167 -3.531 -7.563 1.00 85.69 376 HIS A CA 1
ATOM 2849 C C . HIS A 1 376 ? 7.288 -3.841 -8.777 1.00 85.69 376 HIS A C 1
ATOM 2851 O O . HIS A 1 376 ? 7.435 -4.903 -9.374 1.00 85.69 376 HIS A O 1
ATOM 2857 N N . LEU A 1 377 ? 6.446 -2.894 -9.204 1.00 91.50 377 LEU A N 1
ATOM 2858 C CA . LEU A 1 377 ? 5.609 -3.053 -10.395 1.00 91.50 377 LEU A CA 1
ATOM 2859 C C . LEU A 1 377 ? 6.446 -3.188 -11.681 1.00 91.50 377 LEU A C 1
ATOM 2861 O O . LEU A 1 377 ? 6.200 -4.082 -12.491 1.00 91.50 377 LEU A O 1
ATOM 2865 N N . SER A 1 378 ? 7.481 -2.358 -11.841 1.00 88.06 378 SER A N 1
ATOM 2866 C CA . SER A 1 378 ? 8.424 -2.395 -12.968 1.00 88.06 378 SER A CA 1
ATOM 2867 C C . SER A 1 378 ? 9.048 -3.775 -13.162 1.00 88.06 378 SER A C 1
ATOM 2869 O O . SER A 1 378 ? 9.253 -4.211 -14.291 1.00 88.06 378 SER A O 1
ATOM 2871 N N . LYS A 1 379 ? 9.309 -4.516 -12.080 1.00 88.88 379 LYS A N 1
ATOM 2872 C CA . LYS A 1 379 ? 9.809 -5.894 -12.166 1.00 88.88 379 LYS A CA 1
ATOM 2873 C C . LYS A 1 379 ? 8.829 -6.810 -12.908 1.00 88.88 379 LYS A C 1
ATOM 2875 O O . LYS A 1 379 ? 9.260 -7.576 -13.768 1.00 88.88 379 LYS A O 1
ATOM 2880 N N . HIS A 1 380 ? 7.535 -6.730 -12.599 1.00 95.75 380 HIS A N 1
ATOM 2881 C CA . HIS A 1 380 ? 6.510 -7.542 -13.259 1.00 95.75 380 HIS A CA 1
ATOM 2882 C C . HIS A 1 380 ? 6.281 -7.096 -14.705 1.00 95.75 380 HIS A C 1
ATOM 2884 O O . HIS A 1 380 ? 6.224 -7.942 -15.594 1.00 95.75 380 HIS A O 1
ATOM 2890 N N . LEU A 1 381 ? 6.267 -5.784 -14.964 1.00 94.00 381 LEU A N 1
ATOM 2891 C CA . LEU A 1 381 ? 6.162 -5.238 -16.321 1.00 94.00 381 LEU A CA 1
ATOM 2892 C C . LEU A 1 381 ? 7.327 -5.690 -17.208 1.00 94.00 381 LEU A C 1
ATOM 2894 O O . LEU A 1 381 ? 7.105 -6.168 -18.316 1.00 94.00 381 LEU A O 1
ATOM 2898 N N . ARG A 1 382 ? 8.566 -5.649 -16.713 1.00 91.75 382 ARG A N 1
ATOM 2899 C CA . ARG A 1 382 ? 9.736 -6.148 -17.457 1.00 91.75 382 ARG A CA 1
ATOM 2900 C C . ARG A 1 382 ? 9.675 -7.654 -17.684 1.00 91.75 382 ARG A C 1
ATOM 2902 O O . ARG A 1 382 ? 9.971 -8.102 -18.783 1.00 91.75 382 ARG A O 1
ATOM 2909 N N . SER A 1 383 ? 9.249 -8.417 -16.677 1.00 93.19 383 SER A N 1
ATOM 2910 C CA . SER A 1 383 ? 9.042 -9.867 -16.792 1.00 93.19 383 SER A CA 1
ATOM 2911 C C . SER A 1 383 ? 8.014 -10.207 -17.877 1.00 93.19 383 SER A C 1
ATOM 2913 O O . SER A 1 383 ? 8.242 -11.118 -18.665 1.00 93.19 383 SER A O 1
ATOM 2915 N N . SER A 1 384 ? 6.927 -9.433 -17.975 1.00 97.50 384 SER A N 1
ATOM 2916 C CA . SER A 1 384 ? 5.861 -9.638 -18.969 1.00 97.50 384 SER A CA 1
ATOM 2917 C C . SER A 1 384 ? 6.310 -9.462 -20.425 1.00 97.50 384 SER A C 1
ATOM 2919 O O . SER A 1 384 ? 5.639 -9.934 -21.334 1.00 97.50 384 SER A O 1
ATOM 2921 N N . ARG A 1 385 ? 7.468 -8.825 -20.666 1.00 96.56 385 ARG A N 1
ATOM 2922 C CA . ARG A 1 385 ? 8.046 -8.670 -22.014 1.00 96.56 385 ARG A CA 1
ATOM 2923 C C . ARG A 1 385 ? 8.502 -10.003 -22.613 1.00 96.56 385 ARG A C 1
ATOM 2925 O O . ARG A 1 385 ? 8.620 -10.115 -23.828 1.00 96.56 385 ARG A O 1
ATOM 2932 N N . THR A 1 386 ? 8.788 -10.992 -21.767 1.00 95.69 386 THR A N 1
ATOM 2933 C CA . THR A 1 386 ? 9.290 -12.315 -22.174 1.00 95.69 386 THR A CA 1
ATOM 2934 C C . THR A 1 386 ? 8.463 -13.475 -21.626 1.00 95.69 386 THR A C 1
ATOM 2936 O O . THR A 1 386 ? 8.648 -14.603 -22.070 1.00 95.69 386 THR A O 1
ATOM 2939 N N . ASP A 1 387 ? 7.583 -13.218 -20.659 1.00 97.00 387 ASP A N 1
ATOM 2940 C CA . ASP A 1 387 ? 6.765 -14.219 -19.977 1.00 97.00 387 ASP A CA 1
ATOM 2941 C C . ASP A 1 387 ? 5.274 -13.961 -20.245 1.00 97.00 387 ASP A C 1
ATOM 2943 O O . ASP A 1 387 ? 4.693 -12.984 -19.759 1.00 97.00 387 ASP A O 1
ATOM 2947 N N . ALA A 1 388 ? 4.670 -14.845 -21.043 1.00 97.25 388 ALA A N 1
ATOM 2948 C CA . ALA A 1 388 ? 3.285 -14.723 -21.484 1.00 97.25 388 ALA A CA 1
ATOM 2949 C C . ALA A 1 388 ? 2.269 -14.908 -20.344 1.00 97.25 388 ALA A C 1
ATOM 2951 O O . ALA A 1 388 ? 1.202 -14.296 -20.390 1.00 97.25 388 ALA A O 1
ATOM 2952 N N . ASP A 1 389 ? 2.592 -15.689 -19.308 1.00 96.31 389 ASP A N 1
ATOM 2953 C CA . ASP A 1 389 ? 1.688 -15.896 -18.172 1.00 96.31 389 ASP A CA 1
ATOM 2954 C C . ASP A 1 389 ? 1.615 -14.646 -17.300 1.00 96.31 389 ASP A C 1
ATOM 2956 O O . ASP A 1 389 ? 0.535 -14.228 -16.882 1.00 96.31 389 ASP A O 1
ATOM 2960 N N . VAL A 1 390 ? 2.754 -13.985 -17.089 1.00 97.50 390 VAL A N 1
ATOM 2961 C CA . VAL A 1 390 ? 2.800 -12.710 -16.361 1.00 97.50 390 VAL A CA 1
ATOM 2962 C C . VAL A 1 390 ? 2.034 -11.629 -17.119 1.00 97.50 390 VAL A C 1
ATOM 2964 O O . VAL A 1 390 ? 1.297 -10.858 -16.501 1.00 97.50 390 VAL A O 1
ATOM 2967 N N . LEU A 1 391 ? 2.176 -11.576 -18.448 1.00 98.06 391 LEU A N 1
ATOM 2968 C CA . LEU A 1 391 ? 1.423 -10.634 -19.275 1.00 98.06 391 LEU A CA 1
ATOM 2969 C C . LEU A 1 391 ? -0.086 -10.894 -19.194 1.00 98.06 391 LEU A C 1
ATOM 2971 O O . LEU A 1 391 ? -0.839 -9.962 -18.911 1.00 98.06 391 LEU A O 1
ATOM 2975 N N . ARG A 1 392 ? -0.512 -12.155 -19.358 1.00 97.62 392 ARG A N 1
ATOM 2976 C CA . ARG A 1 392 ? -1.914 -12.579 -19.220 1.00 97.62 392 ARG A CA 1
ATOM 2977 C C . ARG A 1 392 ? -2.500 -12.113 -17.893 1.00 97.62 392 ARG A C 1
ATOM 2979 O O . ARG A 1 392 ? -3.582 -11.533 -17.876 1.00 97.62 392 ARG A O 1
ATOM 2986 N N . VAL A 1 393 ? -1.785 -12.352 -16.793 1.00 96.75 393 VAL A N 1
ATOM 2987 C CA . VAL A 1 393 ? -2.234 -11.936 -15.461 1.00 96.75 393 VAL A CA 1
ATOM 2988 C C . VAL A 1 393 ? -2.392 -10.421 -15.408 1.00 96.75 393 VAL A C 1
ATOM 2990 O O . VAL A 1 393 ? -3.487 -9.954 -15.118 1.00 96.75 393 VAL A O 1
ATOM 2993 N N . LEU A 1 394 ? -1.369 -9.639 -15.768 1.00 96.94 394 LEU A N 1
ATOM 2994 C CA . LEU A 1 394 ? -1.439 -8.170 -15.730 1.00 96.94 394 LEU A CA 1
ATOM 2995 C C . LEU A 1 394 ? -2.571 -7.584 -16.593 1.00 96.94 394 LEU A C 1
ATOM 2997 O O . LEU A 1 394 ? -3.165 -6.581 -16.203 1.00 96.94 394 LEU A O 1
ATOM 3001 N N . GLN A 1 395 ? -2.878 -8.205 -17.734 1.00 95.31 395 GLN A N 1
ATOM 3002 C CA . GLN A 1 395 ? -3.987 -7.816 -18.613 1.00 95.31 395 GLN A CA 1
ATOM 3003 C C . GLN A 1 395 ? -5.362 -8.164 -18.031 1.00 95.31 395 GLN A C 1
ATOM 3005 O O . GLN A 1 395 ? -6.324 -7.432 -18.247 1.00 95.31 395 GLN A O 1
ATOM 3010 N N . SER A 1 396 ? -5.457 -9.274 -17.296 1.00 93.38 396 SER A N 1
ATOM 3011 C CA . SER A 1 396 ? -6.714 -9.753 -16.707 1.00 93.38 396 SER A CA 1
ATOM 3012 C C . SER A 1 396 ? -7.147 -9.008 -15.441 1.00 93.38 396 SER A C 1
ATOM 3014 O O . SER A 1 396 ? -8.311 -9.094 -15.055 1.00 93.38 396 SER A O 1
ATOM 3016 N N . LEU A 1 397 ? -6.232 -8.278 -14.794 1.00 93.31 397 LEU A N 1
ATOM 3017 C CA . LEU A 1 397 ? -6.541 -7.503 -13.594 1.00 93.31 397 LEU A CA 1
ATOM 3018 C C . LEU A 1 397 ? -7.469 -6.323 -13.918 1.00 93.31 397 LEU A C 1
ATOM 3020 O O . LEU A 1 397 ? -7.291 -5.612 -14.910 1.00 93.31 397 LEU A O 1
ATOM 3024 N N . ASP A 1 398 ? -8.410 -6.056 -13.015 1.00 89.69 398 ASP A N 1
ATOM 3025 C CA . ASP A 1 398 ? -9.337 -4.929 -13.120 1.00 89.69 398 ASP A CA 1
ATOM 3026 C C . ASP A 1 398 ? -8.616 -3.578 -13.002 1.00 89.69 398 ASP A C 1
ATOM 3028 O O . ASP A 1 398 ? -9.021 -2.579 -13.600 1.00 89.69 398 ASP A O 1
ATOM 3032 N N . ASP A 1 399 ? -7.561 -3.542 -12.185 1.00 87.44 399 ASP A N 1
ATOM 3033 C CA . ASP A 1 399 ? -6.737 -2.367 -11.924 1.00 87.44 399 ASP A CA 1
ATOM 3034 C C . ASP A 1 399 ? -5.319 -2.781 -11.506 1.00 87.44 399 ASP A C 1
ATOM 3036 O O . ASP A 1 399 ? -5.128 -3.596 -10.596 1.00 87.44 399 ASP A O 1
ATOM 3040 N N . VAL A 1 400 ? -4.326 -2.168 -12.151 1.00 93.06 400 VAL A N 1
ATOM 3041 C CA . VAL A 1 400 ? -2.917 -2.207 -11.765 1.00 93.06 400 VAL A CA 1
ATOM 3042 C C . VAL A 1 400 ? -2.499 -0.809 -11.318 1.00 93.06 400 VAL A C 1
ATOM 3044 O O . VAL A 1 400 ? -2.232 0.088 -12.120 1.00 93.06 400 VAL A O 1
ATOM 3047 N N . ARG A 1 401 ? -2.417 -0.616 -10.005 1.00 89.75 401 ARG A N 1
ATOM 3048 C CA . ARG A 1 401 ? -2.199 0.684 -9.383 1.00 89.75 401 ARG A CA 1
ATOM 3049 C C . ARG A 1 401 ? -0.772 0.882 -8.888 1.00 89.75 401 ARG A C 1
ATOM 3051 O O . ARG A 1 401 ? -0.169 -0.007 -8.288 1.00 89.75 401 ARG A O 1
ATOM 3058 N N . TYR A 1 402 ? -0.270 2.106 -9.025 1.00 88.25 402 TYR A N 1
ATOM 3059 C CA . TYR A 1 402 ? 0.968 2.555 -8.382 1.00 88.25 402 TYR A CA 1
ATOM 3060 C C . TYR A 1 402 ? 0.859 3.980 -7.826 1.00 88.25 402 TYR A C 1
ATOM 3062 O O . TYR A 1 402 ? -0.034 4.748 -8.184 1.00 88.25 402 TYR A O 1
ATOM 3070 N N . SER A 1 403 ? 1.762 4.350 -6.913 1.00 84.19 403 SER A N 1
ATOM 3071 C CA . SER A 1 403 ? 1.864 5.711 -6.362 1.00 84.19 403 SER A CA 1
ATOM 3072 C C . SER A 1 403 ? 3.216 5.937 -5.672 1.00 84.19 403 SER A C 1
ATOM 3074 O O . SER A 1 403 ? 4.117 5.104 -5.740 1.00 84.19 403 SER A O 1
ATOM 3076 N N . ALA A 1 404 ? 3.353 7.066 -4.977 1.00 74.00 404 ALA A N 1
ATOM 3077 C CA . ALA A 1 404 ? 4.528 7.563 -4.263 1.00 74.00 404 ALA A CA 1
ATOM 3078 C C . ALA A 1 404 ? 5.718 7.984 -5.138 1.00 74.00 404 ALA A C 1
ATOM 3080 O O . ALA A 1 404 ? 6.471 8.852 -4.705 1.00 74.00 404 ALA A O 1
ATOM 3081 N N . MET A 1 405 ? 5.881 7.414 -6.332 1.00 74.25 405 MET A N 1
ATOM 3082 C CA . MET A 1 405 ? 6.898 7.788 -7.318 1.00 74.25 405 MET A CA 1
ATOM 3083 C C . MET A 1 405 ? 6.322 7.689 -8.741 1.00 74.25 405 MET A C 1
ATOM 3085 O O . MET A 1 405 ? 5.320 6.993 -8.943 1.00 74.25 405 MET A O 1
ATOM 3089 N N . PRO A 1 406 ? 6.936 8.361 -9.730 1.00 69.56 406 PRO A N 1
ATOM 3090 C CA . PRO A 1 406 ? 6.679 8.081 -11.137 1.00 69.56 406 PRO A CA 1
ATOM 3091 C C . PRO A 1 406 ? 7.041 6.631 -11.487 1.00 69.56 406 PRO A C 1
ATOM 3093 O O . PRO A 1 406 ? 7.977 6.068 -10.914 1.00 69.56 406 PRO A O 1
ATOM 3096 N N . LEU A 1 407 ? 6.306 6.050 -12.435 1.00 75.50 407 LEU A N 1
ATOM 3097 C CA . LEU A 1 407 ? 6.707 4.815 -13.104 1.00 75.50 407 LEU A CA 1
ATOM 3098 C C . LEU A 1 407 ? 7.769 5.139 -14.163 1.00 75.50 407 LEU A C 1
ATOM 3100 O O . LEU A 1 407 ? 7.799 6.253 -14.694 1.00 75.50 407 LEU A O 1
ATOM 3104 N N . ASP A 1 408 ? 8.651 4.181 -14.442 1.00 76.75 408 ASP A N 1
ATOM 3105 C CA . ASP A 1 408 ? 9.597 4.307 -15.547 1.00 76.75 408 ASP A CA 1
ATOM 3106 C C . ASP A 1 408 ? 8.853 4.490 -16.880 1.00 76.75 408 ASP A C 1
ATOM 3108 O O . ASP A 1 408 ? 7.802 3.891 -17.100 1.00 76.75 408 ASP A O 1
ATOM 3112 N N . LYS A 1 409 ? 9.384 5.332 -17.773 1.00 73.31 409 LYS A N 1
ATOM 3113 C CA . LYS A 1 409 ? 8.685 5.696 -19.014 1.00 73.31 409 LYS A CA 1
ATOM 3114 C C . LYS A 1 409 ? 8.562 4.536 -19.992 1.00 73.31 409 LYS A C 1
ATOM 3116 O O . LYS A 1 409 ? 7.583 4.487 -20.733 1.00 73.31 409 LYS A O 1
ATOM 3121 N N . GLU A 1 410 ? 9.548 3.645 -20.042 1.00 75.81 410 GLU A N 1
ATOM 3122 C CA . GLU A 1 410 ? 9.467 2.470 -20.905 1.00 75.81 410 GLU A CA 1
ATOM 3123 C C . GLU A 1 410 ? 8.467 1.467 -20.348 1.00 75.81 410 GLU A C 1
ATOM 3125 O O . GLU A 1 410 ? 7.693 0.897 -21.109 1.00 75.81 410 GLU A O 1
ATOM 3130 N N . ASP A 1 411 ? 8.453 1.285 -19.026 1.00 82.56 411 ASP A N 1
ATOM 3131 C CA . ASP A 1 411 ? 7.485 0.421 -18.349 1.00 82.56 411 ASP A CA 1
ATOM 3132 C C . ASP A 1 411 ? 6.046 0.957 -18.492 1.00 82.56 411 ASP A C 1
ATOM 3134 O O . ASP A 1 411 ? 5.131 0.186 -18.779 1.00 82.56 411 ASP A O 1
ATOM 3138 N N . ASP A 1 412 ? 5.852 2.274 -18.373 1.00 79.94 412 ASP A N 1
ATOM 3139 C CA . ASP A 1 412 ? 4.574 2.962 -18.598 1.00 79.94 412 ASP A CA 1
ATOM 3140 C C . ASP A 1 412 ? 4.075 2.789 -20.039 1.00 79.94 412 ASP A C 1
ATOM 3142 O O . ASP A 1 412 ? 2.943 2.361 -20.279 1.00 79.94 412 ASP A O 1
ATOM 3146 N N . LYS A 1 413 ? 4.956 3.048 -21.012 1.00 80.31 413 LYS A N 1
ATOM 3147 C CA . LYS A 1 413 ? 4.662 2.859 -22.434 1.00 80.31 413 LYS A CA 1
ATOM 3148 C C . LYS A 1 413 ? 4.334 1.398 -22.747 1.00 80.31 413 LYS A C 1
ATOM 3150 O O . LYS A 1 413 ? 3.357 1.136 -23.442 1.00 80.31 413 LYS A O 1
ATOM 3155 N N . TRP A 1 414 ? 5.119 0.458 -22.223 1.00 87.25 414 TRP A N 1
ATOM 3156 C CA . TRP A 1 414 ? 4.912 -0.975 -22.425 1.00 87.25 414 TRP A CA 1
ATOM 3157 C C . TRP A 1 414 ? 3.547 -1.429 -21.910 1.00 87.25 414 TRP A C 1
ATOM 3159 O O . TRP A 1 414 ? 2.827 -2.136 -22.615 1.00 87.25 414 TRP A O 1
ATOM 3169 N N . ALA A 1 415 ? 3.177 -1.000 -20.702 1.00 90.44 415 ALA A N 1
ATOM 3170 C CA . ALA A 1 415 ? 1.887 -1.311 -20.103 1.00 90.44 415 ALA A CA 1
ATOM 3171 C C . ALA A 1 415 ? 0.725 -0.771 -20.950 1.00 90.44 415 ALA A C 1
ATOM 3173 O O . ALA A 1 415 ? -0.254 -1.481 -21.173 1.00 90.44 415 ALA A O 1
ATOM 3174 N N . PHE A 1 416 ? 0.858 0.455 -21.465 1.00 85.38 416 PHE A N 1
ATOM 3175 C CA . PHE A 1 416 ? -0.130 1.056 -22.357 1.00 85.38 416 PHE A CA 1
ATOM 3176 C C . PHE A 1 416 ? -0.274 0.289 -23.680 1.00 85.38 416 PHE A C 1
ATOM 3178 O O . PHE A 1 416 ? -1.390 -0.026 -24.086 1.00 85.38 416 PHE A O 1
ATOM 3185 N N . GLU A 1 417 ? 0.839 -0.028 -24.346 1.00 88.94 417 GLU A N 1
ATOM 3186 C CA . GLU A 1 417 ? 0.848 -0.736 -25.636 1.00 88.94 417 GLU A CA 1
ATOM 3187 C C . GLU A 1 417 ? 0.325 -2.175 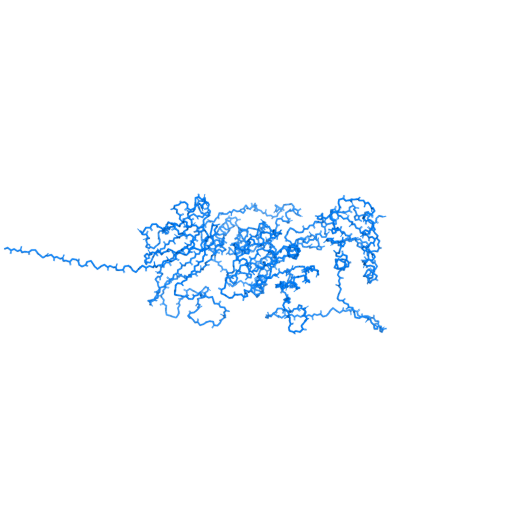-25.531 1.00 88.94 417 GLU A C 1
ATOM 3189 O O . GLU A 1 417 ? -0.143 -2.722 -26.525 1.00 88.94 417 GLU A O 1
ATOM 3194 N N . ASN A 1 418 ? 0.364 -2.766 -24.334 1.00 92.69 418 ASN A N 1
ATOM 3195 C CA . ASN A 1 418 ? -0.084 -4.132 -24.068 1.00 92.69 418 ASN A CA 1
ATOM 3196 C C . ASN A 1 418 ? -1.373 -4.201 -23.230 1.00 92.69 418 ASN A C 1
ATOM 3198 O O . ASN A 1 418 ? -1.635 -5.216 -22.589 1.00 92.69 418 ASN A O 1
ATOM 3202 N N . GLU A 1 419 ? -2.180 -3.137 -23.233 1.00 90.69 419 GLU A N 1
ATOM 3203 C CA . GLU A 1 419 ? -3.533 -3.105 -22.649 1.00 90.69 419 GLU A CA 1
ATOM 3204 C C . GLU A 1 419 ? -3.609 -3.406 -21.138 1.00 90.69 419 GLU A C 1
ATOM 3206 O O . GLU A 1 419 ? -4.645 -3.824 -20.620 1.00 90.69 419 GLU A O 1
ATOM 3211 N N . VAL A 1 420 ? -2.538 -3.137 -20.389 1.00 91.56 420 VAL A N 1
ATOM 3212 C CA . VAL A 1 420 ? -2.550 -3.233 -18.924 1.00 91.56 420 VAL A CA 1
ATOM 3213 C C . VAL A 1 420 ? -3.288 -2.024 -18.344 1.00 91.56 420 VAL A C 1
ATOM 3215 O O . VAL A 1 420 ? -2.971 -0.869 -18.644 1.00 91.56 420 VAL A O 1
ATOM 3218 N N . THR A 1 421 ? -4.274 -2.270 -17.476 1.00 88.50 421 THR A N 1
ATOM 3219 C CA . THR A 1 421 ? -5.124 -1.211 -16.903 1.00 88.50 421 THR A CA 1
ATOM 3220 C C . THR A 1 421 ? -4.393 -0.454 -15.789 1.00 88.50 421 THR A C 1
ATOM 3222 O O . THR A 1 421 ? -4.649 -0.665 -14.606 1.00 88.50 421 THR A O 1
ATOM 3225 N N . LEU A 1 422 ? -3.471 0.441 -16.160 1.00 88.31 422 LEU A N 1
ATOM 3226 C CA . LEU A 1 422 ? -2.718 1.243 -15.197 1.00 88.31 422 LEU A CA 1
ATOM 3227 C C . LEU A 1 422 ? -3.548 2.372 -14.577 1.00 88.31 422 LEU A C 1
ATOM 3229 O O . LEU A 1 422 ? -4.197 3.166 -15.271 1.00 88.31 422 LEU A O 1
ATOM 3233 N N . GLN A 1 423 ? -3.427 2.512 -13.259 1.00 87.50 423 GLN A N 1
ATOM 3234 C CA . GLN A 1 423 ? -3.907 3.670 -12.516 1.00 87.50 423 GLN A CA 1
ATOM 3235 C C . GLN A 1 423 ? -2.827 4.221 -11.590 1.00 87.50 423 GLN A C 1
ATOM 3237 O O . GLN A 1 423 ? -2.041 3.501 -10.975 1.00 87.50 423 GLN A O 1
ATOM 3242 N N . THR A 1 424 ? -2.819 5.535 -11.418 1.00 87.81 424 THR A N 1
ATOM 3243 C CA . THR A 1 424 ? -1.949 6.188 -10.450 1.00 87.81 424 THR A CA 1
ATOM 3244 C C . THR A 1 424 ? -2.645 7.343 -9.762 1.00 87.81 424 THR A C 1
ATOM 3246 O O . THR A 1 424 ? -3.674 7.860 -10.198 1.00 87.81 424 THR A O 1
ATOM 3249 N N . HIS A 1 425 ? -2.098 7.733 -8.623 1.00 86.06 425 HIS A N 1
ATOM 3250 C CA . HIS A 1 425 ? -2.578 8.874 -7.869 1.00 86.06 425 HIS A CA 1
ATOM 3251 C C . HIS A 1 425 ? -1.408 9.634 -7.269 1.00 86.06 425 HIS A C 1
ATOM 3253 O O . HIS A 1 425 ? -0.444 9.047 -6.770 1.00 86.06 425 HIS A O 1
ATOM 3259 N N . PHE A 1 426 ? -1.523 10.956 -7.288 1.00 82.94 426 PHE A N 1
ATOM 3260 C CA . PHE A 1 426 ? -0.626 11.835 -6.566 1.00 82.94 426 PHE A CA 1
ATOM 3261 C C . PHE A 1 426 ? -1.090 11.934 -5.115 1.00 82.94 426 PHE A C 1
ATOM 3263 O O . PHE A 1 426 ? -2.238 12.304 -4.837 1.00 82.94 426 PHE A O 1
ATOM 3270 N N . ALA A 1 427 ? -0.189 11.597 -4.197 1.00 81.75 427 ALA A N 1
ATOM 3271 C CA . ALA A 1 427 ? -0.445 11.609 -2.770 1.00 81.75 427 ALA A CA 1
ATOM 3272 C C . ALA A 1 427 ? 0.815 11.954 -1.978 1.00 81.75 427 ALA A C 1
ATOM 3274 O O . ALA A 1 427 ? 1.935 11.646 -2.389 1.00 81.75 427 ALA A O 1
ATOM 3275 N N . SER A 1 428 ? 0.608 12.516 -0.792 1.00 77.12 428 SER A N 1
ATOM 3276 C CA . SER A 1 428 ? 1.639 12.691 0.229 1.00 77.12 428 SER A CA 1
ATOM 3277 C C . SER A 1 428 ? 1.131 12.207 1.587 1.00 77.12 428 SER A C 1
ATOM 3279 O O . SER A 1 428 ? -0.056 11.914 1.756 1.00 77.12 428 SER A O 1
ATOM 3281 N N . THR A 1 429 ? 2.025 12.101 2.570 1.00 73.25 429 THR A N 1
ATOM 3282 C CA . THR A 1 429 ? 1.610 11.807 3.951 1.00 73.25 429 THR A CA 1
ATOM 3283 C C . THR A 1 429 ? 0.845 12.983 4.558 1.00 73.25 429 THR A C 1
ATOM 3285 O O . THR A 1 429 ? -0.054 12.771 5.363 1.00 73.25 429 THR A O 1
ATOM 3288 N N . GLU A 1 430 ? 1.162 14.202 4.132 1.00 74.94 430 GLU A N 1
ATOM 3289 C CA . GLU A 1 430 ? 0.644 15.468 4.646 1.00 74.94 430 GLU A CA 1
ATOM 3290 C C . GLU A 1 430 ? -0.753 15.811 4.122 1.00 74.94 430 GLU A C 1
ATOM 3292 O O . GLU A 1 430 ? -1.514 16.495 4.798 1.00 74.94 430 GLU A O 1
ATOM 3297 N N . CYS A 1 431 ? -1.097 15.378 2.908 1.00 75.50 431 CYS A N 1
ATOM 3298 C CA . CYS A 1 431 ? -2.343 15.784 2.251 1.00 75.50 431 CYS A CA 1
ATOM 3299 C C . CYS A 1 431 ? -3.222 14.598 1.825 1.00 75.50 431 CYS A C 1
ATOM 3301 O O . CYS A 1 431 ? -4.334 14.790 1.314 1.00 75.50 431 CYS A O 1
ATOM 3303 N N . GLY A 1 432 ? -2.728 13.371 2.023 1.00 79.69 432 GLY A N 1
ATOM 3304 C CA . GLY A 1 432 ? -3.335 12.166 1.476 1.00 79.69 432 GLY A CA 1
ATOM 3305 C C . GLY A 1 432 ? -3.375 12.203 -0.058 1.00 79.69 432 GLY A C 1
ATOM 3306 O O . GLY A 1 432 ? -2.612 12.942 -0.687 1.00 79.69 432 GLY A O 1
ATOM 3307 N N . PRO A 1 433 ? -4.258 11.412 -0.684 1.00 84.38 433 PRO A N 1
ATOM 3308 C CA . PRO A 1 433 ? -4.507 11.484 -2.118 1.00 84.38 433 PRO A CA 1
ATOM 3309 C C . PRO A 1 433 ? -5.137 12.818 -2.529 1.00 84.38 433 PRO A C 1
ATOM 3311 O O . PRO A 1 433 ? -6.016 13.349 -1.842 1.00 84.38 433 PRO A O 1
ATOM 3314 N N . LEU A 1 434 ? -4.693 13.364 -3.658 1.00 83.25 434 LEU A N 1
ATOM 3315 C CA . LEU A 1 434 ? -5.187 14.640 -4.184 1.00 83.25 434 LEU A CA 1
ATOM 3316 C C . LEU A 1 434 ? -5.673 14.524 -5.622 1.00 83.25 434 LEU A C 1
ATOM 3318 O O . LEU A 1 434 ? -6.702 15.096 -5.971 1.00 83.25 434 LEU A O 1
ATOM 3322 N N . MET A 1 435 ? -4.924 13.804 -6.452 1.00 83.75 435 MET A N 1
ATOM 3323 C CA . MET A 1 435 ? -5.208 13.689 -7.875 1.00 83.75 435 MET A CA 1
ATOM 3324 C C . MET A 1 435 ? -5.083 12.243 -8.317 1.00 83.75 435 MET A C 1
ATOM 3326 O O . MET A 1 435 ? -4.262 11.500 -7.784 1.00 83.75 435 MET A O 1
ATOM 3330 N N . THR A 1 436 ? -5.866 11.869 -9.314 1.00 86.56 436 THR A N 1
ATOM 3331 C CA . THR A 1 436 ? -5.869 10.540 -9.923 1.00 86.56 436 THR A CA 1
ATOM 3332 C C . THR A 1 436 ? -5.582 10.651 -11.406 1.00 86.56 436 THR A C 1
ATOM 3334 O O . THR A 1 436 ? -5.826 11.686 -12.028 1.00 86.56 436 THR A O 1
ATOM 3337 N N . LEU A 1 437 ? -5.036 9.583 -11.958 1.00 80.12 437 LEU A N 1
ATOM 3338 C CA . LEU A 1 437 ? -4.809 9.408 -13.374 1.00 80.12 437 LEU A CA 1
ATOM 3339 C C . LEU A 1 437 ? -5.101 7.944 -13.704 1.00 80.12 437 LEU A C 1
ATOM 3341 O O . LEU A 1 437 ? -4.532 7.045 -13.090 1.00 80.12 437 LEU A O 1
ATOM 3345 N N . ALA A 1 438 ? -5.986 7.715 -14.668 1.00 71.31 438 ALA A N 1
ATOM 3346 C CA . ALA A 1 438 ? -6.233 6.397 -15.239 1.00 71.31 438 ALA A CA 1
ATOM 3347 C C . ALA A 1 438 ? -5.702 6.391 -16.677 1.00 71.31 438 ALA A C 1
ATOM 3349 O O . ALA A 1 438 ? -5.962 7.333 -17.425 1.00 71.31 438 ALA A O 1
ATOM 3350 N N . HIS A 1 439 ? -4.955 5.352 -17.059 1.00 61.34 439 HIS A N 1
ATOM 3351 C CA . HIS A 1 439 ? -4.350 5.257 -18.393 1.00 61.34 439 HIS A CA 1
ATOM 3352 C C . HIS A 1 439 ? -5.335 4.822 -19.487 1.00 61.34 439 HIS A C 1
ATOM 3354 O O . HIS A 1 439 ? -5.043 5.006 -20.669 1.00 61.34 439 HIS A O 1
ATOM 3360 N N . ARG A 1 440 ? -6.529 4.311 -19.143 1.00 54.94 440 ARG A N 1
ATOM 3361 C CA . ARG A 1 440 ? -7.590 4.138 -20.146 1.00 54.94 440 ARG A CA 1
ATOM 3362 C C . ARG A 1 440 ? -8.081 5.514 -20.578 1.00 54.94 440 ARG A C 1
ATOM 3364 O O . ARG A 1 440 ? -8.647 6.237 -19.764 1.00 54.94 440 ARG A O 1
ATOM 3371 N N . ARG A 1 441 ? -7.810 5.839 -21.850 1.00 46.50 441 ARG A N 1
ATOM 3372 C CA . ARG A 1 441 ? -8.225 7.037 -22.598 1.00 46.50 441 ARG A CA 1
ATOM 3373 C C . ARG A 1 441 ? -9.259 7.887 -21.859 1.00 46.50 441 ARG A C 1
ATOM 3375 O O . ARG A 1 441 ? -10.428 7.519 -21.770 1.00 46.50 441 ARG A O 1
ATOM 3382 N N . ALA A 1 442 ? -8.855 9.087 -21.459 1.00 46.59 442 ALA A N 1
ATOM 3383 C CA . ALA A 1 442 ? -9.798 10.185 -21.539 1.00 46.59 442 ALA A CA 1
ATOM 3384 C C . ALA A 1 442 ? -10.225 10.341 -23.013 1.00 46.59 442 ALA A C 1
ATOM 3386 O O . ALA A 1 442 ? -9.403 10.165 -23.916 1.00 46.59 442 ALA A O 1
ATOM 3387 N N . GLU A 1 443 ? -11.503 10.638 -23.262 1.00 45.00 443 GLU A N 1
ATOM 3388 C CA . GLU A 1 443 ? -12.073 10.812 -24.613 1.00 45.00 443 GLU A CA 1
ATOM 3389 C C . GLU A 1 443 ? -11.306 11.840 -25.475 1.00 45.00 443 GLU A C 1
ATOM 3391 O O . GLU A 1 443 ? -11.393 11.813 -26.699 1.00 45.00 443 GLU A O 1
ATOM 3396 N N . ASP A 1 444 ? -10.512 12.708 -24.842 1.00 48.41 444 ASP A N 1
ATOM 3397 C CA . ASP A 1 444 ? -9.701 13.773 -25.440 1.00 48.41 444 ASP A CA 1
ATOM 3398 C C . ASP A 1 444 ? -8.275 13.348 -25.859 1.00 48.41 444 ASP A C 1
ATOM 3400 O O . ASP A 1 444 ? -7.550 14.144 -26.457 1.00 48.41 444 ASP A O 1
ATOM 3404 N N . GLY A 1 445 ? -7.853 12.112 -25.565 1.00 47.00 445 GLY A N 1
ATOM 3405 C CA . GLY A 1 445 ? -6.507 11.616 -25.877 1.00 47.00 445 GLY A CA 1
ATOM 3406 C C . GLY A 1 445 ? -5.384 12.207 -25.012 1.00 47.00 445 GLY A C 1
ATOM 3407 O O . GLY A 1 445 ? -4.213 12.041 -25.357 1.00 47.00 445 GLY A O 1
ATOM 3408 N N . VAL A 1 446 ? -5.706 12.881 -23.900 1.00 46.81 446 VAL A N 1
ATOM 3409 C CA . VAL A 1 446 ? -4.730 13.534 -23.016 1.00 46.81 446 VAL A CA 1
ATOM 3410 C C . VAL A 1 446 ? -4.671 12.841 -21.648 1.00 46.81 446 VAL A C 1
ATOM 3412 O O . VAL A 1 446 ? -5.597 12.897 -20.841 1.00 46.81 446 VAL A O 1
ATOM 3415 N N . THR A 1 447 ? -3.526 12.225 -21.348 1.00 63.59 447 THR A N 1
ATOM 3416 C CA . THR A 1 447 ? -3.231 11.590 -20.053 1.00 63.59 447 THR A CA 1
ATOM 3417 C C . THR A 1 447 ? -2.758 12.649 -19.047 1.00 63.59 447 THR A C 1
ATOM 3419 O O . THR A 1 447 ? -1.571 12.963 -18.972 1.00 63.59 447 THR A O 1
ATOM 3422 N N . VAL A 1 448 ? -3.682 13.245 -18.285 1.00 70.00 448 VAL A N 1
ATOM 3423 C CA . VAL A 1 448 ? -3.375 14.249 -17.243 1.00 70.00 448 VAL A CA 1
ATOM 3424 C C . VAL A 1 448 ? -4.013 13.905 -15.904 1.00 70.00 448 VAL A C 1
ATOM 3426 O O . VAL A 1 448 ? -5.134 13.401 -15.840 1.00 70.00 448 VAL A O 1
ATOM 3429 N N . PHE A 1 449 ? -3.302 14.216 -14.819 1.00 80.06 449 PHE A N 1
ATOM 3430 C CA . PHE A 1 449 ? -3.845 14.117 -13.469 1.00 80.06 449 PHE A CA 1
ATOM 3431 C C . PHE A 1 449 ? -5.086 14.996 -13.313 1.00 80.06 449 PHE A C 1
ATOM 3433 O O . PHE A 1 449 ? -5.081 16.173 -13.677 1.00 80.06 449 PHE A O 1
ATOM 3440 N N . ARG A 1 450 ? -6.131 14.431 -12.708 1.00 83.88 450 ARG A N 1
ATOM 3441 C CA . ARG A 1 450 ? -7.368 15.133 -12.364 1.00 83.88 450 ARG A CA 1
ATOM 3442 C C . ARG A 1 450 ? -7.555 15.159 -10.848 1.00 83.88 450 ARG A C 1
ATOM 3444 O O . ARG A 1 450 ? -7.292 14.141 -10.201 1.00 83.88 450 ARG A O 1
ATOM 3451 N N . PRO A 1 451 ? -7.998 16.284 -10.259 1.00 86.31 451 PRO A N 1
ATOM 3452 C CA . PRO A 1 451 ? -8.365 16.328 -8.847 1.00 86.31 451 PRO A CA 1
ATOM 3453 C C . PRO A 1 451 ? -9.437 15.284 -8.526 1.00 86.31 451 PRO A C 1
ATOM 3455 O O . PRO A 1 451 ? -10.297 15.005 -9.363 1.00 86.31 451 PRO A O 1
ATOM 3458 N N . MET A 1 452 ? -9.395 14.699 -7.330 1.00 85.25 452 MET A N 1
ATOM 3459 C CA . MET A 1 452 ? -10.433 13.752 -6.913 1.00 85.25 452 MET A CA 1
ATOM 3460 C C . MET A 1 452 ? -11.782 14.461 -6.727 1.00 85.25 452 MET A C 1
ATOM 3462 O O . MET A 1 452 ? -11.842 15.571 -6.203 1.00 85.25 452 MET A O 1
ATOM 3466 N N . GLY A 1 453 ? -12.874 13.818 -7.142 1.00 81.31 453 GLY A N 1
ATOM 3467 C CA . GLY A 1 453 ? -14.225 14.345 -6.929 1.00 81.31 453 GLY A CA 1
ATOM 3468 C C . GLY A 1 453 ? -14.597 14.405 -5.443 1.00 81.31 453 GLY A C 1
ATOM 3469 O O . GLY A 1 453 ? -14.083 13.623 -4.649 1.00 81.31 453 GLY A O 1
ATOM 3470 N N . GLY A 1 454 ? -15.484 15.332 -5.071 1.00 81.50 454 GLY A N 1
ATOM 3471 C CA . GLY A 1 454 ? -15.970 15.478 -3.689 1.00 81.50 454 GLY A CA 1
ATOM 3472 C C . GLY A 1 454 ? -15.066 16.295 -2.757 1.00 81.50 454 GLY A C 1
ATOM 3473 O O . GLY A 1 454 ? -15.362 16.407 -1.571 1.00 81.50 454 GLY A O 1
ATOM 3474 N N . PHE A 1 455 ? -13.988 16.899 -3.270 1.00 83.31 455 PHE A N 1
ATOM 3475 C CA . PHE A 1 455 ? -13.051 17.700 -2.477 1.00 83.31 455 PHE A CA 1
ATOM 3476 C C . PHE A 1 455 ? -12.736 19.043 -3.142 1.00 83.31 455 PHE A C 1
ATOM 3478 O O . PHE A 1 455 ? -12.740 19.175 -4.367 1.00 83.31 455 PHE A O 1
ATOM 3485 N N . THR A 1 456 ? -12.404 20.040 -2.321 1.00 82.19 456 THR A N 1
ATOM 3486 C CA . THR A 1 456 ? -12.040 21.382 -2.788 1.00 82.19 456 THR A CA 1
ATOM 3487 C C . THR A 1 456 ? -10.526 21.540 -2.832 1.00 82.19 456 THR A C 1
ATOM 3489 O O . THR A 1 456 ? -9.843 21.393 -1.819 1.00 82.19 456 THR A O 1
ATOM 3492 N N . TYR A 1 457 ? -10.004 21.909 -4.000 1.00 83.25 457 TYR A N 1
ATOM 3493 C CA . TYR A 1 457 ? -8.582 22.163 -4.218 1.00 83.25 457 TYR A CA 1
ATOM 3494 C C . TYR A 1 457 ? -8.366 23.584 -4.722 1.00 83.25 457 TYR A C 1
ATOM 3496 O O . TYR A 1 457 ? -9.154 24.106 -5.509 1.00 83.25 457 TYR A O 1
ATOM 3504 N N . LYS A 1 458 ? -7.254 24.197 -4.312 1.00 82.00 458 LYS A N 1
ATOM 3505 C CA . LYS A 1 458 ? -6.786 25.467 -4.865 1.00 82.00 458 LYS A CA 1
ATOM 3506 C C . LYS A 1 458 ? -5.390 25.276 -5.439 1.00 82.00 458 LYS A C 1
ATOM 3508 O O . LYS A 1 458 ? -4.430 25.115 -4.693 1.00 82.00 458 LYS A O 1
ATOM 3513 N N . PHE A 1 459 ? -5.282 25.334 -6.761 1.00 80.19 459 PHE A N 1
ATOM 3514 C CA . PHE A 1 459 ? -3.997 25.358 -7.450 1.00 80.19 459 PHE A CA 1
ATOM 3515 C C . PHE A 1 459 ? -3.536 26.809 -7.559 1.00 80.19 459 PHE A C 1
ATOM 3517 O O . PHE A 1 459 ? -4.172 27.623 -8.226 1.00 80.19 459 PHE A O 1
ATOM 3524 N N . ILE A 1 460 ? -2.466 27.153 -6.844 1.00 80.50 460 ILE A N 1
ATOM 3525 C CA . ILE A 1 460 ? -1.893 28.501 -6.846 1.00 80.50 460 ILE A CA 1
ATOM 3526 C C . ILE A 1 460 ? -0.676 28.473 -7.776 1.00 80.50 460 ILE A C 1
ATOM 3528 O O . ILE A 1 460 ? 0.272 27.747 -7.474 1.00 80.50 460 ILE A O 1
ATOM 3532 N N . PRO A 1 461 ? -0.676 29.227 -8.891 1.00 75.81 461 PRO A N 1
ATOM 3533 C CA . PRO A 1 461 ? 0.498 29.337 -9.746 1.00 75.81 461 PRO A CA 1
ATOM 3534 C C . PRO A 1 461 ? 1.700 29.829 -8.940 1.00 75.81 461 PRO A C 1
ATOM 3536 O O . PRO A 1 461 ? 1.572 30.753 -8.130 1.00 75.81 461 PRO A O 1
ATOM 3539 N N . PHE A 1 462 ? 2.868 29.232 -9.171 1.00 69.38 462 PHE A N 1
ATOM 3540 C CA . PHE A 1 462 ? 4.109 29.739 -8.602 1.00 69.38 462 PHE A CA 1
ATOM 3541 C C . PHE A 1 462 ? 4.339 31.163 -9.129 1.00 69.38 462 PHE A C 1
ATOM 3543 O O . PHE A 1 462 ? 4.435 31.377 -10.336 1.00 69.38 462 PHE A O 1
ATOM 3550 N N . ARG A 1 463 ? 4.356 32.159 -8.237 1.00 61.28 463 ARG A N 1
ATOM 3551 C CA . ARG A 1 463 ? 4.702 33.534 -8.607 1.00 61.28 463 ARG A CA 1
ATOM 3552 C C . ARG A 1 463 ? 6.215 33.613 -8.751 1.00 61.28 463 ARG A C 1
ATOM 3554 O O . ARG A 1 463 ? 6.913 33.592 -7.742 1.00 61.28 463 ARG A O 1
ATOM 3561 N N . GLU A 1 464 ? 6.712 33.774 -9.971 1.00 49.88 464 GLU A N 1
ATOM 3562 C CA . GLU A 1 464 ? 8.038 34.360 -10.145 1.00 49.88 464 GLU A CA 1
ATOM 3563 C C . GLU A 1 464 ? 7.975 35.805 -9.637 1.00 49.88 464 GLU A C 1
ATOM 3565 O O . GLU A 1 464 ? 7.200 36.630 -10.128 1.00 49.88 464 GLU A O 1
ATOM 3570 N N . SER A 1 465 ? 8.744 36.117 -8.597 1.00 40.47 465 SER A N 1
ATOM 3571 C CA . SER A 1 465 ? 8.999 37.496 -8.193 1.00 40.47 465 SER A CA 1
ATOM 3572 C C . SER A 1 465 ? 9.676 38.217 -9.359 1.00 40.47 465 SER A C 1
ATOM 3574 O O . SER A 1 465 ? 10.825 37.928 -9.685 1.00 40.47 465 SER A O 1
ATOM 3576 N N . GLY A 1 466 ? 8.941 39.105 -10.026 1.00 41.34 466 GLY A N 1
ATOM 3577 C CA . GLY A 1 466 ? 9.399 39.748 -11.251 1.00 41.34 466 GLY A CA 1
ATOM 3578 C C . GLY A 1 466 ? 10.584 40.697 -11.061 1.00 41.34 466 GLY A C 1
ATOM 3579 O O . GLY A 1 466 ? 10.692 41.393 -10.057 1.00 41.34 466 GLY A O 1
ATOM 3580 N N . SER A 1 467 ? 11.417 40.787 -12.096 1.00 34.66 467 SER A N 1
ATOM 3581 C CA . SER A 1 467 ? 11.872 42.059 -12.671 1.00 34.66 467 SER A CA 1
ATOM 3582 C C . SER A 1 467 ? 12.536 41.797 -14.028 1.00 34.66 467 SER A C 1
ATOM 3584 O O . SER A 1 467 ? 13.311 40.857 -14.169 1.00 34.66 467 SER A O 1
ATOM 3586 N N . GLY A 1 468 ? 12.231 42.628 -15.027 1.00 32.81 468 GLY A N 1
ATOM 3587 C CA . GLY A 1 468 ? 12.991 42.686 -16.279 1.00 32.81 468 GLY A CA 1
ATOM 3588 C C . GLY A 1 468 ? 12.166 42.428 -17.534 1.00 32.81 468 GLY A C 1
ATOM 3589 O O . GLY A 1 468 ? 11.841 41.300 -17.879 1.00 32.81 468 GLY A O 1
ATOM 3590 N N . SER A 1 469 ? 11.855 43.516 -18.225 1.00 36.28 469 SER A N 1
ATOM 3591 C CA . SER A 1 469 ? 11.246 43.593 -19.550 1.00 36.28 469 SER A CA 1
ATOM 3592 C C . SER A 1 469 ? 11.863 42.661 -20.604 1.00 36.28 469 SER A C 1
ATOM 3594 O O . SER A 1 469 ? 13.077 42.640 -20.778 1.00 36.28 469 SER A O 1
ATOM 3596 N N . GLY A 1 470 ? 10.993 42.048 -21.412 1.00 39.53 470 GLY A N 1
ATOM 3597 C CA . GLY A 1 470 ? 11.221 41.879 -22.850 1.00 39.53 470 GLY A CA 1
ATOM 3598 C C . GLY A 1 470 ? 12.257 40.844 -23.285 1.00 39.53 470 GLY A C 1
ATOM 3599 O O . GLY A 1 470 ? 13.271 41.203 -23.868 1.00 39.53 470 GLY A O 1
ATOM 3600 N N . ALA A 1 471 ? 11.943 39.560 -23.138 1.00 31.25 471 ALA A N 1
ATOM 3601 C CA . ALA A 1 471 ? 12.406 38.542 -24.079 1.00 31.25 471 ALA A CA 1
ATOM 3602 C C . ALA A 1 471 ? 11.376 37.411 -24.124 1.00 31.25 471 ALA A C 1
ATOM 3604 O O . ALA A 1 471 ? 11.045 36.821 -23.097 1.00 31.25 471 ALA A O 1
ATOM 3605 N N . SER A 1 472 ? 10.853 37.114 -25.312 1.00 34.19 472 SER A N 1
ATOM 3606 C CA . SER A 1 472 ? 10.053 35.918 -25.563 1.00 34.19 472 SER A CA 1
ATOM 3607 C C . SER A 1 472 ? 10.900 34.678 -25.259 1.00 34.19 472 SER A C 1
ATOM 3609 O O . SER A 1 472 ? 11.694 34.247 -26.097 1.00 34.19 472 SER A O 1
ATOM 3611 N N . ARG A 1 473 ? 10.770 34.119 -24.051 1.00 35.06 473 ARG A N 1
ATOM 3612 C CA . ARG A 1 473 ? 11.366 32.822 -23.717 1.00 35.06 473 ARG A CA 1
ATOM 3613 C C . ARG A 1 473 ? 10.595 31.704 -24.433 1.00 35.06 473 ARG A C 1
ATOM 3615 O O . ARG A 1 473 ? 9.363 31.754 -24.482 1.00 35.06 473 ARG A O 1
ATOM 3622 N N . PRO A 1 474 ? 11.280 30.694 -24.996 1.00 33.22 474 PRO A N 1
ATOM 3623 C CA . PRO A 1 474 ? 10.611 29.521 -25.544 1.00 33.22 474 PRO A CA 1
ATOM 3624 C C . PRO A 1 474 ? 9.896 28.763 -24.417 1.00 33.22 474 PRO A C 1
ATOM 3626 O O . PRO A 1 474 ? 10.418 28.683 -23.310 1.00 33.22 474 PRO A O 1
ATOM 3629 N N . ARG A 1 475 ? 8.703 28.219 -24.710 1.00 33.94 475 ARG A N 1
ATOM 3630 C CA . ARG A 1 475 ? 7.851 27.435 -23.790 1.00 33.94 475 ARG A CA 1
ATOM 3631 C C . ARG A 1 475 ? 8.685 26.483 -22.914 1.00 33.94 475 ARG A C 1
ATOM 3633 O O . ARG A 1 475 ? 9.142 25.444 -23.390 1.00 33.94 475 ARG A O 1
ATOM 3640 N N . GLU A 1 476 ? 8.865 26.831 -21.643 1.00 37.38 476 GLU A N 1
ATOM 3641 C CA . GLU A 1 476 ? 9.512 25.976 -20.647 1.00 37.38 476 GLU A CA 1
ATOM 3642 C C . GLU A 1 476 ? 8.610 24.763 -20.350 1.00 37.38 476 GLU A C 1
ATOM 3644 O O . GLU A 1 476 ? 7.420 24.905 -20.065 1.00 37.38 476 GLU A O 1
ATOM 3649 N N . ARG A 1 477 ? 9.165 23.547 -20.460 1.00 36.28 477 ARG A N 1
ATOM 3650 C CA . ARG A 1 477 ? 8.524 22.325 -19.943 1.00 36.28 477 ARG A CA 1
ATOM 3651 C C . ARG A 1 477 ? 8.692 22.292 -18.413 1.00 36.28 477 ARG A C 1
ATOM 3653 O O . ARG A 1 477 ? 9.724 22.771 -17.944 1.00 36.28 477 ARG A O 1
ATOM 3660 N N . PRO A 1 478 ? 7.753 21.704 -17.645 1.00 36.00 478 PRO A N 1
ATOM 3661 C CA . PRO A 1 478 ? 7.831 21.654 -16.183 1.00 36.00 478 PRO A CA 1
ATOM 3662 C C . PRO A 1 478 ? 9.158 21.050 -15.703 1.00 36.00 478 PRO A C 1
ATOM 3664 O O . PRO A 1 478 ? 9.652 20.096 -16.308 1.00 36.00 478 PRO A O 1
ATOM 3667 N N . GLY A 1 479 ? 9.729 21.626 -14.640 1.00 40.22 479 GLY A N 1
ATOM 3668 C CA . GLY A 1 479 ? 11.043 21.285 -14.089 1.00 40.22 479 GLY A CA 1
ATOM 3669 C C . GLY A 1 479 ? 11.194 19.803 -13.748 1.00 40.22 479 GLY A C 1
ATOM 3670 O O . GLY A 1 479 ? 10.711 19.341 -12.720 1.00 40.22 479 GLY A O 1
ATOM 3671 N N . LEU A 1 480 ? 11.883 19.065 -14.618 1.00 50.72 480 LEU A N 1
ATOM 3672 C CA . LEU A 1 480 ? 12.416 17.739 -14.309 1.00 50.72 480 LEU A CA 1
ATOM 3673 C C . LEU A 1 480 ? 13.538 17.910 -13.279 1.00 50.72 480 LEU A C 1
ATOM 3675 O O . LEU A 1 480 ? 14.340 18.833 -13.418 1.00 50.72 480 LEU A O 1
ATOM 3679 N N . SER A 1 481 ? 13.620 17.045 -12.268 1.00 73.75 481 SER A N 1
ATOM 3680 C CA . SER A 1 481 ? 14.804 17.010 -11.402 1.00 73.75 481 SER A CA 1
ATOM 3681 C C . SER A 1 481 ? 16.029 16.515 -12.187 1.00 73.75 481 SER A C 1
ATOM 3683 O O . SER A 1 481 ? 15.887 15.909 -13.253 1.00 73.75 481 SER A O 1
ATOM 3685 N N . ILE A 1 482 ? 17.240 16.751 -11.667 1.00 80.00 482 ILE A N 1
ATOM 3686 C CA . ILE A 1 482 ? 18.482 16.234 -12.272 1.00 80.00 482 ILE A CA 1
ATOM 3687 C C . ILE A 1 482 ? 18.388 14.711 -12.456 1.00 80.00 482 ILE A C 1
ATOM 3689 O O . ILE A 1 482 ? 18.663 14.200 -13.539 1.00 80.00 482 ILE A O 1
ATOM 3693 N N . GLU A 1 483 ? 17.922 14.000 -11.425 1.00 83.88 483 GLU A N 1
ATOM 3694 C CA . GLU A 1 483 ? 17.744 12.547 -11.456 1.00 83.88 483 GLU A CA 1
ATOM 3695 C C . GLU A 1 483 ? 16.718 12.117 -12.517 1.00 83.88 483 GLU A C 1
ATOM 3697 O O . GLU A 1 483 ? 16.985 11.195 -13.281 1.00 83.88 483 GLU A O 1
ATOM 3702 N N . ASP A 1 484 ? 15.572 12.800 -12.627 1.00 75.38 484 ASP A N 1
ATOM 3703 C CA . ASP A 1 484 ? 14.546 12.452 -13.626 1.00 75.38 484 ASP A CA 1
ATOM 3704 C C . ASP A 1 484 ? 15.030 12.690 -15.055 1.00 75.38 484 ASP A C 1
ATOM 3706 O O . ASP A 1 484 ? 14.707 11.925 -15.966 1.00 75.38 484 ASP A O 1
ATOM 3710 N N . ASN A 1 485 ? 15.822 13.744 -15.267 1.00 82.88 485 ASN A N 1
ATOM 3711 C CA . ASN A 1 485 ? 16.452 13.975 -16.556 1.00 82.88 485 ASN A CA 1
ATOM 3712 C C . ASN A 1 485 ? 17.435 12.851 -16.893 1.00 82.88 485 ASN A C 1
ATOM 3714 O O . ASN A 1 485 ? 17.388 12.339 -18.007 1.00 82.88 485 ASN A O 1
ATOM 3718 N N . ILE A 1 486 ? 18.287 12.454 -15.945 1.00 88.38 486 ILE A N 1
ATOM 3719 C CA . ILE A 1 486 ? 19.273 11.384 -16.142 1.00 88.38 486 ILE A CA 1
ATOM 3720 C C . ILE A 1 486 ? 18.576 10.055 -16.434 1.00 88.38 486 ILE A C 1
ATOM 3722 O O . ILE A 1 486 ? 18.883 9.443 -17.453 1.00 88.38 486 ILE A O 1
ATOM 3726 N N . ARG A 1 487 ? 17.595 9.649 -15.615 1.00 83.56 487 ARG A N 1
ATOM 3727 C CA . ARG A 1 487 ? 16.791 8.435 -15.853 1.00 83.56 487 ARG A CA 1
ATOM 3728 C C . ARG A 1 487 ? 16.180 8.431 -17.250 1.00 83.56 487 ARG A C 1
ATOM 3730 O O . ARG A 1 487 ? 16.136 7.400 -17.899 1.00 83.56 487 ARG A O 1
ATOM 3737 N N . ASN A 1 488 ? 15.755 9.594 -17.739 1.00 81.25 488 ASN A N 1
ATOM 3738 C CA . ASN A 1 488 ? 15.154 9.719 -19.059 1.00 81.25 488 ASN A CA 1
ATOM 3739 C C . ASN A 1 488 ? 16.160 9.653 -20.222 1.00 81.25 488 ASN A C 1
ATOM 3741 O O . ASN A 1 488 ? 15.852 9.059 -21.247 1.00 81.25 488 ASN A O 1
ATOM 3745 N N . VAL A 1 489 ? 17.321 10.308 -20.122 1.00 88.19 489 VAL A N 1
ATOM 3746 C CA . VAL A 1 489 ? 18.282 10.391 -21.247 1.00 88.19 489 VAL A CA 1
ATOM 3747 C C . VAL A 1 489 ? 19.320 9.265 -21.246 1.00 88.19 489 VAL A C 1
ATOM 3749 O O . VAL A 1 489 ? 19.954 9.019 -22.272 1.00 88.19 489 VAL A O 1
ATOM 3752 N N . CYS A 1 490 ? 19.484 8.582 -20.114 1.00 89.94 490 CYS A N 1
ATOM 3753 C CA . CYS A 1 490 ? 20.453 7.510 -19.901 1.00 89.94 490 CYS A CA 1
ATOM 3754 C C . CYS A 1 490 ? 19.785 6.177 -19.513 1.00 89.94 490 CYS A C 1
ATOM 3756 O O . CYS A 1 490 ? 20.445 5.349 -18.892 1.00 89.94 490 CYS A O 1
ATOM 3758 N N . ALA A 1 491 ? 18.504 5.962 -19.839 1.00 84.69 491 ALA A N 1
ATOM 3759 C CA . ALA A 1 491 ? 17.749 4.756 -19.457 1.00 84.69 491 ALA A CA 1
ATOM 3760 C C . ALA A 1 491 ? 18.426 3.436 -19.890 1.00 84.69 491 ALA A C 1
ATOM 3762 O O . ALA A 1 491 ? 18.386 2.435 -19.183 1.00 84.69 491 ALA A O 1
ATOM 3763 N N . ASP A 1 492 ? 19.107 3.448 -21.035 1.00 86.12 492 ASP A N 1
ATOM 3764 C CA . ASP A 1 492 ? 19.898 2.336 -21.572 1.00 86.12 492 ASP A CA 1
ATOM 3765 C C . ASP A 1 492 ? 21.213 2.098 -20.812 1.00 86.12 492 ASP A C 1
ATOM 3767 O O . ASP A 1 492 ? 21.739 0.987 -20.815 1.00 86.12 492 ASP A O 1
ATOM 3771 N N . LEU A 1 493 ? 21.743 3.123 -20.143 1.00 88.75 493 LEU A N 1
ATOM 3772 C CA . LEU A 1 493 ? 23.047 3.092 -19.477 1.00 88.75 493 LEU A CA 1
ATOM 3773 C C . LEU A 1 493 ? 22.943 2.806 -17.978 1.00 88.75 493 LEU A C 1
ATOM 3775 O O . LEU A 1 493 ? 23.858 2.210 -17.403 1.00 88.75 493 LEU A O 1
ATOM 3779 N N . ILE A 1 494 ? 21.862 3.258 -17.339 1.00 89.25 494 ILE A N 1
ATOM 3780 C CA . ILE A 1 494 ? 21.732 3.252 -15.882 1.00 89.25 494 ILE A CA 1
ATOM 3781 C C . ILE A 1 494 ? 20.517 2.457 -15.399 1.00 89.25 494 ILE A C 1
ATOM 3783 O O . ILE A 1 494 ? 19.415 2.562 -15.929 1.00 89.25 494 ILE A O 1
ATOM 3787 N N . HIS A 1 495 ? 20.717 1.699 -14.326 1.00 86.38 495 HIS A N 1
ATOM 3788 C CA . HIS A 1 495 ? 19.654 1.021 -13.600 1.00 86.38 495 HIS A CA 1
ATOM 3789 C C . HIS A 1 495 ? 18.947 1.964 -12.620 1.00 86.38 495 HIS A C 1
ATOM 3791 O O . HIS A 1 495 ? 17.724 1.944 -12.507 1.00 86.38 495 HIS A O 1
ATOM 3797 N N . GLU A 1 496 ? 19.716 2.768 -11.882 1.00 87.81 496 GLU A N 1
ATOM 3798 C CA . GLU A 1 496 ? 19.197 3.769 -10.949 1.00 87.81 496 GLU A CA 1
ATOM 3799 C C . GLU A 1 496 ? 20.244 4.858 -10.699 1.00 87.81 496 GLU A C 1
ATOM 3801 O O . GLU A 1 496 ? 21.447 4.630 -10.838 1.00 87.81 496 GLU A O 1
ATOM 3806 N N . CYS A 1 497 ? 19.797 6.044 -10.293 1.00 90.38 497 CYS A N 1
ATOM 3807 C CA . CYS A 1 497 ? 20.690 7.107 -9.855 1.00 90.38 497 CYS A CA 1
ATOM 3808 C C . CYS A 1 497 ? 20.117 7.918 -8.692 1.00 90.38 497 CYS A C 1
ATOM 3810 O O . CYS A 1 497 ? 18.902 7.986 -8.483 1.00 90.38 497 CYS A O 1
ATOM 3812 N N . VAL A 1 498 ? 21.002 8.594 -7.967 1.00 89.12 498 VAL A N 1
ATOM 3813 C CA . VAL A 1 498 ? 20.635 9.522 -6.897 1.00 89.12 498 VAL A CA 1
ATOM 3814 C C . VAL A 1 498 ? 21.606 10.694 -6.858 1.00 89.12 498 VAL A C 1
ATOM 3816 O O . VAL A 1 498 ? 22.812 10.518 -7.018 1.00 89.12 498 VAL A O 1
ATOM 3819 N N . VAL A 1 499 ? 21.083 11.896 -6.639 1.00 87.31 499 VAL A N 1
ATOM 3820 C CA . VAL A 1 499 ? 21.892 13.100 -6.448 1.00 87.31 499 VAL A CA 1
ATOM 3821 C C . VAL A 1 499 ? 21.972 13.416 -4.956 1.00 87.31 499 VAL A C 1
ATOM 3823 O O . VAL A 1 499 ? 20.954 13.465 -4.258 1.00 87.31 499 VAL A O 1
ATOM 3826 N N . VAL A 1 500 ? 23.195 13.619 -4.472 1.00 83.88 500 VAL A N 1
ATOM 3827 C CA . VAL A 1 500 ? 23.535 13.943 -3.078 1.00 83.88 500 VAL A CA 1
ATOM 3828 C C . VAL A 1 500 ? 24.500 15.130 -3.024 1.00 83.88 500 VAL A C 1
ATOM 3830 O O . VAL A 1 500 ? 24.956 15.603 -4.063 1.00 83.88 500 VAL A O 1
ATOM 3833 N N . GLY A 1 501 ? 24.817 15.635 -1.831 1.00 71.62 501 GLY A N 1
ATOM 3834 C CA . GLY A 1 501 ? 25.770 16.740 -1.670 1.00 71.62 501 GLY A CA 1
ATOM 3835 C C . GLY A 1 501 ? 25.290 17.830 -0.720 1.00 71.62 501 GLY A C 1
ATOM 3836 O O . GLY A 1 501 ? 25.574 19.008 -0.932 1.00 71.62 501 GLY A O 1
ATOM 3837 N N . ASN A 1 502 ? 24.543 17.473 0.323 1.00 69.56 502 ASN A N 1
ATOM 3838 C CA . ASN A 1 502 ? 24.090 18.431 1.318 1.00 69.56 502 ASN A CA 1
ATOM 3839 C C . ASN A 1 502 ? 25.280 19.175 1.957 1.00 69.56 502 ASN A C 1
ATOM 3841 O O . ASN A 1 502 ? 26.252 18.563 2.403 1.00 69.56 502 ASN A O 1
ATOM 3845 N N . GLY A 1 503 ? 25.209 20.509 1.987 1.00 66.56 503 GLY A N 1
ATOM 3846 C CA . GLY A 1 503 ? 26.286 21.366 2.497 1.00 66.56 503 GLY A CA 1
ATOM 3847 C C . GLY A 1 503 ? 27.537 21.449 1.608 1.00 66.56 503 GLY A C 1
ATOM 3848 O O . GLY A 1 503 ? 28.566 21.937 2.072 1.00 66.56 503 GLY A O 1
ATOM 3849 N N . ARG A 1 504 ? 27.479 20.979 0.353 1.00 75.38 504 ARG A N 1
ATOM 3850 C CA . ARG A 1 504 ? 28.585 21.036 -0.618 1.00 75.38 504 ARG A CA 1
ATOM 3851 C C . ARG A 1 504 ? 28.378 22.144 -1.661 1.00 75.38 504 ARG A C 1
ATOM 3853 O O . ARG A 1 504 ? 27.241 22.536 -1.910 1.00 75.38 504 ARG A O 1
ATOM 3860 N N . PRO A 1 505 ? 29.455 22.656 -2.293 1.00 70.12 505 PRO A N 1
ATOM 3861 C CA . PRO A 1 505 ? 29.366 23.756 -3.266 1.00 70.12 505 PRO A CA 1
ATOM 3862 C C . PRO A 1 505 ? 28.724 23.377 -4.615 1.00 70.12 505 PRO A C 1
ATOM 3864 O O . PRO A 1 505 ? 28.357 24.259 -5.385 1.00 70.12 505 PRO A O 1
ATOM 3867 N N . SER A 1 506 ? 28.622 22.085 -4.917 1.00 75.50 506 SER A N 1
ATOM 3868 C CA . SER A 1 506 ? 27.923 21.513 -6.080 1.00 75.50 506 SER A CA 1
ATOM 3869 C C . SER A 1 506 ? 27.420 20.114 -5.717 1.00 75.50 506 SER A C 1
ATOM 3871 O O . SER A 1 506 ? 27.901 19.584 -4.721 1.00 75.50 506 SER A O 1
ATOM 3873 N N . PRO A 1 507 ? 26.464 19.506 -6.433 1.00 86.56 507 PRO A N 1
ATOM 3874 C CA . PRO A 1 507 ? 25.998 18.147 -6.146 1.00 86.56 507 PRO A CA 1
ATOM 3875 C C . PRO A 1 507 ? 26.906 17.045 -6.728 1.00 86.56 507 PRO A C 1
ATOM 3877 O O . PRO A 1 507 ? 27.604 17.257 -7.718 1.00 86.56 507 PRO A O 1
ATOM 3880 N N . THR A 1 508 ? 26.832 15.843 -6.151 1.00 90.38 508 THR A N 1
ATOM 3881 C CA . THR A 1 508 ? 27.459 14.608 -6.652 1.00 90.38 508 THR A CA 1
ATOM 3882 C C . THR A 1 508 ? 26.376 13.612 -7.072 1.00 90.38 508 THR A C 1
ATOM 3884 O O . THR A 1 508 ? 25.421 13.356 -6.335 1.00 90.38 508 THR A O 1
ATOM 3887 N N . LEU A 1 509 ? 26.526 13.033 -8.261 1.00 93.12 509 LEU A N 1
ATOM 3888 C CA . LEU A 1 509 ? 25.656 12.003 -8.819 1.00 93.12 509 LEU A CA 1
ATOM 3889 C C . LEU A 1 509 ? 26.211 10.612 -8.506 1.00 93.12 509 LEU A C 1
ATOM 3891 O O . LEU A 1 509 ? 27.339 10.310 -8.875 1.00 93.12 509 LEU A O 1
ATOM 3895 N N . PHE A 1 510 ? 25.395 9.746 -7.916 1.00 94.06 510 PHE A N 1
ATOM 3896 C CA . PHE A 1 510 ? 25.669 8.314 -7.800 1.00 94.06 510 PHE A CA 1
ATOM 3897 C C . PHE A 1 510 ? 24.846 7.530 -8.818 1.00 94.06 510 PHE A C 1
ATOM 3899 O O . PHE A 1 510 ? 23.660 7.818 -9.005 1.00 94.06 510 PHE A O 1
ATOM 3906 N N . VAL A 1 511 ? 25.462 6.531 -9.450 1.00 93.81 511 VAL A N 1
ATOM 3907 C CA . VAL A 1 511 ? 24.866 5.761 -10.547 1.00 93.81 511 VAL A CA 1
ATOM 3908 C C . VAL A 1 511 ? 25.103 4.265 -10.366 1.00 93.81 511 VAL A C 1
ATOM 3910 O O . VAL A 1 511 ? 26.239 3.835 -10.184 1.00 93.81 511 VAL A O 1
ATOM 3913 N N . GLU A 1 512 ? 24.033 3.480 -10.485 1.00 92.38 512 GLU A N 1
ATOM 3914 C CA . GLU A 1 512 ? 24.076 2.032 -10.698 1.00 92.38 512 GLU A CA 1
ATOM 3915 C C . GLU A 1 512 ? 23.955 1.752 -12.211 1.00 92.38 512 GLU A C 1
ATOM 3917 O O . GLU A 1 512 ? 22.971 2.194 -12.812 1.00 92.38 512 GLU A O 1
ATOM 3922 N N . PRO A 1 513 ? 24.892 1.034 -12.855 1.00 91.19 513 PRO A N 1
ATOM 3923 C CA . PRO A 1 513 ? 24.828 0.741 -14.291 1.00 91.19 513 PRO A CA 1
ATOM 3924 C C . PRO A 1 513 ? 23.749 -0.301 -14.645 1.00 91.19 513 PRO A C 1
ATOM 3926 O O . PRO A 1 513 ? 23.381 -1.145 -13.822 1.00 91.19 513 PRO A O 1
ATOM 3929 N N . SER A 1 514 ? 23.244 -0.261 -15.885 1.00 85.00 514 SER A N 1
ATOM 3930 C CA . SER A 1 514 ? 22.211 -1.190 -16.388 1.00 85.00 514 SER A CA 1
ATOM 3931 C C . SER A 1 514 ? 22.698 -2.639 -16.502 1.00 85.00 514 SER A C 1
ATOM 3933 O O . SER A 1 514 ? 21.990 -3.571 -16.103 1.00 85.00 514 SER A O 1
ATOM 3935 N N . SER A 1 515 ? 23.912 -2.850 -17.015 1.00 78.75 515 SER A N 1
ATOM 3936 C CA . SER A 1 515 ? 24.551 -4.166 -17.098 1.00 78.75 515 SER A CA 1
ATOM 3937 C C . SER A 1 515 ? 25.264 -4.510 -15.792 1.00 78.75 515 SER A C 1
ATOM 3939 O O . SER A 1 515 ? 26.045 -3.712 -15.280 1.00 78.75 515 SER A O 1
ATOM 3941 N N . ALA A 1 516 ? 25.031 -5.720 -15.275 1.00 59.62 516 ALA A N 1
ATOM 3942 C CA . ALA A 1 516 ? 25.831 -6.299 -14.198 1.00 59.62 516 ALA A CA 1
ATOM 3943 C C . ALA A 1 516 ? 27.189 -6.735 -14.770 1.00 59.62 516 ALA A C 1
ATOM 3945 O O . ALA A 1 516 ? 27.410 -7.908 -15.048 1.00 59.62 516 ALA A O 1
ATOM 3946 N N . SER A 1 517 ? 28.058 -5.777 -15.076 1.00 52.22 517 SER A N 1
ATOM 3947 C CA . SER A 1 517 ? 29.444 -6.070 -15.416 1.00 52.22 517 SER A CA 1
ATOM 3948 C C . SER A 1 517 ? 30.271 -6.003 -14.139 1.00 52.22 517 SER A C 1
ATOM 3950 O O . SER A 1 517 ? 30.469 -4.916 -13.606 1.00 52.22 517 SER A O 1
ATOM 3952 N N . ASP A 1 518 ? 30.787 -7.152 -13.699 1.00 45.31 518 ASP A N 1
ATOM 3953 C CA . ASP A 1 518 ? 31.777 -7.302 -12.614 1.00 45.31 518 ASP A CA 1
ATOM 3954 C C . ASP A 1 518 ? 33.144 -6.659 -12.944 1.00 45.31 518 ASP A C 1
ATOM 3956 O O . ASP A 1 518 ? 34.122 -6.824 -12.217 1.00 45.31 518 ASP A O 1
ATOM 3960 N N . SER A 1 519 ? 33.260 -5.954 -14.071 1.00 47.28 519 SER A N 1
ATOM 3961 C CA . SER A 1 519 ? 34.482 -5.266 -14.458 1.00 47.28 519 SER A CA 1
ATOM 3962 C C . SER A 1 519 ? 34.524 -3.877 -13.822 1.00 47.28 519 SER A C 1
ATOM 3964 O O . SER A 1 519 ? 34.144 -2.893 -14.458 1.00 47.28 519 SER A O 1
ATOM 3966 N N . ASP A 1 520 ? 35.071 -3.799 -12.609 1.00 53.88 520 ASP A N 1
ATOM 3967 C CA . ASP A 1 520 ? 35.623 -2.585 -11.980 1.00 53.88 520 ASP A CA 1
ATOM 3968 C C . ASP A 1 520 ? 36.831 -2.021 -12.774 1.00 53.88 520 ASP A C 1
ATOM 3970 O O . ASP A 1 520 ? 37.809 -1.545 -12.202 1.00 53.88 520 ASP A O 1
ATOM 3974 N N . SER A 1 521 ? 36.836 -2.110 -14.112 1.00 63.47 521 SER A N 1
ATOM 3975 C CA . SER A 1 521 ? 37.896 -1.484 -14.896 1.00 63.47 521 SER A CA 1
ATOM 3976 C C . SER A 1 521 ? 37.643 0.018 -14.962 1.00 63.47 521 SER A C 1
ATOM 3978 O O . SER A 1 521 ? 36.577 0.469 -15.399 1.00 63.47 521 SER A O 1
ATOM 3980 N N . ASP A 1 522 ? 38.645 0.796 -14.547 1.00 68.12 522 ASP A N 1
ATOM 3981 C CA . ASP A 1 522 ? 38.610 2.262 -14.561 1.00 68.12 522 ASP A CA 1
ATOM 3982 C C . ASP A 1 522 ? 38.163 2.816 -15.926 1.00 68.12 522 ASP A C 1
ATOM 3984 O O . ASP A 1 522 ? 37.389 3.773 -15.981 1.00 68.12 522 ASP A O 1
ATOM 3988 N N . ASP A 1 523 ? 38.548 2.160 -17.026 1.00 72.88 523 ASP A N 1
ATOM 3989 C CA . ASP A 1 523 ? 38.181 2.543 -18.394 1.00 72.88 523 ASP A CA 1
ATOM 3990 C C . ASP A 1 523 ? 36.668 2.453 -18.672 1.00 72.88 523 ASP A C 1
ATOM 3992 O O . ASP A 1 523 ? 36.094 3.333 -19.322 1.00 72.88 523 ASP A O 1
ATOM 3996 N N . THR A 1 524 ? 35.984 1.418 -18.168 1.00 78.19 524 THR A N 1
ATOM 3997 C CA . THR A 1 524 ? 34.532 1.245 -18.369 1.00 78.19 524 THR A CA 1
ATOM 3998 C C . THR A 1 524 ? 33.756 2.311 -17.603 1.00 78.19 524 THR A C 1
ATOM 4000 O O . THR A 1 524 ? 32.841 2.940 -18.145 1.00 78.19 524 THR A O 1
ATOM 4003 N N . ASN A 1 525 ? 34.176 2.581 -16.366 1.00 84.56 525 ASN A N 1
ATOM 4004 C CA . ASN A 1 525 ? 33.589 3.627 -15.535 1.00 84.56 525 ASN A CA 1
ATOM 4005 C C . ASN A 1 525 ? 33.840 5.022 -16.125 1.00 84.56 525 ASN A C 1
ATOM 4007 O O . ASN A 1 525 ? 32.926 5.848 -16.136 1.00 84.56 525 ASN A O 1
ATOM 4011 N N . CYS A 1 526 ? 35.026 5.287 -16.679 1.00 85.50 526 CYS A N 1
ATOM 4012 C CA . CYS A 1 526 ? 35.327 6.549 -17.361 1.00 85.50 526 CYS A CA 1
ATOM 4013 C C . CYS A 1 526 ? 34.406 6.789 -18.564 1.00 85.50 526 CYS A C 1
ATOM 4015 O O . CYS A 1 526 ? 33.831 7.873 -18.691 1.00 85.50 526 CYS A O 1
ATOM 4017 N N . ASN A 1 527 ? 34.203 5.770 -19.403 1.00 88.50 527 ASN A N 1
ATOM 4018 C CA . ASN A 1 527 ? 33.314 5.863 -20.563 1.00 88.50 527 ASN A CA 1
ATOM 4019 C C . ASN A 1 527 ? 31.854 6.110 -20.157 1.00 88.50 527 ASN A C 1
ATOM 4021 O O . ASN A 1 527 ? 31.193 6.972 -20.740 1.00 88.50 527 ASN A O 1
ATOM 4025 N N . LEU A 1 528 ? 31.361 5.414 -19.126 1.00 92.06 528 LEU A N 1
ATOM 4026 C CA . LEU A 1 528 ? 30.004 5.611 -18.612 1.00 92.06 528 LEU A CA 1
ATOM 4027 C C . LEU A 1 528 ? 29.795 7.042 -18.094 1.00 92.06 528 LEU A C 1
ATOM 4029 O O . LEU A 1 528 ? 28.815 7.696 -18.457 1.00 92.06 528 LEU A O 1
ATOM 4033 N N . LYS A 1 529 ? 30.728 7.556 -17.283 1.00 94.75 529 LYS A N 1
ATOM 4034 C CA . LYS A 1 529 ? 30.673 8.930 -16.756 1.00 94.75 529 LYS A CA 1
ATOM 4035 C C . LYS A 1 529 ? 30.657 9.961 -17.884 1.00 94.75 529 LYS A C 1
ATOM 4037 O O . LYS A 1 529 ? 29.813 10.858 -17.881 1.00 94.75 529 LYS A O 1
ATOM 4042 N N . ALA A 1 530 ? 31.559 9.819 -18.856 1.00 94.12 530 ALA A N 1
ATOM 4043 C CA . ALA A 1 530 ? 31.656 10.724 -19.998 1.00 94.12 530 ALA A CA 1
ATOM 4044 C C . ALA A 1 530 ? 30.357 10.747 -20.815 1.00 94.12 530 ALA A C 1
ATOM 4046 O O . ALA A 1 530 ? 29.870 11.818 -21.182 1.00 94.12 530 ALA A O 1
ATOM 4047 N N . GLU A 1 531 ? 29.755 9.582 -21.046 1.00 94.75 531 GLU A N 1
ATOM 4048 C CA . GLU A 1 531 ? 28.517 9.480 -21.810 1.00 94.75 531 GLU A CA 1
ATOM 4049 C C . GLU A 1 531 ? 27.318 10.083 -21.061 1.00 94.75 531 GLU A C 1
ATOM 4051 O O . GLU A 1 531 ? 26.526 10.817 -21.659 1.00 94.75 531 GLU A O 1
ATOM 4056 N N . ILE A 1 532 ? 27.210 9.873 -19.743 1.00 95.25 532 ILE A N 1
ATOM 4057 C CA . ILE A 1 532 ? 26.173 10.511 -18.913 1.00 95.25 532 ILE A CA 1
ATOM 4058 C C . ILE A 1 532 ? 26.291 12.037 -18.980 1.00 95.25 532 ILE A C 1
ATOM 4060 O O . ILE A 1 532 ? 25.292 12.728 -19.202 1.00 95.25 532 ILE A O 1
ATOM 4064 N N . LEU A 1 533 ? 27.501 12.584 -18.838 1.00 95.31 533 LEU A N 1
ATOM 4065 C CA . LEU A 1 533 ? 27.735 14.028 -18.935 1.00 95.31 533 LEU A CA 1
ATOM 4066 C C . LEU A 1 533 ? 27.389 14.558 -20.328 1.00 95.31 533 LEU A C 1
ATOM 4068 O O . LEU A 1 533 ? 26.694 15.567 -20.450 1.00 95.31 533 LEU A O 1
ATOM 4072 N N . ARG A 1 534 ? 27.784 13.840 -21.386 1.00 96.06 534 ARG A N 1
ATOM 4073 C CA . ARG A 1 534 ? 27.467 14.202 -22.773 1.00 96.06 534 ARG A CA 1
ATOM 4074 C C . ARG A 1 534 ? 25.959 14.281 -23.008 1.00 96.06 534 ARG A C 1
ATOM 4076 O O . ARG A 1 534 ? 25.481 15.259 -23.581 1.00 96.06 534 ARG A O 1
ATOM 4083 N N . ARG A 1 535 ? 25.195 13.280 -22.556 1.00 93.19 535 ARG A N 1
ATOM 4084 C CA . ARG A 1 535 ? 23.732 13.230 -22.740 1.00 93.19 535 ARG A CA 1
ATOM 4085 C C . ARG A 1 535 ? 22.978 14.243 -21.882 1.00 93.19 535 ARG A C 1
ATOM 4087 O O . ARG A 1 535 ? 21.883 14.665 -22.249 1.00 93.19 535 ARG A O 1
ATOM 4094 N N . THR A 1 536 ? 23.552 14.658 -20.757 1.00 91.50 536 THR A N 1
ATOM 4095 C CA . THR A 1 536 ? 22.915 15.589 -19.812 1.00 91.50 536 THR A CA 1
ATOM 4096 C C . THR A 1 536 ? 23.390 17.036 -19.966 1.00 91.50 536 THR A C 1
ATOM 4098 O O . THR A 1 536 ? 22.809 17.926 -19.344 1.00 91.50 536 THR A O 1
ATOM 4101 N N . ALA A 1 537 ? 24.377 17.312 -20.825 1.00 89.31 537 ALA A N 1
ATOM 4102 C CA . ALA A 1 537 ? 24.989 18.632 -21.002 1.00 89.31 537 ALA A CA 1
ATOM 4103 C C . ALA A 1 537 ? 23.970 19.758 -21.264 1.00 89.31 537 ALA A C 1
ATOM 4105 O O . ALA A 1 537 ? 24.010 20.804 -20.617 1.00 89.31 537 ALA A O 1
ATOM 4106 N N . SER A 1 538 ? 22.992 19.537 -22.152 1.00 82.69 538 SER A N 1
ATOM 4107 C CA . SER A 1 538 ? 21.951 20.532 -22.458 1.00 82.69 538 SER A CA 1
ATOM 4108 C C . SER A 1 538 ? 20.996 20.793 -21.288 1.00 82.69 538 SER A C 1
ATOM 4110 O O . SER A 1 538 ? 20.388 21.860 -21.198 1.00 82.69 538 SER A O 1
ATOM 4112 N N . PHE A 1 539 ? 20.824 19.813 -20.399 1.00 82.56 539 PHE A N 1
ATOM 4113 C CA . PHE A 1 539 ? 20.048 19.982 -19.177 1.00 82.56 539 PHE A CA 1
ATOM 4114 C C . PHE A 1 539 ? 20.856 20.766 -18.137 1.00 82.56 539 PHE A C 1
ATOM 4116 O O . PHE A 1 539 ? 20.367 21.787 -17.658 1.00 82.56 539 PHE A O 1
ATOM 4123 N N . ASN A 1 540 ? 22.100 20.352 -17.876 1.00 79.94 540 ASN A N 1
ATOM 4124 C CA . ASN A 1 540 ? 23.014 20.997 -16.927 1.00 79.94 540 ASN A CA 1
ATOM 4125 C C . ASN A 1 540 ? 23.271 22.476 -17.253 1.00 79.94 540 ASN A C 1
ATOM 4127 O O . ASN A 1 540 ? 23.258 23.309 -16.351 1.00 79.94 540 ASN A O 1
ATOM 4131 N N . ALA A 1 541 ? 23.400 22.836 -18.535 1.00 81.06 541 ALA A N 1
ATOM 4132 C CA . ALA A 1 541 ? 23.624 24.221 -18.963 1.00 81.06 541 ALA A CA 1
ATOM 4133 C C . ALA A 1 541 ? 22.508 25.201 -18.540 1.00 81.06 541 ALA A C 1
ATOM 4135 O O . ALA A 1 541 ? 22.736 26.412 -18.498 1.00 81.06 541 ALA A O 1
ATOM 4136 N N . ARG A 1 542 ? 21.307 24.692 -18.228 1.00 76.75 542 ARG A N 1
ATOM 4137 C CA . ARG A 1 542 ? 20.147 25.486 -17.790 1.00 76.75 542 ARG A CA 1
ATOM 4138 C C . ARG A 1 542 ? 20.038 25.623 -16.270 1.00 76.75 542 ARG A C 1
ATOM 4140 O O . ARG A 1 542 ? 19.242 26.436 -15.814 1.00 76.75 542 ARG A O 1
ATOM 4147 N N . LEU A 1 543 ? 20.799 24.839 -15.507 1.00 71.38 543 LEU A N 1
ATOM 4148 C CA . LEU A 1 543 ? 20.802 24.887 -14.045 1.00 71.38 543 LEU A CA 1
ATOM 4149 C C . LEU A 1 543 ? 21.680 26.037 -13.536 1.00 71.38 543 LEU A C 1
ATOM 4151 O O . LEU A 1 543 ? 22.585 26.513 -14.246 1.00 71.38 543 LEU A O 1
ATOM 4155 N N . PHE A 1 544 ? 21.450 26.460 -12.290 1.00 64.56 544 PHE A N 1
ATOM 4156 C CA . PHE A 1 544 ? 22.366 27.385 -11.629 1.00 64.56 544 PHE A CA 1
ATOM 4157 C C . PHE A 1 544 ? 23.749 26.751 -11.510 1.00 64.56 544 PHE A C 1
ATOM 4159 O O . PHE A 1 544 ? 23.865 25.542 -11.360 1.00 64.56 544 PHE A O 1
ATOM 4166 N N . VAL A 1 545 ? 24.809 27.564 -11.544 1.00 71.38 545 VAL A N 1
ATOM 4167 C CA . VAL A 1 545 ? 26.206 27.084 -11.518 1.00 71.38 545 VAL A CA 1
ATOM 4168 C C . VAL A 1 545 ? 26.468 26.094 -10.372 1.00 71.38 545 VAL A C 1
ATOM 4170 O O . VAL A 1 545 ? 27.160 25.105 -10.566 1.00 71.38 545 VAL A O 1
ATOM 4173 N N . HIS A 1 546 ? 25.864 26.317 -9.202 1.00 70.19 546 HIS A N 1
ATOM 4174 C CA . HIS A 1 546 ? 26.011 25.464 -8.016 1.00 70.19 546 HIS A CA 1
ATOM 4175 C C . HIS A 1 546 ? 25.144 24.190 -8.031 1.00 70.19 546 HIS A C 1
ATOM 4177 O O . HIS A 1 546 ? 25.239 23.379 -7.120 1.00 70.19 546 HIS A O 1
ATOM 4183 N N . GLU A 1 547 ? 24.292 23.996 -9.034 1.00 72.81 547 GLU A N 1
ATOM 4184 C CA . GLU A 1 547 ? 23.464 22.794 -9.213 1.00 72.81 547 GLU A CA 1
ATOM 4185 C C . GLU A 1 547 ? 24.008 21.873 -10.315 1.00 72.81 547 GLU A C 1
ATOM 4187 O O . GLU A 1 547 ? 23.504 20.765 -10.502 1.00 72.81 547 GLU A O 1
ATOM 4192 N N . ARG A 1 548 ? 25.011 22.325 -11.076 1.00 83.00 548 ARG A N 1
ATOM 4193 C CA . ARG A 1 548 ? 25.499 21.612 -12.257 1.00 83.00 548 ARG A CA 1
ATOM 4194 C C . ARG A 1 548 ? 26.379 20.425 -11.894 1.00 83.00 548 ARG A C 1
ATOM 4196 O O . ARG A 1 548 ? 27.207 20.496 -10.989 1.00 83.00 548 ARG A O 1
ATOM 4203 N N . ILE A 1 549 ? 26.248 19.368 -12.688 1.00 87.56 549 ILE A N 1
ATOM 4204 C CA . ILE A 1 549 ? 27.116 18.191 -12.681 1.00 87.56 549 ILE A CA 1
ATOM 4205 C C . ILE A 1 549 ? 27.818 18.164 -14.039 1.00 87.56 549 ILE A C 1
ATOM 4207 O O . ILE A 1 549 ? 27.282 17.640 -15.013 1.00 87.56 549 ILE A O 1
ATOM 4211 N N . GLU A 1 550 ? 28.973 18.825 -14.121 1.00 85.25 550 GLU A N 1
ATOM 4212 C CA . GLU A 1 550 ? 29.699 19.064 -15.383 1.00 85.25 550 GLU A CA 1
ATOM 4213 C C . GLU A 1 550 ? 31.002 18.262 -15.501 1.00 85.25 550 GLU A C 1
ATOM 4215 O O . GLU A 1 550 ? 31.556 18.179 -16.595 1.00 85.25 550 GLU A O 1
ATOM 4220 N N . THR A 1 551 ? 31.486 17.655 -14.412 1.00 89.00 551 THR A N 1
ATOM 4221 C CA . THR A 1 551 ? 32.783 16.966 -14.397 1.00 89.00 551 THR A CA 1
ATOM 4222 C C . THR A 1 551 ? 32.648 15.482 -14.025 1.00 89.00 551 THR A C 1
ATOM 4224 O O . THR A 1 551 ? 31.764 15.131 -13.235 1.00 89.00 551 THR A O 1
ATOM 4227 N N . PRO A 1 552 ? 33.487 14.581 -14.580 1.00 90.44 552 PRO A N 1
ATOM 4228 C CA . PRO A 1 552 ? 33.432 13.146 -14.274 1.00 90.44 552 PRO A CA 1
ATOM 4229 C C . PRO A 1 552 ? 33.646 12.818 -12.794 1.00 90.44 552 PRO A C 1
ATOM 4231 O O . PRO A 1 552 ? 33.122 11.824 -12.298 1.00 90.44 552 PRO A O 1
ATOM 4234 N N . GLU A 1 553 ? 34.376 13.660 -12.066 1.00 89.50 553 GLU A N 1
ATOM 4235 C CA . GLU A 1 553 ? 34.646 13.512 -10.632 1.00 89.50 553 GLU A CA 1
ATOM 4236 C C . GLU A 1 553 ? 33.365 13.681 -9.805 1.00 89.50 553 GLU A C 1
ATOM 4238 O O . GLU A 1 553 ? 33.229 13.089 -8.739 1.00 89.50 553 GLU A O 1
ATOM 4243 N N . ARG A 1 554 ? 32.378 14.424 -10.327 1.00 89.69 554 ARG A N 1
ATOM 4244 C CA . ARG A 1 554 ? 31.044 14.585 -9.723 1.00 89.69 554 ARG A CA 1
ATOM 4245 C C . ARG A 1 554 ? 30.111 13.411 -10.017 1.00 89.69 554 ARG A C 1
ATOM 4247 O O . ARG A 1 554 ? 28.968 13.437 -9.567 1.00 89.69 554 ARG A O 1
ATOM 4254 N N . VAL A 1 555 ? 30.565 12.399 -10.758 1.00 93.56 555 VAL A N 1
ATOM 4255 C CA . VAL A 1 555 ? 29.805 11.183 -11.059 1.00 93.56 555 VAL A CA 1
ATOM 4256 C C . VAL A 1 555 ? 30.513 9.983 -10.435 1.00 93.56 555 VAL A C 1
ATOM 4258 O O . VAL A 1 555 ? 31.618 9.615 -10.832 1.00 93.56 555 VAL A O 1
ATOM 4261 N N . VAL A 1 556 ? 29.869 9.346 -9.464 1.00 92.62 556 VAL A N 1
ATOM 4262 C CA . VAL A 1 556 ? 30.348 8.142 -8.781 1.00 92.62 556 VAL A CA 1
ATOM 4263 C C . VAL A 1 556 ? 29.558 6.945 -9.296 1.00 92.62 556 VAL A C 1
ATOM 4265 O O . VAL A 1 556 ? 28.329 6.922 -9.233 1.00 92.62 556 VAL A O 1
ATOM 4268 N N . VAL A 1 557 ? 30.266 5.952 -9.830 1.00 92.31 557 VAL A N 1
ATOM 4269 C CA . VAL A 1 557 ? 29.666 4.693 -10.281 1.00 92.31 557 VAL A CA 1
ATOM 4270 C C . VAL A 1 557 ? 29.790 3.692 -9.142 1.00 92.31 557 VAL A C 1
ATOM 4272 O O . VAL A 1 557 ? 30.871 3.538 -8.579 1.00 92.31 557 VAL A O 1
ATOM 4275 N N . VAL A 1 558 ? 28.685 3.044 -8.788 1.00 91.25 558 VAL A N 1
ATOM 4276 C CA . VAL A 1 558 ? 28.640 1.986 -7.775 1.00 91.25 558 VAL A CA 1
ATOM 4277 C C . VAL A 1 558 ? 28.062 0.718 -8.386 1.00 91.25 558 VAL A C 1
ATOM 4279 O O . VAL A 1 558 ? 27.289 0.776 -9.346 1.00 91.25 558 VAL A O 1
ATOM 4282 N N . ALA A 1 559 ? 28.414 -0.437 -7.821 1.00 87.75 559 ALA A N 1
ATOM 4283 C CA . ALA A 1 559 ? 27.848 -1.699 -8.272 1.00 87.75 559 ALA A CA 1
ATOM 4284 C C . ALA A 1 559 ? 26.315 -1.705 -8.127 1.00 87.75 559 ALA A C 1
ATOM 4286 O O . ALA A 1 559 ? 25.725 -1.068 -7.246 1.00 87.75 559 ALA A O 1
ATOM 4287 N N . ARG A 1 560 ? 25.651 -2.431 -9.026 1.00 85.44 560 ARG A N 1
ATOM 4288 C CA . ARG A 1 560 ? 24.190 -2.473 -9.091 1.00 85.44 560 ARG A CA 1
ATOM 4289 C C . ARG A 1 560 ? 23.598 -3.066 -7.808 1.00 85.44 560 ARG A C 1
ATOM 4291 O O . ARG A 1 560 ? 23.972 -4.158 -7.394 1.00 85.44 560 ARG A O 1
ATOM 4298 N N . GLY A 1 561 ? 22.626 -2.370 -7.216 1.00 82.50 561 GLY A N 1
ATOM 4299 C CA . GLY A 1 561 ? 21.941 -2.783 -5.990 1.00 82.50 561 GLY A CA 1
ATOM 4300 C C . GLY A 1 561 ? 22.630 -2.353 -4.692 1.00 82.50 561 GLY A C 1
ATOM 4301 O O . GLY A 1 561 ? 22.099 -2.644 -3.622 1.00 82.50 561 GLY A O 1
ATOM 4302 N N . VAL A 1 562 ? 23.774 -1.662 -4.763 1.00 87.31 562 VAL A N 1
ATOM 4303 C CA . VAL A 1 562 ? 24.510 -1.197 -3.578 1.00 87.31 562 VAL A CA 1
ATOM 4304 C C . VAL A 1 562 ? 23.864 0.040 -2.948 1.00 87.31 562 VAL A C 1
ATOM 4306 O O . VAL A 1 562 ? 23.982 0.236 -1.737 1.00 87.31 562 VAL A O 1
ATOM 4309 N N . LEU A 1 563 ? 23.151 0.877 -3.715 1.00 86.06 563 LEU A N 1
ATOM 4310 C CA . LEU A 1 563 ? 22.561 2.090 -3.149 1.00 86.06 563 LEU A CA 1
ATOM 4311 C C . LEU A 1 563 ? 21.540 1.736 -2.049 1.00 86.06 563 LEU A C 1
ATOM 4313 O O . LEU A 1 563 ? 20.606 0.970 -2.301 1.00 86.06 563 LEU A O 1
ATOM 4317 N N . PRO A 1 564 ? 21.651 2.315 -0.835 1.00 80.81 564 PRO A N 1
ATOM 4318 C CA . PRO A 1 564 ? 20.765 1.990 0.274 1.00 80.81 564 PRO A CA 1
ATOM 4319 C C . PRO A 1 564 ? 19.330 2.416 -0.038 1.00 80.81 564 PRO A C 1
ATOM 4321 O O . PRO A 1 564 ? 19.052 3.591 -0.290 1.00 80.81 564 PRO A O 1
ATOM 4324 N N . ARG A 1 565 ? 18.393 1.466 0.022 1.00 76.00 565 ARG A N 1
ATOM 4325 C CA . ARG A 1 565 ? 16.970 1.673 -0.290 1.00 76.00 565 ARG A CA 1
ATOM 4326 C C . ARG A 1 565 ? 16.090 1.543 0.953 1.00 76.00 565 ARG A C 1
ATOM 4328 O O . ARG A 1 565 ? 16.473 0.950 1.954 1.00 76.00 565 ARG A O 1
ATOM 4335 N N . THR A 1 566 ? 14.903 2.142 0.910 1.00 65.94 566 THR A N 1
ATOM 4336 C CA . THR A 1 566 ? 13.830 1.858 1.880 1.00 65.94 566 THR A CA 1
ATOM 4337 C C . THR A 1 566 ? 13.297 0.449 1.633 1.00 65.94 566 THR A C 1
ATOM 4339 O O . THR A 1 566 ? 13.020 0.116 0.478 1.00 65.94 566 THR A O 1
ATOM 4342 N N . ASN A 1 567 ? 13.111 -0.363 2.678 1.00 63.31 567 ASN A N 1
ATOM 4343 C CA . ASN A 1 567 ? 12.664 -1.752 2.488 1.00 63.31 567 ASN A CA 1
ATOM 4344 C C . ASN A 1 567 ? 11.228 -1.792 1.957 1.00 63.31 567 ASN A C 1
ATOM 4346 O O . ASN A 1 567 ? 10.890 -2.608 1.104 1.00 63.31 567 ASN A O 1
ATOM 4350 N N . THR A 1 568 ? 10.397 -0.857 2.423 1.00 61.81 568 THR A N 1
ATOM 4351 C CA . THR A 1 568 ? 8.993 -0.766 2.020 1.00 61.81 568 THR A CA 1
ATOM 4352 C C . THR A 1 568 ? 8.811 -0.249 0.582 1.00 61.81 568 THR A C 1
ATOM 4354 O O . THR A 1 568 ? 8.190 -0.924 -0.236 1.00 61.81 568 THR A O 1
ATOM 4357 N N . LYS A 1 569 ? 9.339 0.941 0.244 1.00 62.78 569 LYS A N 1
ATOM 4358 C CA . LYS A 1 569 ? 9.066 1.608 -1.053 1.00 62.78 569 LYS A CA 1
ATOM 4359 C C . LYS A 1 569 ? 10.102 1.323 -2.142 1.00 62.78 569 LYS A C 1
ATOM 4361 O O . LYS A 1 569 ? 9.852 1.627 -3.301 1.00 62.78 569 LYS A O 1
ATOM 4366 N N . GLY A 1 570 ? 11.280 0.810 -1.783 1.00 69.00 570 GLY A N 1
ATOM 4367 C CA . GLY A 1 570 ? 12.404 0.627 -2.710 1.00 69.00 570 GLY A CA 1
ATOM 4368 C C . GLY A 1 570 ? 13.156 1.917 -3.075 1.00 69.00 570 GLY A C 1
ATOM 4369 O O . GLY A 1 570 ? 14.111 1.872 -3.848 1.00 69.00 570 GLY A O 1
ATOM 4370 N N . ASN A 1 571 ? 12.766 3.068 -2.512 1.00 70.81 571 ASN A N 1
ATOM 4371 C CA . ASN A 1 571 ? 13.391 4.365 -2.795 1.00 70.81 571 ASN A CA 1
ATOM 4372 C C . ASN A 1 571 ? 14.821 4.436 -2.255 1.00 70.81 571 ASN A C 1
ATOM 4374 O O . ASN A 1 571 ? 15.034 4.079 -1.095 1.00 70.81 571 ASN A O 1
ATOM 4378 N N . VAL A 1 572 ? 15.756 4.990 -3.031 1.00 78.62 572 VAL A N 1
ATOM 4379 C CA . VAL A 1 572 ? 17.119 5.277 -2.558 1.00 78.62 572 VAL A CA 1
ATOM 4380 C C . VAL A 1 572 ? 17.090 6.337 -1.446 1.00 78.62 572 VAL A C 1
ATOM 4382 O O . VAL A 1 572 ? 16.407 7.360 -1.537 1.00 78.62 572 VAL A O 1
ATOM 4385 N N . ARG A 1 573 ? 17.821 6.087 -0.358 1.00 75.62 573 ARG A N 1
ATOM 4386 C CA . ARG A 1 573 ? 17.886 6.929 0.843 1.00 75.62 573 ARG A CA 1
ATOM 4387 C C . ARG A 1 573 ? 19.065 7.902 0.738 1.00 75.62 573 ARG A C 1
ATOM 4389 O O . ARG A 1 573 ? 20.155 7.574 1.189 1.00 75.62 573 ARG A O 1
ATOM 4396 N N . ARG A 1 574 ? 18.835 9.116 0.213 1.00 80.44 574 ARG A N 1
ATOM 4397 C CA . ARG A 1 574 ? 19.877 10.150 -0.024 1.00 80.44 574 ARG A CA 1
ATOM 4398 C C . ARG A 1 574 ? 20.867 10.327 1.129 1.00 80.44 574 ARG A C 1
ATOM 4400 O O . ARG A 1 574 ? 22.063 10.205 0.923 1.00 80.44 574 ARG A O 1
ATOM 4407 N N . ARG A 1 575 ? 20.382 10.530 2.357 1.00 73.88 575 ARG A N 1
ATOM 4408 C CA . ARG A 1 575 ? 21.268 10.678 3.524 1.00 73.88 575 ARG A CA 1
ATOM 4409 C C . ARG A 1 575 ? 22.090 9.419 3.823 1.00 73.88 575 ARG A C 1
ATOM 4411 O O . ARG A 1 575 ? 23.252 9.530 4.175 1.00 73.88 575 ARG A O 1
ATOM 4418 N N . ALA A 1 576 ? 21.508 8.230 3.663 1.00 80.31 576 ALA A N 1
ATOM 4419 C CA . ALA A 1 576 ? 22.248 6.989 3.877 1.00 80.31 576 ALA A CA 1
ATOM 4420 C C . ALA A 1 576 ? 23.341 6.800 2.812 1.00 80.31 576 ALA A C 1
ATOM 4422 O O . ALA A 1 576 ? 24.389 6.257 3.127 1.00 80.31 576 ALA A O 1
ATOM 4423 N N . VAL A 1 577 ? 23.123 7.283 1.581 1.00 84.25 577 VAL A N 1
ATOM 4424 C CA . VAL A 1 577 ? 24.168 7.370 0.545 1.00 84.25 577 VAL A CA 1
ATOM 4425 C C . VAL A 1 577 ? 25.263 8.347 0.986 1.00 84.25 577 VAL A C 1
ATOM 4427 O O . VAL A 1 577 ? 26.434 8.002 0.912 1.00 84.25 577 VAL A O 1
ATOM 4430 N N . GLU A 1 578 ? 24.902 9.530 1.502 1.00 83.25 578 GLU A N 1
ATOM 4431 C CA . GLU A 1 578 ? 25.879 10.509 2.015 1.00 83.25 578 GLU A CA 1
ATOM 4432 C C . GLU A 1 578 ? 26.725 9.975 3.176 1.00 83.25 578 GLU A C 1
ATOM 4434 O O .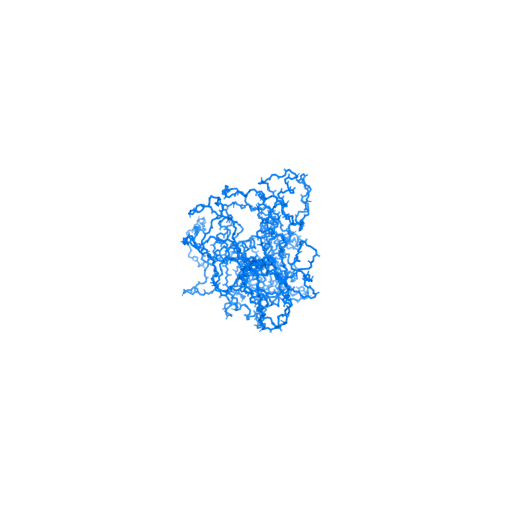 GLU A 1 578 ? 27.912 10.278 3.264 1.00 83.25 578 GLU A O 1
ATOM 4439 N N . GLU A 1 579 ? 26.119 9.191 4.068 1.00 85.06 579 GLU A N 1
ATOM 4440 C CA . GLU A 1 579 ? 26.800 8.562 5.202 1.00 85.06 579 GLU A CA 1
ATOM 4441 C C . GLU A 1 579 ? 27.676 7.382 4.751 1.00 85.06 579 GLU A C 1
ATOM 4443 O O . GLU A 1 579 ? 28.818 7.272 5.193 1.00 85.06 579 GLU A O 1
ATOM 4448 N N . MET A 1 580 ? 27.164 6.530 3.855 1.00 89.69 580 MET A N 1
ATOM 4449 C CA . MET A 1 580 ? 27.852 5.333 3.358 1.00 89.69 580 MET A CA 1
ATOM 4450 C C . MET A 1 580 ? 29.048 5.665 2.462 1.00 89.69 580 MET A C 1
ATOM 4452 O O . MET A 1 580 ? 30.086 5.028 2.592 1.00 89.69 580 MET A O 1
ATOM 4456 N N . PHE A 1 581 ? 28.916 6.668 1.593 1.00 90.50 581 PHE A N 1
ATOM 4457 C CA . PHE A 1 581 ? 29.926 7.043 0.597 1.00 90.50 581 PHE A CA 1
ATOM 4458 C C . PHE A 1 581 ? 30.583 8.387 0.912 1.00 90.50 581 PHE A C 1
ATOM 4460 O O . PHE A 1 581 ? 30.931 9.168 0.022 1.00 90.50 581 PHE A O 1
ATOM 4467 N N . LYS A 1 582 ? 30.707 8.708 2.204 1.00 88.19 582 LYS A N 1
ATOM 4468 C CA . LYS A 1 582 ? 31.253 9.988 2.658 1.00 88.19 582 LYS A CA 1
ATOM 4469 C C . LYS A 1 582 ? 32.646 10.252 2.076 1.00 88.19 582 LYS A C 1
ATOM 4471 O O . LYS A 1 582 ? 32.906 11.374 1.653 1.00 88.19 582 LYS A O 1
ATOM 4476 N N . SER A 1 583 ? 33.511 9.239 2.048 1.00 87.56 583 SER A N 1
ATOM 4477 C CA . SER A 1 583 ? 34.879 9.315 1.520 1.00 87.56 583 SER A CA 1
ATOM 4478 C C . SER A 1 583 ? 34.929 9.649 0.034 1.00 87.56 583 SER A C 1
ATOM 4480 O O . SER A 1 583 ? 35.718 10.488 -0.377 1.00 87.56 583 SER A O 1
ATOM 4482 N N . GLU A 1 584 ? 34.074 9.026 -0.764 1.00 88.94 584 GLU A N 1
ATOM 4483 C CA . GLU A 1 584 ? 33.985 9.179 -2.212 1.00 88.94 584 GLU A CA 1
ATOM 4484 C C . GLU A 1 584 ? 33.401 10.544 -2.565 1.00 88.94 584 GLU A C 1
ATOM 4486 O O . GLU A 1 584 ? 33.876 11.216 -3.478 1.00 88.94 584 GLU A O 1
ATOM 4491 N N . ILE A 1 585 ? 32.411 10.993 -1.788 1.00 85.75 585 ILE A N 1
ATOM 4492 C CA . ILE A 1 585 ? 31.884 12.354 -1.869 1.00 85.75 585 ILE A CA 1
ATOM 4493 C C . ILE A 1 585 ? 32.995 13.342 -1.527 1.00 85.75 585 ILE A C 1
ATOM 4495 O O . ILE A 1 585 ? 33.222 14.255 -2.306 1.00 85.75 585 ILE A O 1
ATOM 4499 N N . ASP A 1 586 ? 33.699 13.165 -0.405 1.00 85.62 586 ASP A N 1
ATOM 4500 C CA . ASP A 1 586 ? 34.805 14.037 0.007 1.00 85.62 586 ASP A CA 1
ATOM 4501 C C . ASP A 1 586 ? 35.916 14.079 -1.062 1.00 85.62 586 ASP A C 1
ATOM 4503 O O . ASP A 1 586 ? 36.356 15.169 -1.423 1.00 85.62 586 ASP A O 1
ATOM 4507 N N . ALA A 1 587 ? 36.281 12.933 -1.646 1.00 84.38 587 ALA A N 1
ATOM 4508 C CA . ALA A 1 587 ? 37.258 12.825 -2.730 1.00 84.38 587 ALA A CA 1
ATOM 4509 C C . ALA A 1 587 ? 36.809 13.527 -4.017 1.00 84.38 587 ALA A C 1
ATOM 4511 O O . ALA A 1 587 ? 37.639 14.095 -4.715 1.00 84.38 587 ALA A O 1
ATOM 4512 N N . ALA A 1 588 ? 35.509 13.556 -4.319 1.00 79.88 588 ALA A N 1
ATOM 4513 C CA . ALA A 1 588 ? 35.009 14.314 -5.458 1.00 79.88 588 ALA A CA 1
ATOM 4514 C C . ALA A 1 588 ? 35.247 15.831 -5.296 1.00 79.88 588 ALA A C 1
ATOM 4516 O O . ALA A 1 588 ? 35.291 16.553 -6.291 1.00 79.88 588 ALA A O 1
ATOM 4517 N N . TYR A 1 589 ? 35.307 16.369 -4.066 1.00 77.81 589 TYR A N 1
ATOM 4518 C CA . TYR A 1 589 ? 35.569 17.802 -3.799 1.00 77.81 589 TYR A CA 1
ATOM 4519 C C . TYR A 1 589 ? 37.018 18.119 -3.412 1.00 77.81 589 TYR A C 1
ATOM 4521 O O . TYR A 1 589 ? 37.305 19.297 -3.187 1.00 77.81 589 TYR A O 1
ATOM 4529 N N . ALA A 1 590 ? 37.882 17.109 -3.296 1.00 68.94 590 ALA A N 1
ATOM 4530 C CA . ALA A 1 590 ? 39.322 17.289 -3.133 1.00 68.94 590 ALA A CA 1
ATOM 4531 C C . ALA A 1 590 ? 39.952 17.688 -4.472 1.00 68.94 590 ALA A C 1
ATOM 4533 O O . ALA A 1 590 ? 40.882 18.527 -4.435 1.00 68.94 590 ALA A O 1
#

pLDDT: mean 70.45, std 19.68, range [23.92, 98.06]

Radius of gyration: 30.06 Å; chains: 1; bounding box: 105×100×61 Å